Protein 9QEV (pdb70)

Organism: NCBI:txid857293

InterPro domains:
  IPR001451 Hexapeptide repeat [PF00132] (10-44)
  IPR001451 Hexapeptide repeat [PF00132] (89-122)
  IPR011004 Trimeric LpxA-like superfamily [SSF51161] (4-166)
  IPR047324 Gamma carbonic anhydrase-like [cd04645] (11-164)
  IPR050484 Transferase Hexapeptide/Carbonic Anhydrase [PTHR13061] (4-167)

Solvent-accessible surface area: 19482 Å² total; per-residue (Å²): 126,107,30,124,12,124,145,83,116,16,136,40,75,148,31,12,19,45,6,96,28,0,3,0,0,0,50,3,58,3,16,73,46,0,0,0,0,5,3,0,0,0,0,0,16,47,29,34,2,108,1,14,132,0,0,0,0,9,0,2,0,0,0,7,2,23,106,81,85,41,45,0,64,3,16,35,56,0,10,0,5,2,13,0,4,0,10,0,1,103,2,18,52,30,1,28,0,6,27,18,0,14,0,14,14,30,1,74,3,17,64,24,0,26,0,6,14,23,1,7,2,14,102,85,79,123,14,58,64,106,10,22,1,65,34,70,66,11,133,74,92,99,137,19,56,139,125,44,30,115,129,3,71,62,14,2,64,113,29,20,106,13,1,54,56,24,89,100,96,142,126,77,189,119,76,27,116,10,124,119,64,110,13,138,39,69,164,49,18,9,42,4,77,28,2,14,0,0,0,43,2,55,3,16,71,30,0,0,0,0,5,4,0,0,0,1,0,14,48,36,18,0,90,6,20,119,0,0,0,0,10,0,1,0,0,0,7,2,27,110,76,88,41,43,0,67,4,15,50,22,0,8,0,4,2,13,0,4,0,13,0,0,90,0,13,51,40,1,25,0,7,28,19,0,13,0,23,14,27,2,64,1,10,77,28,0,28,0,8,10,20,1,18,0,46,104,85,75,124,5,59,68,110,16,30,0,49,27,69,88,4,125,66,90,97,123,14,70,115,143,39,8,80,126,3,87,50,14,1,82,108,27,24,107,10,1,92,54,27,212,150,105,92,42,44,12,100,110,83,106,16,138,35,70,164,45,16,39,43,7,89,15,0,9,0,0,0,44,3,57,3,18,66,35,0,0,0,0,5,3,0,0,0,0,0,16,48,31,21,0,86,6,20,104,0,0,0,0,10,0,1,0,0,0,8,2,30,103,75,92,41,45,0,62,4,16,33,42,0,8,0,4,2,13,0,4,0,10,0,0,88,1,14,48,40,1,26,0,7,31,19,0,11,0,19,10,28,2,64,0,10,64,28,0,28,0,13,18,22,2,10,1,46,108,85,83,131,5,60,63,108,10,25,0,87,32,70,89,7,145,65,91,97,137,20,66,154,145,41,28,94,126,3,82,62,14,1,87,122,27,16,109,15,4,98,72,81

Foldseek 3Di:
DWEEADPFTEAEDPQEAEEPLEYAYGQEYAEHLEYEEHNEYEYQHLHHAYAYYLEYAYHLEYEEEHHPFAHHAHYYLEYEAHHEYGYQEAEEALEYEAACEYAYHLEYAEYQEYEHHNEYDDHNHYHYHQFYWYDYPIGTDGGHDPVSSVCSVPVSVVVSVVSVVVVCVVVDD/DWEEAVPFTEAEDPQEAEEPLEYAYGQEYAEHLEYEEHNEYAYQHQHHAYAYYLEYAYHLEYEEEHHPFAAHAHYYLEYEAHHEYHYQEAEEALEYEAACEYEYHLEYHEHQEYEHHNEYDDHNHYHYHQFYWYDDPIDTDGGHDVVSSVCSVCVSVVVSVVSCVVVD/DFEEADPFTEAEDPQEAEEPLEYAYGQEYEEHLEYEEHNEYEYQHLHHAYAYYLEYAYHLEYEEEHHPFAHHAEYYLEYHAHHEYHYQEYEEALEYEAACEYEYHLEYHEHQEYEHHNEYDDHNHYHYHQFYWYDHPIDTDGGHDPVSSVCSVCVSVVVSVVSVVD

Nearest PDB structures (foldseek):
  9gva-assembly1_BBB  TM=9.751E-01  e=1.313E-17  Porphyromonas gingivalis
  8e73-assembly1_G2  TM=9.836E-01  e=1.032E-16  Vigna radiata
  3tio-assembly1_B  TM=9.735E-01  e=1.681E-16  Escherichia coli K-12
  3tis-assembly1_C  TM=9.874E-01  e=4.712E-16  Escherichia coli K-12
  8b6f-assembly1_AG  TM=9.528E-01  e=1.265E-11  Tetrahymena thermophila SB210

Radius of gyration: 20.94 Å; Cα contacts (8 Å, |Δi|>4): 1739; chains: 3; bounding box: 54×47×50 Å

Sequence (507 aa):
MMEHKYKNHLPKIHETTFVAEGVHIIGDVEIGEDSNIWFNAVLRGDVNSIKIGRGTNIQDNATLHASTGQSPTIIGDYVTVGHNCIIHGCKIGDYSLIGMGSIILDNAEIGEYTIIGAGSLVTQNKKIPPRVLCMGSPAKVIRELTEEEIEYLKNSAKHYIELSKNYRHHHHHHMEHKYKNHLPKIHEETTFVAEGVHIIGDVEIGEDSNIWFNAVLRGDVVNSIKIGRGTNIQDNATLHASTGQSPTIIGDYVTVGHNCIIHGCKIGDYSLIGMGSIILDNAEIGEYTIIGAGSLVTQNKKIPPRVLCMGSPAKVIRELTEEEIEYLKNSAKHYIELSKNYRHMEHKYKNHLPKIHETTFVAEGVHIIGDVEIGEDSNIWFNAVLRGDVNSIKIGRGTNIQDNATLHASTGQSPTIIGDYVTVGHNCIIHGCKIGDYSLIGMGSIILDNAEIGEYTIIGAGSLVTQNKKKIPPRVLCMGSPAKVIRELTEEEIEYLKNSAKHHYIELSKNY

Structure (mmCIF, N/CA/C/O backbone):
data_9QEV
#
_entry.id   9QEV
#
_cell.length_a   57.024
_cell.length_b   82.847
_cell.length_c   98.508
_cell.angle_alpha   90.00
_cell.angle_beta   90.00
_cell.angle_gamma   90.00
#
_symmetry.space_group_name_H-M   'P 21 21 21'
#
loop_
_entity.id
_entity.type
_entity.pdbx_description
1 polymer 'Carbonic anhydrase, family 3'
2 non-polymer 'ZINC ION'
3 non-polymer 'SODIUM ION'
4 non-polymer 'FORMIC ACID'
5 water water
#
loop_
_atom_site.group_PDB
_atom_site.id
_atom_site.type_symbol
_atom_site.label_atom_id
_atom_site.label_alt_id
_atom_site.label_comp_id
_atom_site.label_asym_id
_atom_site.label_entity_id
_atom_site.label_seq_id
_atom_site.pdbx_PDB_ins_code
_atom_site.Cartn_x
_atom_site.Cartn_y
_atom_site.Cartn_z
_atom_site.occupancy
_atom_site.B_iso_or_equiv
_atom_site.auth_seq_id
_atom_site.auth_comp_id
_atom_site.auth_asym_id
_atom_site.auth_atom_id
_atom_site.pdbx_PDB_model_num
ATOM 1 N N . MET A 1 1 ? 33.565 10.974 -23.302 1.00 18.51 1 MET A N 1
ATOM 2 C CA A MET A 1 1 ? 34.852 11.418 -22.770 0.48 17.41 1 MET A CA 1
ATOM 3 C CA B MET A 1 1 ? 34.862 11.418 -22.796 0.52 17.83 1 MET A CA 1
ATOM 4 C C . MET A 1 1 ? 35.940 10.382 -23.093 1.00 17.43 1 MET A C 1
ATOM 5 O O . MET A 1 1 ? 35.705 9.176 -23.010 1.00 18.34 1 MET A O 1
ATOM 14 N N . GLU A 1 2 ? 37.125 10.863 -23.450 1.00 16.11 2 GLU A N 1
ATOM 15 C CA . GLU A 1 2 ? 38.312 10.044 -23.648 1.00 16.88 2 GLU A CA 1
ATOM 16 C C . GLU A 1 2 ? 39.312 10.427 -22.565 1.00 16.11 2 GLU A C 1
ATOM 17 O O . GLU A 1 2 ? 39.613 11.612 -22.388 1.00 19.22 2 GLU A O 1
ATOM 23 N N . HIS A 1 3 ? 39.831 9.440 -21.845 1.00 14.86 3 HIS A N 1
ATOM 24 C CA . HIS A 1 3 ? 40.750 9.682 -20.742 1.00 14.48 3 HIS A CA 1
ATOM 25 C C . HIS A 1 3 ? 42.078 8.984 -20.988 1.00 14.57 3 HIS A C 1
ATOM 26 O O . HIS A 1 3 ? 42.114 7.842 -21.455 1.00 15.95 3 HIS A O 1
ATOM 33 N N . LYS A 1 4 ? 43.165 9.671 -20.655 1.00 15.51 4 LYS A N 1
ATOM 34 C CA . LYS A 1 4 ? 44.489 9.082 -20.751 1.00 16.47 4 LYS A CA 1
ATOM 35 C C . LYS A 1 4 ? 44.744 8.172 -19.557 1.00 16.95 4 LYS A C 1
ATOM 36 O O . LYS A 1 4 ? 44.294 8.449 -18.442 1.00 19.52 4 LYS A O 1
ATOM 42 N N . TYR A 1 5 ? 45.462 7.077 -19.792 1.00 15.53 5 TYR A N 1
ATOM 43 C CA . TYR A 1 5 ? 45.970 6.248 -18.708 1.00 15.22 5 TYR A CA 1
ATOM 44 C C . TYR A 1 5 ? 47.435 5.984 -18.998 1.00 14.93 5 TYR A C 1
ATOM 45 O O . TYR A 1 5 ? 47.762 5.374 -20.023 1.00 14.95 5 TYR A O 1
ATOM 54 N N . LYS A 1 6 ? 48.309 6.445 -18.099 1.00 16.37 6 LYS A N 1
ATOM 55 C CA . LYS A 1 6 ? 49.749 6.387 -18.306 1.00 18.34 6 LYS A CA 1
ATOM 56 C C . LYS A 1 6 ? 50.078 6.934 -19.689 1.00 20.27 6 LYS A C 1
ATOM 57 O O . LYS A 1 6 ? 49.708 8.067 -19.998 1.00 20.90 6 LYS A O 1
ATOM 63 N N . ASN A 1 7 ? 50.731 6.145 -20.542 1.00 21.76 7 ASN A N 1
ATOM 64 C CA . ASN A 1 7 ? 51.104 6.618 -21.867 1.00 24.03 7 ASN A CA 1
ATOM 65 C C . ASN A 1 7 ? 50.087 6.255 -22.952 1.00 23.60 7 ASN A C 1
ATOM 66 O O . ASN A 1 7 ? 50.422 6.318 -24.141 1.00 26.19 7 ASN A O 1
ATOM 71 N N . HIS A 1 8 ? 48.853 5.909 -22.581 1.00 20.72 8 HIS A N 1
ATOM 72 C CA . HIS A 1 8 ? 47.865 5.413 -23.532 1.00 19.57 8 HIS A CA 1
ATOM 73 C C . HIS A 1 8 ? 46.713 6.400 -23.673 1.00 18.38 8 HIS A C 1
ATOM 74 O O . HIS A 1 8 ? 46.034 6.727 -22.690 1.00 18.54 8 HIS A O 1
ATOM 81 N N . LEU A 1 9 ? 46.474 6.845 -24.902 1.00 18.87 9 LEU A N 1
ATOM 82 C CA . LEU A 1 9 ? 45.258 7.543 -25.270 1.00 20.15 9 LEU A CA 1
ATOM 83 C C . LEU A 1 9 ? 44.417 6.656 -26.167 1.00 18.24 9 LEU A C 1
ATOM 84 O O . LEU A 1 9 ? 44.967 5.936 -27.009 1.00 18.78 9 LEU A O 1
ATOM 89 N N . PRO A 1 10 ? 43.093 6.698 -26.036 1.00 16.68 10 PRO A N 1
ATOM 90 C CA . PRO A 1 10 ? 42.251 5.880 -26.917 1.00 16.13 10 PRO A CA 1
ATOM 91 C C . PRO A 1 10 ? 42.476 6.215 -28.385 1.00 16.17 10 PRO A C 1
ATOM 92 O O . PRO A 1 10 ? 42.709 7.369 -28.761 1.00 16.99 10 PRO A O 1
ATOM 96 N N . LYS A 1 11 ? 42.402 5.178 -29.212 1.00 15.85 11 LYS A N 1
ATOM 97 C CA . LYS A 1 11 ? 42.519 5.284 -30.663 1.00 17.10 11 LYS A CA 1
ATOM 98 C C . LYS A 1 11 ? 41.125 5.020 -31.219 1.00 16.84 11 LYS A C 1
ATOM 99 O O . LYS A 1 11 ? 40.677 3.871 -31.290 1.00 17.95 11 LYS A O 1
ATOM 105 N N . ILE A 1 12 ? 40.434 6.091 -31.591 1.00 16.90 12 ILE A N 1
ATOM 106 C CA . ILE A 1 12 ? 39.030 6.048 -31.982 1.00 18.22 12 ILE A CA 1
ATOM 107 C C . ILE A 1 12 ? 38.937 6.534 -33.421 1.00 18.00 12 ILE A C 1
ATOM 108 O O . ILE A 1 12 ? 39.376 7.649 -33.730 1.00 19.27 12 ILE A O 1
ATOM 113 N N . HIS A 1 13 ? 38.364 5.714 -34.297 1.00 18.27 13 HIS A N 1
ATOM 114 C CA . HIS A 1 13 ? 38.245 6.100 -35.695 1.00 17.83 13 HIS A CA 1
ATOM 115 C C . HIS A 1 13 ? 37.364 7.339 -35.832 1.00 18.05 13 HIS A C 1
ATOM 116 O O . HIS A 1 13 ? 36.431 7.558 -35.055 1.00 17.93 13 HIS A O 1
ATOM 123 N N . GLU A 1 14 ? 37.664 8.158 -36.842 1.00 18.87 14 GLU A N 1
ATOM 124 C CA . GLU A 1 14 ? 36.901 9.386 -37.043 1.00 21.75 14 GLU A CA 1
ATOM 125 C C . GLU A 1 14 ? 35.423 9.110 -37.310 1.00 20.35 14 GLU A C 1
ATOM 126 O O . GLU A 1 14 ? 34.576 9.956 -37.011 1.00 21.55 14 GLU A O 1
ATOM 132 N N . THR A 1 15 ? 35.087 7.936 -37.843 1.00 19.33 15 THR A N 1
ATOM 133 C CA . THR A 1 15 ? 33.696 7.594 -38.126 1.00 19.20 15 THR A CA 1
ATOM 134 C C . THR A 1 15 ? 32.985 6.919 -36.955 1.00 19.25 15 THR A C 1
ATOM 135 O O . THR A 1 15 ? 31.816 6.541 -37.099 1.00 20.90 15 THR A O 1
ATOM 139 N N . THR A 1 16 ? 33.653 6.746 -35.815 1.00 18.42 16 THR A N 1
ATOM 140 C CA . THR A 1 16 ? 33.031 6.119 -34.654 1.00 18.44 16 THR A CA 1
ATOM 141 C C . THR A 1 16 ? 32.084 7.113 -33.985 1.00 17.79 16 THR A C 1
ATOM 142 O O . THR A 1 16 ? 32.449 8.271 -33.764 1.00 20.52 16 THR A O 1
ATOM 146 N N . PHE A 1 17 ? 30.878 6.661 -33.646 1.00 15.29 17 PHE A N 1
ATOM 147 C CA . PHE A 1 17 ? 29.940 7.461 -32.868 1.00 14.14 17 PHE A CA 1
ATOM 148 C C . PHE A 1 17 ? 30.139 7.172 -31.385 1.00 13.99 17 PHE A C 1
ATOM 149 O O . PHE A 1 17 ? 30.186 6.008 -30.976 1.00 13.88 17 PHE A O 1
ATOM 157 N N . VAL A 1 18 ? 30.262 8.225 -30.587 1.00 13.47 18 VAL A N 1
ATOM 158 C CA . VAL A 1 18 ? 30.372 8.103 -29.143 1.00 13.35 18 VAL A CA 1
ATOM 159 C C . VAL A 1 18 ? 29.300 8.983 -28.511 1.00 13.93 18 VAL A C 1
ATOM 160 O O . VAL A 1 18 ? 29.329 10.211 -28.661 1.00 14.62 18 VAL A O 1
ATOM 164 N N . ALA A 1 19 ? 28.361 8.355 -27.807 1.00 12.53 19 ALA A N 1
ATOM 165 C CA . ALA A 1 19 ? 27.243 9.045 -27.179 1.00 12.87 19 ALA A CA 1
ATOM 166 C C . ALA A 1 19 ? 27.700 9.785 -25.922 1.00 13.06 19 ALA A C 1
ATOM 167 O O . ALA A 1 19 ? 28.853 9.703 -25.494 1.00 15.37 19 ALA A O 1
ATOM 169 N N . GLU A 1 20 ? 26.765 10.484 -25.289 1.00 14.18 20 GLU A N 1
ATOM 170 C CA . GLU A 1 20 ? 27.075 11.244 -24.088 1.00 13.47 20 GLU A CA 1
ATOM 171 C C . GLU A 1 20 ? 27.204 10.315 -22.888 1.00 12.95 20 GLU A C 1
ATOM 172 O O . GLU A 1 20 ? 26.606 9.235 -22.841 1.00 13.63 20 GLU A O 1
ATOM 178 N N . GLY A 1 21 ? 27.977 10.754 -21.903 1.00 12.93 21 GLY A N 1
ATOM 179 C CA . GLY A 1 21 ? 28.152 10.001 -20.681 1.00 12.61 21 GLY A CA 1
ATOM 180 C C . GLY A 1 21 ? 29.111 8.834 -20.781 1.00 11.75 21 GLY A C 1
ATOM 181 O O . GLY A 1 21 ? 29.317 8.137 -19.778 1.00 13.41 21 GLY A O 1
ATOM 182 N N . VAL A 1 22 ? 29.724 8.629 -21.947 1.00 12.43 22 VAL A N 1
ATOM 183 C CA . VAL A 1 22 ? 30.639 7.520 -22.186 1.00 12.50 22 VAL A CA 1
ATOM 184 C C . VAL A 1 22 ? 32.008 7.867 -21.617 1.00 12.85 22 VAL A C 1
ATOM 185 O O . VAL A 1 22 ? 32.451 9.019 -21.692 1.00 14.99 22 VAL A O 1
ATOM 189 N N . HIS A 1 23 ? 32.704 6.872 -21.065 1.00 12.07 23 HIS A N 1
ATOM 190 C CA . HIS A 1 23 ? 34.097 7.031 -20.666 1.00 11.84 23 HIS A CA 1
ATOM 191 C C . HIS A 1 23 ? 34.927 5.965 -21.352 1.00 11.39 23 HIS A C 1
ATOM 192 O O . HIS A 1 23 ? 34.679 4.773 -21.157 1.00 12.93 23 HIS A O 1
ATOM 199 N N . ILE A 1 24 ? 35.882 6.396 -22.174 1.00 12.04 24 ILE A N 1
ATOM 200 C CA . ILE A 1 24 ? 36.815 5.508 -22.863 1.00 12.36 24 ILE A CA 1
ATOM 201 C C . ILE A 1 24 ? 38.200 5.843 -22.337 1.00 12.96 24 ILE A C 1
ATOM 202 O O . ILE A 1 24 ? 38.640 6.988 -22.465 1.00 13.32 24 ILE A O 1
ATOM 207 N N . ILE A 1 25 ? 38.866 4.868 -21.716 1.00 11.93 25 ILE A N 1
ATOM 208 C CA . ILE A 1 25 ? 40.079 5.114 -20.937 1.00 12.44 25 ILE A CA 1
ATOM 209 C C . ILE A 1 25 ? 41.243 4.300 -21.488 1.00 12.55 25 ILE A C 1
ATOM 210 O O . ILE A 1 25 ? 41.172 3.069 -21.543 1.00 12.96 25 ILE A O 1
ATOM 215 N N . GLY A 1 26 ? 42.337 4.980 -21.827 1.00 13.34 26 GLY A N 1
ATOM 216 C CA . GLY A 1 26 ? 43.617 4.297 -21.984 1.00 14.47 26 GLY A CA 1
ATOM 217 C C . GLY A 1 26 ? 43.721 3.504 -23.267 1.00 14.53 26 GLY A C 1
ATOM 218 O O . GLY A 1 26 ? 43.501 4.026 -24.365 1.00 14.92 26 GLY A O 1
ATOM 219 N N . ASP A 1 27 ? 44.101 2.233 -23.123 1.00 13.91 27 ASP A N 1
ATOM 220 C CA . ASP A 1 27 ? 44.494 1.380 -24.247 1.00 14.93 27 ASP A CA 1
ATOM 221 C C . ASP A 1 27 ? 43.242 0.735 -24.842 1.00 14.13 27 ASP A C 1
ATOM 222 O O . ASP A 1 27 ? 42.950 -0.453 -24.661 1.00 14.71 27 ASP A O 1
ATOM 227 N N . VAL A 1 28 ? 42.487 1.570 -25.555 1.00 14.07 28 VAL A N 1
ATOM 228 C CA . VAL A 1 28 ? 41.254 1.177 -26.225 1.00 14.04 28 VAL A CA 1
ATOM 229 C C . VAL A 1 28 ? 41.354 1.605 -27.677 1.00 14.28 28 VAL A C 1
ATOM 230 O O . VAL A 1 28 ? 41.651 2.769 -27.965 1.00 16.18 28 VAL A O 1
ATOM 234 N N . GLU A 1 29 ? 41.104 0.667 -28.587 1.00 13.93 29 GLU A N 1
ATOM 235 C CA . GLU A 1 29 ? 41.072 0.941 -30.017 1.00 14.93 29 GLU A CA 1
ATOM 236 C C . GLU A 1 29 ? 39.686 0.580 -30.530 1.00 14.86 29 GLU A C 1
ATOM 237 O O . GLU A 1 29 ? 39.177 -0.503 -30.231 1.00 16.04 29 GLU A O 1
ATOM 243 N N . ILE A 1 30 ? 39.076 1.483 -31.298 1.00 14.86 30 ILE A N 1
ATOM 244 C CA . ILE A 1 30 ? 37.715 1.306 -31.796 1.00 14.66 30 ILE A CA 1
ATOM 245 C C . ILE A 1 30 ? 37.709 1.632 -33.281 1.00 15.62 30 ILE A C 1
ATOM 246 O O . ILE A 1 30 ? 38.105 2.735 -33.678 1.00 16.60 30 ILE A O 1
ATOM 251 N N . GLY A 1 31 ? 37.222 0.690 -34.091 1.00 15.65 31 GLY A N 1
ATOM 252 C CA . GLY A 1 31 ? 37.295 0.802 -35.531 1.00 16.07 31 GLY A CA 1
ATOM 253 C C . GLY A 1 31 ? 36.150 1.575 -36.161 1.00 15.43 31 GLY A C 1
ATOM 254 O O . GLY A 1 31 ? 35.203 2.025 -35.513 1.00 15.85 31 GLY A O 1
ATOM 255 N N . GLU A 1 32 ? 36.256 1.706 -37.480 1.00 16.59 32 GLU A N 1
ATOM 256 C CA . GLU A 1 32 ? 35.340 2.527 -38.261 1.00 17.11 32 GLU A CA 1
ATOM 257 C C . GLU A 1 32 ? 33.895 2.078 -38.090 1.00 15.81 32 GLU A C 1
ATOM 258 O O . GLU A 1 32 ? 33.601 0.882 -37.998 1.00 15.67 32 GLU A O 1
ATOM 264 N N . ASP A 1 33 ? 32.985 3.056 -38.060 1.00 15.09 33 ASP A N 1
ATOM 265 C CA . ASP A 1 33 ? 31.538 2.855 -37.978 1.00 16.36 33 ASP A CA 1
ATOM 266 C C . ASP A 1 33 ? 31.067 2.236 -36.670 1.00 15.34 33 ASP A C 1
ATOM 267 O O . ASP A 1 33 ? 29.854 2.049 -36.493 1.00 16.08 33 ASP A O 1
ATOM 272 N N . SER A 1 34 ? 31.965 1.914 -35.746 1.00 14.55 34 SER A N 1
ATOM 273 C CA . SER A 1 34 ? 31.507 1.409 -34.464 1.00 13.78 34 SER A CA 1
ATOM 274 C C . SER A 1 34 ? 30.802 2.528 -33.708 1.00 13.65 34 SER A C 1
ATOM 275 O O . SER A 1 34 ? 30.938 3.714 -34.030 1.00 14.22 34 SER A O 1
ATOM 278 N N . ASN A 1 35 ? 29.988 2.138 -32.734 1.00 13.08 35 ASN A N 1
ATOM 279 C CA . ASN A 1 35 ? 29.111 3.113 -32.111 1.00 12.51 35 ASN A CA 1
ATOM 280 C C . ASN A 1 35 ? 28.914 2.731 -30.649 1.00 12.03 35 ASN A C 1
ATOM 281 O O . ASN A 1 35 ? 28.542 1.594 -30.336 1.00 12.73 35 ASN A O 1
ATOM 286 N N . ILE A 1 36 ? 29.200 3.684 -29.763 1.00 11.85 36 ILE A N 1
ATOM 287 C CA . ILE A 1 36 ? 29.264 3.474 -28.323 1.00 11.73 36 ILE A CA 1
ATOM 288 C C . ILE A 1 36 ? 28.182 4.328 -27.676 1.00 12.19 36 ILE A C 1
ATOM 289 O O . ILE A 1 36 ? 28.143 5.542 -27.895 1.00 12.44 36 ILE A O 1
ATOM 294 N N . TRP A 1 37 ? 27.322 3.705 -26.867 1.00 11.56 37 TRP A N 1
ATOM 295 C CA . TRP A 1 37 ? 26.060 4.301 -26.449 1.00 11.30 37 TRP A CA 1
ATOM 296 C C . TRP A 1 37 ? 26.122 4.830 -25.013 1.00 11.74 37 TRP A C 1
ATOM 297 O O . TRP A 1 37 ? 27.110 4.672 -24.295 1.00 12.86 37 TRP A O 1
ATOM 308 N N . PHE A 1 38 ? 25.031 5.477 -24.603 1.00 11.70 38 PHE A N 1
ATOM 309 C CA . PHE A 1 38 ? 25.030 6.367 -23.446 1.00 10.81 38 PHE A CA 1
ATOM 310 C C . PHE A 1 38 ? 25.502 5.670 -22.180 1.00 10.80 38 PHE A C 1
ATOM 311 O O . PHE A 1 38 ? 25.036 4.577 -21.843 1.00 11.46 38 PHE A O 1
ATOM 319 N N . ASN A 1 39 ? 26.434 6.312 -21.480 1.00 11.27 39 ASN A N 1
ATOM 320 C CA . ASN A 1 39 ? 26.907 5.887 -20.169 1.00 11.23 39 ASN A CA 1
ATOM 321 C C . ASN A 1 39 ? 27.719 4.593 -20.197 1.00 11.04 39 ASN A C 1
ATOM 322 O O . ASN A 1 39 ? 28.005 4.043 -19.127 1.00 12.34 39 ASN A O 1
ATOM 327 N N . ALA A 1 40 ? 28.120 4.110 -21.373 1.00 11.35 40 ALA A N 1
ATOM 328 C CA . ALA A 1 40 ? 29.023 2.966 -21.432 1.00 11.44 40 ALA A CA 1
ATOM 329 C C . ALA A 1 40 ? 30.415 3.352 -20.932 1.00 11.50 40 ALA A C 1
ATOM 330 O O . ALA A 1 40 ? 30.870 4.492 -21.100 1.00 11.97 40 ALA A O 1
ATOM 332 N N . VAL A 1 41 ? 31.103 2.383 -20.326 1.00 11.06 41 VAL A N 1
ATOM 333 C CA . VAL A 1 41 ? 32.465 2.558 -19.822 1.00 11.11 41 VAL A CA 1
ATOM 334 C C . VAL A 1 41 ? 33.362 1.512 -20.473 1.00 11.19 41 VAL A C 1
ATOM 335 O O . VAL A 1 41 ? 33.069 0.313 -20.405 1.00 11.33 41 VAL A O 1
ATOM 339 N N . LEU A 1 42 ? 34.434 1.964 -21.125 1.00 11.35 42 LEU A N 1
ATOM 340 C CA . LEU A 1 42 ? 35.397 1.094 -21.802 1.00 11.76 42 LEU A CA 1
ATOM 341 C C . LEU A 1 42 ? 36.744 1.413 -21.173 1.00 11.74 42 LEU A C 1
ATOM 342 O O . LEU A 1 42 ? 37.369 2.428 -21.501 1.00 12.52 42 LEU A O 1
ATOM 347 N N . ARG A 1 43 ? 37.184 0.578 -20.244 1.00 12.22 43 ARG A N 1
ATOM 348 C CA . ARG A 1 43 ? 38.329 0.902 -19.393 1.00 12.21 43 ARG A CA 1
ATOM 349 C C . ARG A 1 43 ? 39.517 0.011 -19.757 1.00 12.69 43 ARG A C 1
ATOM 350 O O . ARG A 1 43 ? 39.570 -1.168 -19.380 1.00 13.79 43 ARG A O 1
ATOM 358 N N . GLY A 1 44 ? 40.469 0.584 -20.491 1.00 13.03 44 GLY A N 1
ATOM 359 C CA . GLY A 1 44 ? 41.646 -0.141 -20.931 1.00 13.95 44 GLY A CA 1
ATOM 360 C C . GLY A 1 44 ? 42.891 0.235 -20.159 1.00 13.22 44 GLY A C 1
ATOM 361 O O . GLY A 1 44 ? 43.853 0.765 -20.721 1.00 15.55 44 GLY A O 1
ATOM 362 N N . ASP A 1 45 ? 42.893 -0.046 -18.860 1.00 13.92 45 ASP A N 1
ATOM 363 C CA . ASP A 1 45 ? 44.005 0.341 -18.004 1.00 14.40 45 ASP A CA 1
ATOM 364 C C . ASP A 1 45 ? 44.936 -0.828 -17.697 1.00 16.06 45 ASP A C 1
ATOM 365 O O . ASP A 1 45 ? 46.110 -0.797 -18.080 1.00 18.52 45 ASP A O 1
ATOM 370 N N . VAL A 1 46 ? 44.419 -1.886 -17.065 1.00 17.01 46 VAL A N 1
ATOM 371 C CA . VAL A 1 46 ? 45.235 -3.050 -16.730 1.00 18.33 46 VAL A CA 1
ATOM 372 C C . VAL A 1 46 ? 45.522 -3.930 -17.937 1.00 18.87 46 VAL A C 1
ATOM 373 O O . VAL A 1 46 ? 46.424 -4.769 -17.877 1.00 21.25 46 VAL A O 1
ATOM 377 N N . ASN A 1 47 ? 44.787 -3.754 -19.027 1.00 17.10 47 ASN A N 1
ATOM 378 C CA . ASN A 1 47 ? 44.884 -4.598 -20.206 1.00 16.93 47 ASN A CA 1
ATOM 379 C C . ASN A 1 47 ? 44.198 -3.835 -21.328 1.00 16.07 47 ASN A C 1
ATOM 380 O O . ASN A 1 47 ? 43.559 -2.809 -21.096 1.00 17.77 47 ASN A O 1
ATOM 385 N N . SER A 1 48 ? 44.345 -4.331 -22.545 1.00 16.25 48 SER A N 1
ATOM 386 C CA . SER A 1 48 ? 43.841 -3.609 -23.702 1.00 16.39 48 SER A CA 1
ATOM 387 C C . SER A 1 48 ? 42.421 -4.037 -24.076 1.00 14.44 48 SER A C 1
ATOM 388 O O . SER A 1 48 ? 41.969 -5.147 -23.774 1.00 15.19 48 SER A O 1
ATOM 391 N N . ILE A 1 49 ? 41.726 -3.120 -24.748 1.00 13.81 49 ILE A N 1
ATOM 392 C CA . ILE A 1 49 ? 40.426 -3.366 -25.365 1.00 13.75 49 ILE A CA 1
ATOM 393 C C . ILE A 1 49 ? 40.552 -3.026 -26.840 1.00 13.92 49 ILE A C 1
ATOM 394 O O . ILE A 1 49 ? 41.032 -1.940 -27.184 1.00 14.06 49 ILE A O 1
ATOM 399 N N . LYS A 1 50 ? 40.134 -3.945 -27.709 1.00 14.32 50 LYS A N 1
ATOM 400 C CA . LYS A 1 50 ? 40.096 -3.681 -29.138 1.00 15.18 50 LYS A CA 1
ATOM 401 C C . LYS A 1 50 ? 38.716 -4.030 -29.668 1.00 14.57 50 LYS A C 1
ATOM 402 O O . LYS A 1 50 ? 38.210 -5.127 -29.419 1.00 15.42 50 LYS A O 1
ATOM 408 N N . ILE A 1 51 ? 38.118 -3.102 -30.405 1.00 14.30 51 ILE A N 1
ATOM 409 C CA . ILE A 1 51 ? 36.806 -3.266 -31.016 1.00 14.14 51 ILE A CA 1
ATOM 410 C C . ILE A 1 51 ? 36.969 -3.014 -32.503 1.00 14.25 51 ILE A C 1
ATOM 411 O O . ILE A 1 51 ? 37.602 -2.027 -32.892 1.00 15.31 51 ILE A O 1
ATOM 416 N N . GLY A 1 52 ? 36.391 -3.891 -33.331 1.00 15.06 52 GLY A N 1
ATOM 417 C CA . GLY A 1 52 ? 36.533 -3.804 -34.772 1.00 15.47 52 GLY A CA 1
ATOM 418 C C . GLY A 1 52 ? 35.634 -2.772 -35.419 1.00 14.95 52 GLY A C 1
ATOM 419 O O . GLY A 1 52 ? 35.363 -1.698 -34.864 1.00 15.02 52 GLY A O 1
ATOM 420 N N . ARG A 1 53 ? 35.178 -3.093 -36.624 1.00 15.60 53 ARG A N 1
ATOM 421 C CA . ARG A 1 53 ? 34.416 -2.178 -37.456 1.00 16.80 53 ARG A CA 1
ATOM 422 C C . ARG A 1 53 ? 32.929 -2.469 -37.318 1.00 14.33 53 ARG A C 1
ATOM 423 O O . ARG A 1 53 ? 32.514 -3.632 -37.310 1.00 15.04 53 ARG A O 1
ATOM 431 N N . GLY A 1 54 ? 32.132 -1.405 -37.228 1.00 14.14 54 GLY A N 1
ATOM 432 C CA . GLY A 1 54 ? 30.690 -1.544 -37.257 1.00 14.38 54 GLY A CA 1
ATOM 433 C C . GLY A 1 54 ? 30.077 -2.219 -36.049 1.00 14.14 54 GLY A C 1
ATOM 434 O O . GLY A 1 54 ? 28.974 -2.756 -36.151 1.00 14.33 54 GLY A O 1
ATOM 435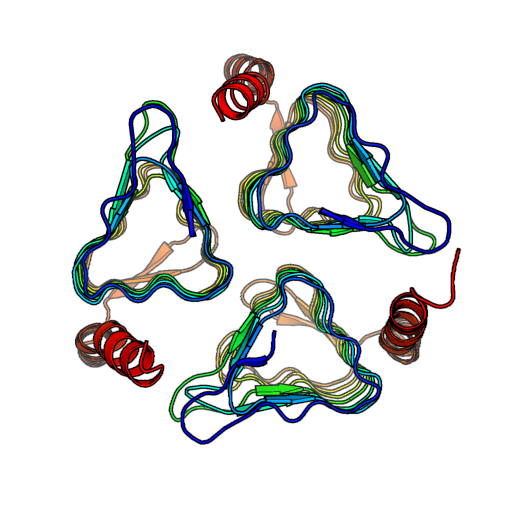 N N . THR A 1 55 ? 30.749 -2.199 -34.905 1.00 13.33 55 THR A N 1
ATOM 436 C CA . THR A 1 55 ? 30.277 -2.855 -33.692 1.00 12.70 55 THR A CA 1
ATOM 437 C C . THR A 1 55 ? 29.601 -1.843 -32.773 1.00 12.18 55 THR A C 1
ATOM 438 O O . THR A 1 55 ? 30.040 -0.689 -32.667 1.00 13.17 55 THR A O 1
ATOM 442 N N . ASN A 1 56 ? 28.516 -2.269 -32.130 1.00 12.48 56 ASN A N 1
ATOM 443 C CA . ASN A 1 56 ? 27.824 -1.431 -31.164 1.00 12.26 56 ASN A CA 1
ATOM 444 C C . ASN A 1 56 ? 28.073 -1.929 -29.751 1.00 12.18 56 ASN A C 1
ATOM 445 O O . ASN A 1 56 ? 28.024 -3.138 -29.484 1.00 12.72 56 ASN A O 1
ATOM 450 N N . ILE A 1 57 ? 28.369 -0.987 -28.857 1.00 11.60 57 ILE A N 1
ATOM 451 C CA . ILE A 1 57 ? 28.445 -1.234 -27.422 1.00 11.45 57 ILE A CA 1
ATOM 452 C C . ILE A 1 57 ? 27.329 -0.407 -26.802 1.00 11.05 57 ILE A C 1
ATOM 453 O O . ILE A 1 57 ? 27.393 0.831 -26.803 1.00 11.51 57 ILE A O 1
ATOM 458 N N . GLN A 1 58 ? 26.297 -1.076 -26.300 1.00 11.74 58 GLN A N 1
ATOM 459 C CA . GLN A 1 58 ? 25.077 -0.369 -25.941 1.00 11.41 58 GLN A CA 1
ATOM 460 C C . GLN A 1 58 ? 25.152 0.285 -24.560 1.00 10.95 58 GLN A C 1
ATOM 461 O O . GLN A 1 58 ? 26.165 0.227 -23.854 1.00 11.01 58 GLN A O 1
ATOM 467 N N . ASP A 1 59 ? 24.043 0.930 -24.187 1.00 10.91 59 ASP A N 1
ATOM 468 C CA . ASP A 1 59 ? 24.034 1.868 -23.064 1.00 10.89 59 ASP A CA 1
ATOM 469 C C . ASP A 1 59 ? 24.330 1.158 -21.754 1.00 10.87 59 ASP A C 1
ATOM 470 O O . ASP A 1 59 ? 23.888 0.029 -21.526 1.00 11.32 59 ASP A O 1
ATOM 475 N N . ASN A 1 60 ? 25.079 1.828 -20.886 1.00 10.99 60 ASN A N 1
ATOM 476 C CA . ASN A 1 60 ? 25.283 1.387 -19.511 1.00 10.73 60 ASN A CA 1
ATOM 477 C C . ASN A 1 60 ? 26.107 0.110 -19.418 1.00 11.13 60 ASN A C 1
ATOM 478 O O . ASN A 1 60 ? 26.156 -0.508 -18.354 1.00 12.65 60 ASN A O 1
ATOM 483 N N . ALA A 1 61 ? 26.757 -0.288 -20.506 1.00 11.10 61 ALA A N 1
ATOM 484 C CA . ALA A 1 61 ? 27.634 -1.450 -20.499 1.00 11.55 61 ALA A CA 1
ATOM 485 C C . ALA A 1 61 ? 29.004 -1.080 -19.936 1.00 10.99 61 ALA A C 1
ATOM 486 O O . ALA A 1 61 ? 29.389 0.092 -19.889 1.00 11.63 61 ALA A O 1
ATOM 488 N N . THR A 1 62 ? 29.747 -2.106 -19.526 1.00 10.61 62 THR A N 1
ATOM 489 C CA . THR A 1 62 ? 31.111 -1.956 -19.036 1.00 10.80 62 THR A CA 1
ATOM 490 C C . THR A 1 62 ? 32.003 -2.974 -19.720 1.00 10.61 62 THR A C 1
ATOM 491 O O . THR A 1 62 ? 31.703 -4.176 -19.704 1.00 11.63 62 THR A O 1
ATOM 495 N N . LEU A 1 63 ? 33.100 -2.491 -20.295 1.00 10.62 63 LEU A N 1
ATOM 496 C CA . LEU A 1 63 ? 34.157 -3.325 -20.845 1.00 11.17 63 LEU A CA 1
ATOM 497 C C . LEU A 1 63 ? 35.417 -3.110 -20.019 1.00 11.40 63 LEU A C 1
ATOM 498 O O . LEU A 1 63 ? 35.821 -1.965 -19.780 1.00 11.85 63 LEU A O 1
ATOM 503 N N . HIS A 1 64 ? 36.028 -4.206 -19.588 1.00 11.81 64 HIS A N 1
ATOM 504 C CA . HIS A 1 64 ? 37.256 -4.182 -18.813 1.00 11.78 64 HIS A CA 1
ATOM 505 C C . HIS A 1 64 ? 38.009 -5.480 -19.080 1.00 12.84 64 HIS A C 1
ATOM 506 O O . HIS A 1 64 ? 37.624 -6.270 -19.944 1.00 14.76 64 HIS A O 1
ATOM 513 N N . ALA A 1 65 ? 39.092 -5.699 -18.351 1.00 15.48 65 ALA A N 1
ATOM 514 C CA . ALA A 1 65 ? 39.904 -6.900 -18.493 1.00 15.30 65 ALA A CA 1
ATOM 515 C C . ALA A 1 65 ? 40.727 -7.031 -17.216 1.00 16.31 65 ALA A C 1
ATOM 516 O O . ALA A 1 65 ? 40.551 -6.259 -16.268 1.00 17.93 65 ALA A O 1
ATOM 518 N N . SER A 1 66 ? 41.631 -8.005 -17.184 1.00 15.92 66 SER A N 1
ATOM 519 C CA . SER A 1 66 ? 42.383 -8.317 -15.974 1.00 16.93 66 SER A CA 1
ATOM 520 C C . SER A 1 66 ? 43.879 -8.319 -16.269 1.00 16.91 66 SER A C 1
ATOM 521 O O . SER A 1 66 ? 44.317 -8.703 -17.361 1.00 17.30 66 SER A O 1
ATOM 524 N N . THR A 1 67 ? 44.665 -7.900 -15.278 1.00 18.69 67 THR A N 1
ATOM 525 C CA . THR A 1 67 ? 46.117 -7.982 -15.390 1.00 20.91 67 THR A CA 1
ATOM 526 C C . THR A 1 67 ? 46.540 -9.416 -15.690 1.00 22.46 67 THR A C 1
ATOM 527 O O . THR A 1 67 ? 46.135 -10.354 -14.995 1.00 22.64 67 THR A O 1
ATOM 531 N N . GLY A 1 68 ? 47.339 -9.584 -16.747 1.00 23.24 68 GLY A N 1
ATOM 532 C CA . GLY A 1 68 ? 47.956 -10.859 -17.054 1.00 24.09 68 GLY A CA 1
ATOM 533 C C . GLY A 1 68 ? 47.032 -11.908 -17.644 1.00 23.87 68 GLY A C 1
ATOM 534 O O . GLY A 1 68 ? 47.477 -13.028 -17.899 1.00 26.14 68 GLY A O 1
ATOM 535 N N . GLN A 1 69 ? 45.777 -11.594 -17.891 1.00 22.30 69 GLN A N 1
ATOM 536 C CA . GLN A 1 69 ? 44.836 -12.486 -18.551 1.00 21.96 69 GLN A CA 1
ATOM 537 C C . GLN A 1 69 ? 44.569 -11.985 -19.974 1.00 20.13 69 GLN A C 1
ATOM 538 O O . GLN A 1 69 ? 45.275 -11.108 -20.482 1.00 20.07 69 GLN A O 1
ATOM 544 N N . SER A 1 70 ? 43.562 -12.554 -20.631 1.00 18.56 70 SER A N 1
ATOM 545 C CA . SER A 1 70 ? 43.336 -12.237 -22.037 1.00 18.31 70 SER A CA 1
ATOM 546 C C . SER A 1 70 ? 42.868 -10.790 -22.189 1.00 17.09 70 SER A C 1
ATOM 547 O O . SER A 1 70 ? 42.102 -10.290 -21.361 1.00 17.30 70 SER A O 1
ATOM 550 N N . PRO A 1 71 ? 43.309 -10.092 -23.229 1.00 16.43 71 PRO A N 1
ATOM 551 C CA . PRO A 1 71 ? 42.738 -8.774 -23.527 1.00 15.92 71 PRO A CA 1
ATOM 552 C C . PRO A 1 71 ? 41.303 -8.932 -24.007 1.00 15.01 71 PRO A C 1
ATOM 553 O O . PRO A 1 71 ? 40.840 -10.022 -24.343 1.00 16.47 71 PRO A O 1
ATOM 557 N N . THR A 1 72 ? 40.580 -7.822 -24.019 1.00 14.12 72 THR A N 1
ATOM 558 C CA . THR A 1 72 ? 39.237 -7.809 -24.572 1.00 14.13 72 THR A CA 1
ATOM 559 C C . THR A 1 72 ? 39.347 -7.557 -26.069 1.00 13.92 72 THR A C 1
ATOM 560 O O . THR A 1 72 ? 39.897 -6.533 -26.496 1.00 15.19 72 THR A O 1
ATOM 564 N N . ILE A 1 73 ? 38.855 -8.505 -26.863 1.00 13.72 73 ILE A N 1
ATOM 565 C CA . ILE A 1 73 ? 38.964 -8.452 -28.315 1.00 14.28 73 ILE A CA 1
ATOM 566 C C . ILE A 1 73 ? 37.569 -8.675 -28.876 1.00 14.15 73 ILE A C 1
ATOM 567 O O . ILE A 1 73 ? 37.002 -9.759 -28.723 1.00 15.47 73 ILE A O 1
ATOM 572 N N . ILE A 1 74 ? 37.014 -7.659 -29.521 1.00 13.54 74 ILE A N 1
ATOM 573 C CA . ILE A 1 74 ? 35.677 -7.723 -30.092 1.00 13.58 74 ILE A CA 1
ATOM 574 C C . ILE A 1 74 ? 35.795 -7.484 -31.589 1.00 13.97 74 ILE A C 1
ATOM 575 O O . ILE A 1 74 ? 36.415 -6.506 -32.019 1.00 14.41 74 ILE A O 1
ATOM 580 N N . GLY A 1 75 ? 35.209 -8.375 -32.379 1.00 14.10 75 GLY A N 1
AT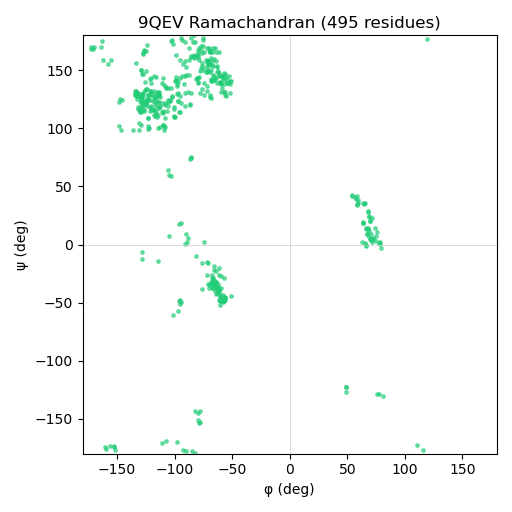OM 581 C CA . GLY A 1 75 ? 35.327 -8.315 -33.821 1.00 15.01 75 GLY A CA 1
ATOM 582 C C . GLY A 1 75 ? 34.448 -7.274 -34.477 1.00 14.11 75 GLY A C 1
ATOM 583 O O . GLY A 1 75 ? 34.094 -6.240 -33.890 1.00 14.87 75 GLY A O 1
ATOM 584 N N . ASP A 1 76 ? 34.104 -7.553 -35.730 1.00 14.19 76 ASP A N 1
ATOM 585 C CA . ASP A 1 76 ? 33.364 -6.648 -36.595 1.00 14.73 76 ASP A CA 1
ATOM 586 C C . ASP A 1 76 ? 31.876 -6.980 -36.549 1.00 14.03 76 ASP A C 1
ATOM 587 O O . ASP A 1 76 ? 31.491 -8.152 -36.480 1.00 14.49 76 ASP A O 1
ATOM 592 N N . TYR A 1 77 ? 31.043 -5.941 -36.609 1.00 14.29 77 TYR A N 1
ATOM 593 C CA . TYR A 1 77 ? 29.595 -6.113 -36.710 1.00 14.73 77 TYR A CA 1
ATOM 594 C C . TYR A 1 77 ? 29.029 -6.905 -35.532 1.00 13.44 77 TYR A C 1
ATOM 595 O O . TYR A 1 77 ? 28.059 -7.657 -35.669 1.00 14.12 77 TYR A O 1
ATOM 604 N N . VAL A 1 78 ? 29.618 -6.696 -34.357 1.00 13.65 78 VAL A N 1
ATOM 605 C CA . VAL A 1 78 ? 29.157 -7.309 -33.117 1.00 13.12 78 VAL A CA 1
ATOM 606 C C . VAL A 1 78 ? 28.149 -6.378 -32.458 1.00 13.32 78 VAL A C 1
ATOM 607 O O . VAL A 1 78 ? 28.272 -5.144 -32.523 1.00 13.33 78 VAL A O 1
ATOM 611 N N . THR A 1 79 ? 27.148 -6.971 -31.804 1.00 12.53 79 THR A N 1
ATOM 612 C CA . THR A 1 79 ? 26.162 -6.250 -31.007 1.00 13.32 79 THR A CA 1
ATOM 613 C C . THR A 1 79 ? 26.370 -6.626 -29.543 1.00 13.36 79 THR A C 1
ATOM 614 O O . THR A 1 79 ? 26.255 -7.802 -29.189 1.00 14.57 79 THR A O 1
ATOM 618 N N . VAL A 1 80 ? 26.686 -5.645 -28.700 1.00 12.83 80 VAL A N 1
ATOM 619 C CA . VAL A 1 80 ? 26.803 -5.853 -27.258 1.00 12.63 80 VAL A CA 1
ATOM 620 C C . VAL A 1 80 ? 25.644 -5.115 -26.605 1.00 12.03 80 VAL A C 1
ATOM 621 O O . VAL A 1 80 ? 25.566 -3.882 -26.671 1.00 12.03 80 VAL A O 1
ATOM 625 N N . GLY A 1 81 ? 24.739 -5.871 -25.990 1.00 12.82 81 GLY A N 1
ATOM 626 C CA . GLY A 1 81 ? 23.496 -5.325 -25.486 1.00 12.37 81 GLY A CA 1
ATOM 627 C C . GLY A 1 81 ? 23.661 -4.418 -24.280 1.00 11.38 81 GLY A C 1
ATOM 628 O O . GLY A 1 81 ? 24.698 -4.365 -23.618 1.00 12.05 81 GLY A O 1
ATOM 629 N N . HIS A 1 82 ? 22.564 -3.716 -23.977 1.00 11.66 82 HIS A N 1
ATOM 630 C CA . HIS A 1 82 ? 22.547 -2.777 -22.864 1.00 11.31 82 HIS A CA 1
ATOM 631 C C . HIS A 1 82 ? 23.002 -3.450 -21.582 1.00 10.65 82 HIS A C 1
ATOM 632 O O . HIS A 1 82 ? 22.627 -4.590 -21.292 1.00 11.21 82 HIS A O 1
ATOM 639 N N . ASN A 1 83 ? 23.801 -2.726 -20.801 1.00 10.63 83 ASN A N 1
ATOM 640 C CA . ASN A 1 83 ? 24.159 -3.124 -19.447 1.00 10.84 83 ASN A CA 1
ATOM 641 C C . ASN A 1 83 ? 24.958 -4.415 -19.395 1.00 10.79 83 ASN A C 1
ATOM 642 O O . ASN A 1 83 ? 25.041 -5.031 -18.337 1.00 13.75 83 ASN A O 1
ATOM 647 N N . CYS A 1 84 ? 25.560 -4.827 -20.504 1.00 10.87 84 CYS A N 1
ATOM 648 C CA . CYS A 1 84 ? 26.437 -5.988 -20.479 1.00 11.13 84 CYS A CA 1
ATOM 649 C C . CYS A 1 84 ? 27.733 -5.667 -19.738 1.00 10.57 84 CYS A C 1
ATOM 650 O O . CYS A 1 84 ? 28.167 -4.514 -19.649 1.00 12.33 84 CYS A O 1
ATOM 653 N N . ILE A 1 85 ? 28.362 -6.721 -19.220 1.00 10.48 85 ILE A N 1
ATOM 654 C CA . ILE A 1 85 ? 29.708 -6.670 -18.662 1.00 11.89 85 ILE A CA 1
ATOM 655 C C . ILE A 1 85 ? 30.571 -7.590 -19.506 1.00 12.02 85 ILE A C 1
ATOM 656 O O . ILE A 1 85 ? 30.343 -8.806 -19.535 1.00 12.65 85 ILE A O 1
ATOM 661 N N . ILE A 1 86 ? 31.548 -7.018 -20.194 1.00 12.04 86 ILE A N 1
ATOM 662 C CA . ILE A 1 86 ? 32.389 -7.727 -21.147 1.00 12.63 86 ILE A CA 1
ATOM 663 C C . ILE A 1 86 ? 33.797 -7.649 -20.592 1.00 12.31 86 ILE A C 1
ATOM 664 O O . ILE A 1 86 ? 34.385 -6.564 -20.543 1.00 13.32 86 ILE A O 1
ATOM 669 N N . HIS A 1 87 ? 34.335 -8.777 -20.145 1.00 12.60 87 HIS A N 1
ATOM 670 C CA . HIS A 1 87 ? 35.517 -8.769 -19.294 1.00 13.13 87 HIS A CA 1
ATOM 671 C C . HIS A 1 87 ? 36.591 -9.740 -19.778 1.00 14.52 87 HIS A C 1
ATOM 672 O O . HIS A 1 87 ? 36.538 -10.927 -19.460 1.00 16.62 87 HIS A O 1
ATOM 679 N N . GLY A 1 88 ? 37.586 -9.228 -20.493 1.00 14.25 88 GLY A N 1
ATOM 680 C CA . GLY A 1 88 ? 38.779 -10.005 -20.834 1.00 14.08 88 GLY A CA 1
ATOM 681 C C . GLY A 1 88 ? 38.521 -11.175 -21.758 1.00 13.73 88 GLY A C 1
ATOM 682 O O . GLY A 1 88 ? 39.181 -12.214 -21.652 1.00 14.70 88 GLY A O 1
ATOM 683 N N . CYS A 1 89 ? 37.603 -11.014 -22.689 1.00 14.61 89 CYS A N 1
ATOM 684 C CA . CYS A 1 89 ? 37.084 -12.081 -23.527 1.00 14.37 89 CYS A CA 1
ATOM 685 C C . CYS A 1 89 ? 37.226 -11.741 -25.001 1.00 14.05 89 CYS A C 1
ATOM 686 O O . CYS A 1 89 ? 37.508 -10.597 -25.368 1.00 14.85 89 CYS A O 1
ATOM 689 N N . LYS A 1 90 ? 37.049 -12.756 -25.851 1.00 13.87 90 LYS A N 1
ATOM 690 C CA . LYS A 1 90 ? 37.106 -12.590 -27.298 1.00 13.98 90 LYS A CA 1
ATOM 691 C C . LYS A 1 90 ? 35.726 -12.878 -27.873 1.00 13.22 90 LYS A C 1
ATOM 692 O O . LYS A 1 90 ? 35.120 -13.903 -27.551 1.00 15.08 90 LYS A O 1
ATOM 698 N N . ILE A 1 91 ? 35.232 -11.984 -28.725 1.00 12.80 91 ILE A N 1
ATOM 699 C CA . ILE A 1 91 ? 33.913 -12.116 -29.339 1.00 13.46 91 ILE A CA 1
ATOM 700 C C . ILE A 1 91 ? 34.080 -12.048 -30.851 1.00 12.99 91 ILE A C 1
ATOM 701 O O . ILE A 1 91 ? 34.575 -11.047 -31.387 1.00 13.45 91 ILE A O 1
ATOM 706 N N . GLY A 1 92 ? 33.641 -13.097 -31.540 1.00 13.51 92 GLY A N 1
ATOM 707 C CA . GLY A 1 92 ? 33.806 -13.164 -32.975 1.00 14.27 92 GLY A CA 1
ATOM 708 C C . GLY A 1 92 ? 32.815 -12.302 -33.742 1.00 13.54 92 GLY A C 1
ATOM 709 O O . GLY A 1 92 ? 31.802 -11.833 -33.220 1.00 14.57 92 GLY A O 1
ATOM 710 N N . ASP A 1 93 ? 33.110 -12.140 -35.032 1.00 14.10 93 ASP A N 1
ATOM 711 C CA . ASP A 1 93 ? 32.349 -11.249 -35.900 1.00 14.23 93 ASP A CA 1
ATOM 712 C C . ASP A 1 93 ? 30.879 -11.640 -35.938 1.00 13.90 93 ASP A C 1
ATOM 713 O O . ASP A 1 93 ? 30.533 -12.822 -35.874 1.00 14.36 93 ASP A O 1
ATOM 718 N N . TYR A 1 94 ? 30.010 -10.632 -36.031 1.00 13.34 94 TYR A N 1
ATOM 719 C CA . TYR A 1 94 ? 28.572 -10.774 -36.235 1.00 13.80 94 TYR A CA 1
ATOM 720 C C . TYR A 1 94 ? 27.834 -11.351 -35.036 1.00 15.14 94 TYR A C 1
ATOM 721 O O . TYR A 1 94 ? 26.625 -11.571 -35.121 1.00 18.80 94 TYR A O 1
ATOM 730 N N . SER A 1 95 ? 28.504 -11.582 -33.924 1.00 13.08 95 SER A N 1
ATOM 731 C CA . SER A 1 95 ? 27.819 -12.153 -32.783 1.00 13.33 95 SER A CA 1
ATOM 732 C C . SER A 1 95 ? 27.029 -11.090 -32.028 1.00 13.53 95 SER A C 1
ATOM 733 O O . SER A 1 95 ? 27.218 -9.878 -32.201 1.00 14.69 95 SER A O 1
ATOM 736 N N . LEU A 1 96 ? 26.110 -11.572 -31.199 1.00 13.41 96 LEU A N 1
ATOM 737 C CA . LEU A 1 96 ? 25.218 -10.727 -30.425 1.00 13.85 96 LEU A CA 1
ATOM 738 C C . LEU A 1 96 ? 25.279 -11.178 -28.972 1.00 12.90 96 LEU A C 1
ATOM 739 O O . LEU A 1 96 ? 25.017 -12.347 -28.663 1.00 13.51 96 LEU A O 1
ATOM 744 N N . ILE A 1 97 ? 25.626 -10.254 -28.087 1.00 12.83 97 ILE A N 1
ATOM 745 C CA . ILE A 1 97 ? 25.640 -10.504 -26.652 1.00 12.45 97 ILE A CA 1
ATOM 746 C C . ILE A 1 97 ? 24.361 -9.913 -26.079 1.00 12.25 97 ILE A C 1
ATOM 747 O O . ILE A 1 97 ? 24.198 -8.686 -26.025 1.00 12.59 97 ILE A O 1
ATOM 752 N N . GLY A 1 98 ? 23.448 -10.777 -25.655 1.00 12.50 98 GLY A N 1
ATOM 753 C CA . GLY A 1 98 ? 22.158 -10.308 -25.191 1.00 12.81 98 GLY A CA 1
ATOM 754 C C . GLY A 1 98 ? 22.284 -9.394 -23.990 1.00 11.88 98 GLY A C 1
ATOM 755 O O . GLY A 1 98 ? 23.175 -9.539 -23.153 1.00 12.19 98 GLY A O 1
ATOM 756 N N . MET A 1 99 ? 21.378 -8.420 -23.936 1.00 11.63 99 MET A N 1
ATOM 757 C CA . MET A 1 99 ? 21.415 -7.404 -22.896 1.00 11.44 99 MET A CA 1
ATOM 758 C C . MET A 1 99 ? 21.486 -8.013 -21.495 1.00 10.66 99 MET A C 1
ATOM 759 O O . MET A 1 99 ? 20.877 -9.055 -21.203 1.00 11.74 99 MET A O 1
ATOM 764 N N . GLY A 1 100 ? 22.276 -7.371 -20.634 1.00 11.28 100 GLY A N 1
ATOM 765 C CA . GLY A 1 100 ? 22.427 -7.821 -19.267 1.00 11.92 100 GLY A CA 1
ATOM 766 C C . GLY A 1 100 ? 23.302 -9.037 -19.079 1.00 12.62 100 GLY A C 1
ATOM 767 O O . GLY A 1 100 ? 23.318 -9.591 -17.977 1.00 17.60 100 GLY A O 1
ATOM 768 N N . SER A 1 101 ? 24.026 -9.472 -20.100 1.00 11.53 101 SER A N 1
ATOM 769 C CA . SER A 1 101 ? 24.895 -10.629 -19.975 1.00 11.61 101 SER A CA 1
ATOM 770 C C . SER A 1 101 ? 26.256 -10.236 -19.423 1.00 12.70 101 SER A C 1
ATOM 771 O O . SER A 1 101 ? 26.669 -9.076 -19.473 1.00 14.25 101 SER A O 1
ATOM 774 N N . ILE A 1 102 ? 26.959 -11.240 -18.917 1.00 11.12 102 ILE A N 1
ATOM 775 C CA . ILE A 1 102 ? 28.276 -11.106 -18.319 1.00 10.97 102 ILE A CA 1
ATOM 776 C C . ILE A 1 102 ? 29.161 -12.138 -18.992 1.00 12.05 102 ILE A C 1
ATOM 777 O O . ILE A 1 102 ? 28.823 -13.327 -19.001 1.00 12.60 102 ILE A O 1
ATOM 782 N N . ILE A 1 103 ? 30.273 -11.695 -19.576 1.00 11.88 103 ILE A N 1
ATOM 783 C CA . ILE A 1 103 ? 31.229 -12.584 -20.233 1.00 12.53 103 ILE A CA 1
ATOM 784 C C . ILE A 1 103 ? 32.567 -12.416 -19.531 1.00 12.97 103 ILE A C 1
ATOM 785 O O . ILE A 1 103 ? 33.131 -11.314 -19.519 1.00 13.26 103 ILE A O 1
ATOM 790 N N . LEU A 1 104 ? 33.076 -13.505 -18.948 1.00 12.76 104 LEU A N 1
ATOM 791 C CA . LEU A 1 104 ? 34.235 -13.444 -18.070 1.00 12.37 104 LEU A CA 1
ATOM 792 C C . LEU A 1 104 ? 35.553 -13.722 -18.799 1.00 12.25 104 LEU A C 1
ATOM 793 O O . LEU A 1 104 ? 35.602 -14.048 -19.992 1.00 13.55 104 LEU A O 1
ATOM 798 N N . ASP A 1 105 ? 36.642 -13.619 -18.037 1.00 13.00 105 ASP A N 1
ATOM 799 C CA . ASP A 1 105 ? 37.979 -13.597 -18.609 1.00 13.79 105 ASP A CA 1
ATOM 800 C C . ASP A 1 105 ? 38.325 -14.885 -19.328 1.00 13.60 105 ASP A C 1
ATOM 801 O O . ASP A 1 105 ? 38.036 -15.994 -18.858 1.00 13.65 105 ASP A O 1
ATOM 806 N N . ASN A 1 106 ? 38.986 -14.720 -20.474 1.00 13.22 106 ASN A N 1
ATOM 807 C CA . ASN A 1 106 ? 39.507 -15.802 -21.296 1.00 13.62 106 ASN A CA 1
ATOM 808 C C . ASN A 1 106 ? 38.411 -16.606 -21.983 1.00 13.33 106 ASN A C 1
ATOM 809 O O . ASN A 1 106 ? 38.714 -17.605 -22.638 1.00 15.40 106 ASN A O 1
ATOM 814 N N . ALA A 1 107 ? 37.150 -16.205 -21.865 1.00 13.37 107 ALA A N 1
ATOM 815 C CA . ALA A 1 107 ? 36.114 -16.842 -22.660 1.00 13.28 107 ALA A CA 1
ATOM 816 C C . ALA A 1 107 ? 36.263 -16.430 -24.121 1.00 13.51 107 ALA A C 1
ATOM 817 O O . ALA A 1 107 ? 36.817 -15.372 -24.438 1.00 14.24 107 ALA A O 1
ATOM 819 N N . GLU A 1 108 ? 35.781 -17.281 -25.018 1.00 13.37 108 GLU A N 1
ATOM 820 C CA . GLU A 1 108 ? 35.730 -16.963 -26.440 1.00 14.54 108 GLU A CA 1
ATOM 821 C C . GLU A 1 108 ? 34.359 -17.320 -26.988 1.00 14.56 108 GLU A C 1
ATOM 822 O O . GLU A 1 108 ? 33.861 -18.426 -26.756 1.00 15.60 108 GLU A O 1
ATOM 828 N N . ILE A 1 109 ? 33.758 -16.376 -27.703 1.00 14.84 109 ILE A N 1
ATOM 829 C CA . ILE A 1 109 ? 32.476 -16.555 -28.365 1.00 15.26 109 ILE A CA 1
ATOM 830 C C . ILE A 1 109 ? 32.774 -16.619 -29.854 1.00 13.99 109 ILE A C 1
ATOM 831 O O . ILE A 1 109 ? 33.330 -15.666 -30.415 1.00 14.30 109 ILE A O 1
ATOM 836 N N . GLY A 1 110 ? 32.392 -17.715 -30.503 1.00 14.63 110 GLY A N 1
ATOM 837 C CA . GLY A 1 110 ? 32.573 -17.833 -31.943 1.00 15.07 110 GLY A CA 1
ATOM 838 C C . GLY A 1 110 ? 31.742 -16.821 -32.718 1.00 14.71 110 GLY A C 1
ATOM 839 O O . GLY A 1 110 ? 30.856 -16.146 -32.190 1.00 15.13 110 GLY A O 1
ATOM 840 N N . GLU A 1 111 ? 32.043 -16.725 -34.015 1.00 15.04 111 GLU A N 1
ATOM 841 C CA . GLU A 1 111 ? 31.321 -15.799 -34.876 1.00 14.70 111 GLU A CA 1
ATOM 842 C C . GLU A 1 111 ? 29.883 -16.268 -35.103 1.00 14.25 111 GLU A C 1
ATOM 843 O O . GLU A 1 111 ? 29.560 -17.450 -34.979 1.00 14.54 111 GLU A O 1
ATOM 849 N N . TYR A 1 112 ? 29.013 -15.314 -35.437 1.00 13.51 112 TYR A N 1
ATOM 850 C CA . TYR A 1 112 ? 27.608 -15.602 -35.746 1.00 14.80 112 TYR A CA 1
ATOM 851 C C . TYR A 1 112 ? 26.914 -16.390 -34.632 1.00 13.98 112 TYR A C 1
ATOM 852 O O . TYR A 1 112 ? 26.146 -17.315 -34.891 1.00 15.07 112 TYR A O 1
ATOM 861 N N . THR A 1 113 ? 27.168 -16.019 -33.377 1.00 12.85 113 THR A N 1
ATOM 862 C CA . THR A 1 113 ? 26.530 -16.654 -32.231 1.00 12.82 113 THR A CA 1
ATOM 863 C C . THR A 1 113 ? 25.696 -15.648 -31.451 1.00 12.39 113 THR A C 1
ATOM 864 O O . THR A 1 113 ? 26.046 -14.462 -31.363 1.00 13.30 113 THR A O 1
ATOM 868 N N . ILE A 1 114 ? 24.576 -16.122 -30.908 1.00 12.72 114 ILE A N 1
ATOM 869 C CA . ILE A 1 114 ? 23.728 -15.353 -30.005 1.00 12.77 114 ILE A CA 1
ATOM 870 C C . ILE A 1 114 ? 23.949 -15.846 -28.583 1.00 12.40 114 ILE A C 1
ATOM 871 O O . ILE A 1 114 ? 23.778 -17.039 -28.300 1.00 12.70 114 ILE A O 1
ATOM 876 N N . ILE A 1 115 ? 24.323 -14.927 -27.697 1.00 12.72 115 ILE A N 1
ATOM 877 C CA . ILE A 1 115 ? 24.233 -15.136 -26.257 1.00 11.98 115 ILE A CA 1
ATOM 878 C C . ILE A 1 115 ? 22.902 -14.550 -25.797 1.00 12.11 115 ILE A C 1
ATOM 879 O O . ILE A 1 115 ? 22.624 -13.365 -26.025 1.00 12.45 115 ILE A O 1
ATOM 884 N N . GLY A 1 116 ? 22.064 -15.381 -25.177 1.00 12.41 116 GLY A N 1
ATOM 885 C CA . GLY A 1 116 ? 20.777 -14.903 -24.703 1.00 13.05 116 GLY A CA 1
ATOM 886 C C . GLY A 1 116 ? 20.916 -13.829 -23.641 1.00 11.72 116 GLY A C 1
ATOM 887 O O . GLY A 1 116 ? 21.891 -13.773 -22.894 1.00 12.70 116 GLY A O 1
ATOM 888 N N . ALA A 1 117 ? 19.906 -12.963 -23.567 1.00 12.24 117 ALA A N 1
ATOM 889 C CA . ALA A 1 117 ? 19.873 -11.943 -22.527 1.00 12.63 117 ALA A CA 1
ATOM 890 C C . ALA A 1 117 ? 20.056 -12.568 -21.146 1.00 12.35 117 ALA A C 1
ATOM 891 O O . ALA A 1 117 ? 19.600 -13.684 -20.876 1.00 12.50 117 ALA A O 1
ATOM 893 N N . GLY A 1 118 ? 20.733 -11.828 -20.268 1.00 12.36 118 GLY A N 1
ATOM 894 C CA . GLY A 1 118 ? 20.893 -12.231 -18.886 1.00 12.20 118 GLY A CA 1
ATOM 895 C C . GLY A 1 118 ? 21.783 -13.423 -18.656 1.00 12.53 118 GLY A C 1
ATOM 896 O O . GLY A 1 118 ? 21.702 -14.031 -17.591 1.00 14.84 118 GLY A O 1
ATOM 897 N N . SER A 1 119 ? 22.642 -13.758 -19.603 1.00 11.31 119 SER A N 1
ATOM 898 C CA . SER A 1 119 ? 23.483 -14.937 -19.463 1.00 11.73 119 SER A CA 1
ATOM 899 C C . SER A 1 119 ? 24.778 -14.624 -18.725 1.00 11.76 119 SER A C 1
ATOM 900 O O . SER A 1 119 ? 25.242 -13.488 -18.692 1.00 13.57 119 SER A O 1
ATOM 903 N N . LEU A 1 120 ? 25.384 -15.671 -18.165 1.00 11.77 120 LEU A N 1
ATOM 904 C CA . LEU A 1 120 ? 26.711 -15.608 -17.558 1.00 12.04 120 LEU A CA 1
ATOM 905 C C . LEU A 1 120 ? 27.597 -16.632 -18.257 1.00 11.98 120 LEU A C 1
ATOM 906 O O . LEU A 1 120 ? 27.403 -17.844 -18.100 1.00 12.43 120 LEU A O 1
ATOM 911 N N . VAL A 1 121 ? 28.537 -16.149 -19.058 1.00 11.67 121 VAL A N 1
ATOM 912 C CA . VAL A 1 121 ? 29.536 -16.994 -19.699 1.00 12.12 121 VAL A CA 1
ATOM 913 C C . VAL A 1 121 ? 30.777 -16.957 -18.820 1.00 11.74 121 VAL A C 1
ATOM 914 O O . VAL A 1 121 ? 31.407 -15.904 -18.656 1.00 12.89 121 VAL A O 1
ATOM 918 N N . THR A 1 122 ? 31.112 -18.096 -18.226 1.00 12.86 122 THR A N 1
ATOM 919 C CA . THR A 1 122 ? 32.108 -18.084 -17.169 1.00 13.71 122 THR A CA 1
ATOM 920 C C . THR A 1 122 ? 33.533 -18.144 -17.728 1.00 13.10 122 THR A C 1
ATOM 921 O O . THR A 1 122 ? 33.764 -18.291 -18.937 1.00 13.48 122 THR A O 1
ATOM 925 N N . GLN A 1 123 ? 34.505 -18.019 -16.821 1.00 13.36 123 GLN A N 1
ATOM 926 C CA . GLN A 1 123 ? 35.895 -17.851 -17.232 1.00 13.64 123 GLN A CA 1
ATOM 927 C C . GLN A 1 123 ? 36.379 -19.044 -18.052 1.00 13.66 123 GLN A C 1
ATOM 928 O O . GLN A 1 123 ? 36.055 -20.197 -17.760 1.00 13.83 123 GLN A O 1
ATOM 934 N N . ASN A 1 124 ? 37.139 -18.752 -19.107 1.00 13.95 124 ASN A N 1
ATOM 935 C CA . ASN A 1 124 ? 37.765 -19.751 -19.968 1.00 14.22 124 ASN A CA 1
ATOM 936 C C . ASN A 1 124 ? 36.777 -20.507 -20.851 1.00 13.92 124 ASN A C 1
ATOM 937 O O . ASN A 1 124 ? 37.206 -21.395 -21.599 1.00 15.22 124 ASN A O 1
ATOM 942 N N . LYS A 1 125 ? 35.482 -20.192 -20.805 1.00 13.57 125 LYS A N 1
ATOM 943 C CA . LYS A 1 125 ? 34.504 -20.960 -21.568 1.00 13.88 125 LYS A CA 1
ATOM 944 C C . LYS A 1 125 ? 34.627 -20.674 -23.056 1.00 14.08 125 LYS A C 1
ATOM 945 O O . LYS A 1 125 ? 34.758 -19.516 -23.472 1.00 14.34 125 LYS A O 1
ATOM 951 N N . LYS A 1 126 ? 34.560 -21.738 -23.859 1.00 14.04 126 LYS A N 1
ATOM 952 C CA . LYS A 1 126 ? 34.675 -21.644 -25.308 1.00 14.47 126 LYS A CA 1
ATOM 953 C C . LYS A 1 126 ? 33.318 -21.977 -25.918 1.00 15.13 126 LYS A C 1
ATOM 954 O O . LYS A 1 126 ? 32.779 -23.064 -25.688 1.00 16.72 126 LYS A O 1
ATOM 960 N N . ILE A 1 127 ? 32.770 -21.047 -26.693 1.00 14.03 127 ILE A N 1
ATOM 961 C CA . ILE A 1 127 ? 31.447 -21.174 -27.291 1.00 14.36 127 ILE A CA 1
ATOM 962 C C . ILE A 1 127 ? 31.615 -21.181 -28.804 1.00 14.51 127 ILE A C 1
ATOM 963 O O . ILE A 1 127 ? 32.296 -20.305 -29.342 1.00 14.32 127 ILE A O 1
ATOM 968 N N . PRO A 1 128 ? 31.059 -22.164 -29.514 1.00 14.09 128 PRO A N 1
ATOM 969 C CA . PRO A 1 128 ? 31.334 -22.306 -30.949 1.00 14.68 128 PRO A CA 1
ATOM 970 C C . PRO A 1 128 ? 30.582 -21.269 -31.764 1.00 14.61 128 PRO A C 1
ATOM 971 O O . PRO A 1 128 ? 29.713 -20.559 -31.233 1.00 14.21 128 PRO A O 1
ATOM 975 N N . PRO A 1 129 ? 30.888 -21.163 -33.060 1.00 15.36 129 PRO A N 1
ATOM 976 C CA . PRO A 1 129 ? 30.109 -20.288 -33.942 1.00 15.25 129 PRO A CA 1
ATOM 977 C C . PRO A 1 129 ? 28.716 -20.847 -34.201 1.00 14.93 129 PRO A C 1
ATOM 978 O O . PRO A 1 129 ? 28.450 -22.044 -34.068 1.00 15.24 129 PRO A O 1
ATOM 982 N N . ARG A 1 130 ? 27.816 -19.946 -34.602 1.00 13.81 130 ARG A N 1
ATOM 983 C CA . ARG A 1 130 ? 26.526 -20.309 -35.186 1.00 14.51 130 ARG A CA 1
ATOM 984 C C . ARG A 1 130 ? 25.607 -21.055 -34.225 1.00 13.93 130 ARG A C 1
ATOM 985 O O . ARG A 1 130 ? 24.795 -21.884 -34.650 1.00 14.57 130 ARG A O 1
ATOM 993 N N . VAL A 1 131 ? 25.662 -20.708 -32.936 1.00 12.91 131 VAL A N 1
ATOM 994 C CA . VAL A 1 131 ? 24.789 -21.303 -31.935 1.00 13.73 131 VAL A CA 1
ATOM 995 C C . VAL A 1 131 ? 24.067 -20.234 -31.122 1.00 12.54 131 VAL A C 1
ATOM 996 O O . VAL A 1 131 ? 24.433 -19.051 -31.109 1.00 13.31 131 VAL A O 1
ATOM 1000 N N . LEU A 1 132 ? 23.030 -20.689 -30.424 1.00 12.99 132 LEU A N 1
ATOM 1001 C CA . LEU A 1 132 ? 22.428 -19.980 -29.307 1.00 12.83 132 LEU A CA 1
ATOM 1002 C C . LEU A 1 132 ? 22.991 -20.558 -28.015 1.00 13.32 132 LEU A C 1
ATOM 1003 O O . LEU A 1 132 ? 22.987 -21.779 -27.827 1.00 14.41 132 LEU A O 1
ATOM 1008 N N . CYS A 1 133 ? 23.473 -19.681 -27.134 1.00 12.77 133 CYS A N 1
ATOM 1009 C CA . CYS A 1 133 ? 24.056 -20.059 -25.854 1.00 13.27 133 CYS A CA 1
ATOM 1010 C C . CYS A 1 133 ? 23.459 -19.139 -24.800 1.00 13.32 133 CYS A C 1
ATOM 1011 O O . CYS A 1 133 ? 23.421 -17.920 -25.005 1.00 14.47 133 CYS A O 1
ATOM 1014 N N . MET A 1 134 ? 22.966 -19.705 -23.695 1.00 13.16 134 MET A N 1
ATOM 1015 C CA . MET A 1 134 ? 22.198 -18.885 -22.766 1.00 13.36 134 MET A CA 1
ATOM 1016 C C . MET A 1 134 ? 22.114 -19.581 -21.412 1.00 13.10 134 MET A C 1
ATOM 1017 O O . MET A 1 134 ? 22.359 -20.790 -21.294 1.00 14.05 134 MET A O 1
ATOM 1022 N N . GLY A 1 135 ? 21.838 -18.787 -20.383 1.00 13.56 135 GLY A N 1
ATOM 1023 C CA . GLY A 1 135 ? 21.701 -19.278 -19.025 1.00 13.95 135 GLY A CA 1
ATOM 1024 C C . GLY A 1 135 ? 22.841 -18.815 -18.136 1.00 13.66 135 GLY A C 1
ATOM 1025 O O . GLY A 1 135 ? 23.690 -18.004 -18.520 1.00 13.63 135 GLY A O 1
ATOM 1026 N N . SER A 1 136 ? 22.851 -19.355 -16.917 1.00 14.95 136 SER A N 1
ATOM 1027 C CA . SER A 1 136 ? 23.821 -18.961 -15.896 1.00 15.42 136 SER A CA 1
ATOM 1028 C C . SER A 1 136 ? 24.121 -20.165 -15.014 1.00 16.90 136 SER A C 1
ATOM 1029 O O . SER A 1 136 ? 23.330 -20.497 -14.121 1.00 18.79 136 SER A O 1
ATOM 1032 N N . PRO A 1 137 ? 25.268 -20.839 -15.217 1.00 16.93 137 PRO A N 1
ATOM 1033 C CA . PRO A 1 137 ? 26.255 -20.616 -16.281 1.00 16.57 137 PRO A CA 1
ATOM 1034 C C . PRO A 1 137 ? 25.670 -20.984 -17.632 1.00 15.59 137 PRO A C 1
ATOM 1035 O O . PRO A 1 137 ? 24.930 -21.962 -17.781 1.00 17.58 137 PRO A O 1
ATOM 1039 N N . ALA A 1 138 ? 25.994 -20.188 -18.641 1.00 13.64 138 ALA A N 1
ATOM 1040 C CA . ALA A 1 138 ? 25.396 -20.355 -19.950 1.00 14.29 138 ALA A CA 1
ATOM 1041 C C . ALA A 1 138 ? 25.833 -21.666 -20.576 1.00 15.63 138 ALA A C 1
ATOM 1042 O O . ALA A 1 138 ? 26.976 -22.105 -20.426 1.00 17.74 138 ALA A O 1
ATOM 1044 N N . LYS A 1 139 ? 24.912 -22.259 -21.324 1.00 16.73 139 LYS A N 1
ATOM 1045 C CA . LYS A 1 139 ? 25.143 -23.503 -22.037 1.00 17.98 139 LYS A CA 1
ATOM 1046 C C . LYS A 1 139 ? 24.725 -23.326 -23.488 1.00 14.91 139 LYS A C 1
ATOM 1047 O O . LYS A 1 139 ? 23.809 -22.558 -23.797 1.00 14.29 139 LYS A O 1
ATOM 1053 N N . VAL A 1 140 ? 25.392 -24.062 -24.377 1.00 15.18 140 VAL A N 1
ATOM 1054 C CA . VAL A 1 140 ? 24.964 -24.094 -25.765 1.00 14.74 140 VAL A CA 1
ATOM 1055 C C . VAL A 1 140 ? 23.628 -24.818 -25.846 1.00 13.57 140 VAL A C 1
ATOM 1056 O O . VAL A 1 140 ? 23.490 -25.954 -25.371 1.00 14.89 140 VAL A O 1
ATOM 1060 N N . ILE A 1 141 ? 22.636 -24.162 -26.445 1.00 13.23 141 ILE A N 1
ATOM 1061 C CA . ILE A 1 141 ? 21.261 -24.667 -26.494 1.00 13.74 141 ILE A CA 1
ATOM 1062 C C . ILE A 1 141 ? 20.991 -25.424 -27.784 1.00 14.48 141 ILE A C 1
ATOM 1063 O O . ILE A 1 141 ? 20.395 -26.507 -27.769 1.00 15.41 141 ILE A O 1
ATOM 1068 N N . ARG A 1 142 ? 21.383 -24.836 -28.913 1.00 13.49 142 ARG A N 1
ATOM 1069 C CA . ARG A 1 142 ? 21.030 -25.332 -30.239 1.00 14.27 142 ARG A CA 1
ATOM 1070 C C . ARG A 1 142 ? 21.807 -24.515 -31.263 1.00 13.72 142 ARG A C 1
ATOM 1071 O O . ARG A 1 142 ? 22.390 -23.474 -30.947 1.00 14.35 142 ARG A O 1
ATOM 1079 N N . GLU A 1 143 ? 21.790 -24.993 -32.506 1.00 14.10 143 GLU A N 1
ATOM 1080 C CA . GLU A 1 143 ? 22.305 -24.212 -33.620 1.00 14.38 143 GLU A CA 1
ATOM 1081 C C . GLU A 1 143 ? 21.320 -23.108 -33.998 1.00 14.25 143 GLU A C 1
ATOM 1082 O O . GLU A 1 143 ? 20.104 -23.233 -33.815 1.00 15.42 143 GLU A O 1
ATOM 1088 N N . LEU A 1 144 ? 21.858 -22.009 -34.513 1.00 14.79 144 LEU A N 1
ATOM 1089 C CA . LEU A 1 144 ? 21.008 -20.943 -35.021 1.00 16.09 144 LEU A CA 1
ATOM 1090 C C . LEU A 1 144 ? 20.336 -21.374 -36.320 1.00 17.91 144 LEU A C 1
ATOM 1091 O O . LEU A 1 144 ? 20.877 -22.166 -37.094 1.00 18.12 144 LEU A O 1
ATOM 1096 N N . THR A 1 145 ? 19.146 -20.833 -36.559 1.00 19.50 145 THR A N 1
ATOM 1097 C CA . THR A 1 145 ? 18.471 -21.030 -37.830 1.00 22.74 145 THR A CA 1
ATOM 1098 C C . THR A 1 145 ? 19.048 -20.088 -38.882 1.00 24.76 145 THR A C 1
ATOM 1099 O O . THR A 1 145 ? 19.776 -19.138 -38.575 1.00 24.13 145 THR A O 1
ATOM 1103 N N . GLU A 1 146 ? 18.701 -20.360 -40.142 1.00 29.17 146 GLU A N 1
ATOM 1104 C CA . GLU A 1 146 ? 19.100 -19.471 -41.228 1.00 33.52 146 GLU A CA 1
ATOM 1105 C C . GLU A 1 146 ? 18.553 -18.065 -41.018 1.00 32.53 146 GLU A C 1
ATOM 1106 O O . GLU A 1 146 ? 19.232 -17.076 -41.316 1.00 33.11 146 GLU A O 1
ATOM 1112 N N . GLU A 1 147 ? 17.329 -17.957 -40.494 1.00 31.04 147 GLU A N 1
ATOM 1113 C CA . GLU A 1 147 ? 16.741 -16.648 -40.222 1.00 31.50 147 GLU A CA 1
ATOM 1114 C C . GLU A 1 147 ? 17.517 -15.892 -39.147 1.00 27.89 147 GLU A C 1
ATOM 1115 O O . GLU A 1 147 ? 17.710 -14.673 -39.253 1.00 27.79 147 GLU A O 1
ATOM 1121 N N . GLU A 1 148 ? 17.964 -16.594 -38.099 1.00 24.47 148 GLU A N 1
ATOM 1122 C CA . GLU A 1 148 ? 18.760 -15.957 -37.052 1.00 22.82 148 GLU A CA 1
ATOM 1123 C C . GLU A 1 148 ? 20.123 -15.530 -37.578 1.00 22.31 148 GLU A C 1
ATOM 1124 O O . GLU A 1 148 ? 20.628 -14.467 -37.205 1.00 21.33 148 GLU A O 1
ATOM 1130 N N . ILE A 1 149 ? 20.720 -16.336 -38.459 1.00 23.02 149 ILE A N 1
ATOM 1131 C CA . ILE A 1 149 ? 21.993 -15.968 -39.071 1.00 24.66 149 ILE A CA 1
ATOM 1132 C C . ILE A 1 149 ? 21.821 -14.721 -39.926 1.00 26.87 149 ILE A C 1
ATOM 1133 O O . ILE A 1 149 ? 22.651 -13.803 -39.892 1.00 26.81 149 ILE A O 1
ATOM 1138 N N . GLU A 1 150 ? 20.730 -14.666 -40.697 1.00 29.65 150 GLU A N 1
ATOM 1139 C CA . GLU A 1 150 ? 20.424 -13.472 -41.481 1.00 33.22 150 GLU A CA 1
ATOM 1140 C C . GLU A 1 150 ? 20.201 -12.264 -40.579 1.00 32.07 150 GLU A C 1
ATOM 1141 O O . GLU A 1 150 ? 20.629 -11.150 -40.904 1.00 32.62 150 GLU A O 1
ATOM 1147 N N . TYR A 1 151 ? 19.525 -12.462 -39.444 1.00 31.34 151 TYR A N 1
ATOM 1148 C CA . TYR A 1 151 ? 19.376 -11.376 -38.481 1.00 30.86 151 TYR A CA 1
ATOM 1149 C C . TYR A 1 151 ? 20.737 -10.857 -38.033 1.00 27.95 151 TYR A C 1
ATOM 1150 O O . TYR A 1 151 ? 20.946 -9.640 -37.949 1.00 29.02 151 TYR A O 1
ATOM 1159 N N . LEU A 1 152 ? 21.682 -11.763 -37.759 1.00 25.58 152 LEU A N 1
ATOM 1160 C CA . LEU A 1 152 ? 23.010 -11.338 -37.334 1.00 23.91 152 LEU A CA 1
ATOM 1161 C C . LEU A 1 152 ? 23.791 -10.716 -38.484 1.00 25.61 152 LEU A C 1
ATOM 1162 O O . LEU A 1 152 ? 24.685 -9.891 -38.251 1.00 25.23 152 LEU A O 1
ATOM 1167 N N . LYS A 1 153 ? 23.468 -11.092 -39.725 1.00 29.09 153 LYS A N 1
ATOM 1168 C CA . LYS A 1 153 ? 24.097 -10.453 -40.874 1.00 32.98 153 LYS A CA 1
ATOM 1169 C C . LYS A 1 153 ? 23.875 -8.947 -40.864 1.00 34.15 153 LYS A C 1
ATOM 1170 O O . LYS A 1 153 ? 24.726 -8.193 -41.353 1.00 34.03 153 LYS A O 1
ATOM 1176 N N . ASN A 1 154 ? 22.761 -8.483 -40.285 1.00 35.24 154 ASN A N 1
ATOM 1177 C CA . ASN A 1 154 ? 22.356 -7.091 -40.445 1.00 37.34 154 ASN A CA 1
ATOM 1178 C C . ASN A 1 154 ? 22.056 -6.330 -39.151 1.00 33.63 154 ASN A C 1
ATOM 1179 O O . ASN A 1 154 ? 21.834 -5.117 -39.226 1.00 33.48 154 ASN A O 1
ATOM 1184 N N . SER A 1 155 ? 22.040 -6.980 -37.979 1.00 29.93 155 SER A N 1
ATOM 1185 C CA . SER A 1 155 ? 21.668 -6.279 -36.744 1.00 27.81 155 SER A CA 1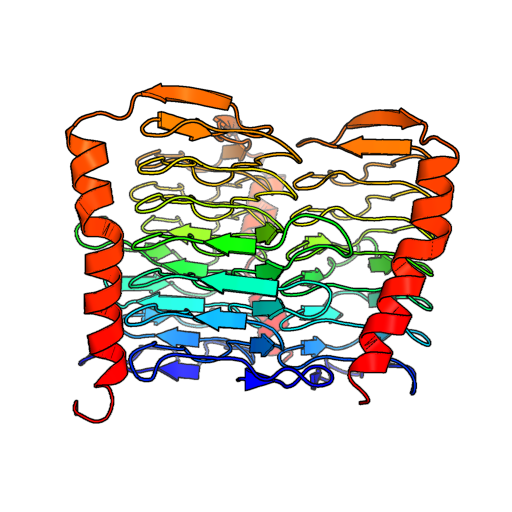
ATOM 1186 C C . SER A 1 155 ? 22.631 -5.133 -36.446 1.00 22.73 155 SER A C 1
ATOM 1187 O O . SER A 1 155 ? 22.211 -4.004 -36.168 1.00 22.20 155 SER A O 1
ATOM 1190 N N . ALA A 1 156 ? 23.932 -5.396 -36.528 1.00 19.39 156 ALA A N 1
ATOM 1191 C CA . ALA A 1 156 ? 24.900 -4.334 -36.286 1.00 17.84 156 ALA A CA 1
ATOM 1192 C C . ALA A 1 156 ? 24.817 -3.259 -37.360 1.00 18.44 156 ALA A C 1
ATOM 1193 O O . ALA A 1 156 ? 24.978 -2.068 -37.070 1.00 17.22 156 ALA A O 1
ATOM 1195 N N . LYS A 1 157 ? 24.555 -3.645 -38.607 1.00 21.10 157 LYS A N 1
ATOM 1196 C CA . LYS A 1 157 ? 24.460 -2.622 -39.643 1.00 23.90 157 LYS A CA 1
ATOM 1197 C C . LYS A 1 157 ? 23.288 -1.670 -39.415 1.00 23.55 157 LYS A C 1
ATOM 1198 O O . LYS A 1 157 ? 23.400 -0.476 -39.709 1.00 22.59 157 LYS A O 1
ATOM 1204 N N . HIS A 1 158 ? 22.186 -2.152 -38.835 1.00 23.61 158 HIS A N 1
ATOM 1205 C CA . HIS A 1 158 ? 21.103 -1.242 -38.475 1.00 24.83 158 HIS A CA 1
ATOM 1206 C C . HIS A 1 158 ? 21.508 -0.281 -37.361 1.00 20.70 158 HIS A C 1
ATOM 1207 O O . HIS A 1 158 ? 21.079 0.882 -37.361 1.00 20.46 158 HIS A O 1
ATOM 1214 N N . TYR A 1 159 ? 22.334 -0.738 -36.414 1.00 17.41 159 TYR A N 1
ATOM 1215 C CA . TYR A 1 159 ? 22.860 0.174 -35.403 1.00 15.99 159 TYR A CA 1
ATOM 1216 C C . TYR A 1 159 ? 23.811 1.198 -36.010 1.00 15.33 159 TYR A C 1
ATOM 1217 O O . TYR A 1 159 ? 23.857 2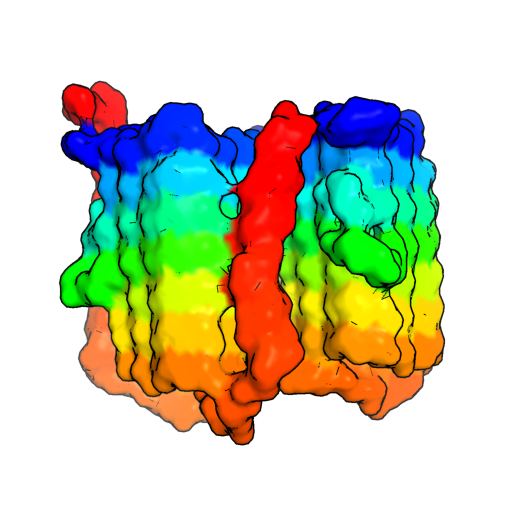.343 -35.546 1.00 15.98 159 TYR A O 1
ATOM 1226 N N . ILE A 1 160 ? 24.578 0.816 -37.035 1.00 15.12 160 ILE A N 1
ATOM 1227 C CA . ILE A 1 160 ? 25.413 1.799 -37.722 1.00 16.07 160 ILE A CA 1
ATOM 1228 C C . ILE A 1 160 ? 24.539 2.902 -38.300 1.00 15.94 160 ILE A C 1
ATOM 1229 O O . ILE A 1 160 ? 24.820 4.098 -38.134 1.00 17.83 160 ILE A O 1
ATOM 1234 N N . GLU A 1 161 ? 23.462 2.516 -39.000 1.00 16.55 161 GLU A N 1
ATOM 1235 C CA . GLU A 1 161 ? 22.570 3.515 -39.585 1.00 18.29 161 GLU A CA 1
ATOM 1236 C C . GLU A 1 161 ? 21.971 4.418 -38.515 1.00 17.16 161 GLU A C 1
ATOM 1237 O O . GLU A 1 161 ? 21.915 5.645 -38.682 1.00 17.46 161 GLU A O 1
ATOM 1243 N N . LEU A 1 162 ? 21.523 3.827 -37.407 1.00 16.54 162 LEU A N 1
ATOM 1244 C CA . LEU A 1 162 ? 20.998 4.611 -36.300 1.00 16.30 162 LEU A CA 1
ATOM 1245 C C . LEU A 1 162 ? 22.030 5.621 -35.819 1.00 16.27 162 LEU A C 1
ATOM 1246 O O . LEU A 1 162 ? 21.719 6.803 -35.629 1.00 18.13 162 LEU A O 1
ATOM 1251 N N . SER A 1 163 ? 23.279 5.179 -35.651 1.00 16.62 163 SER A N 1
ATOM 1252 C CA . SER A 1 163 ? 24.305 6.079 -35.135 1.00 18.03 163 SER A CA 1
ATOM 1253 C C . SER A 1 163 ? 24.607 7.220 -36.097 1.00 18.99 163 SER A C 1
ATOM 1254 O O . SER A 1 163 ? 24.976 8.311 -35.657 1.00 20.57 163 SER A O 1
ATOM 1257 N N . LYS A 1 164 ? 24.474 6.993 -37.406 1.00 19.42 164 LYS A N 1
ATOM 1258 C CA . LYS A 1 164 ? 24.690 8.081 -38.351 1.00 21.56 164 LYS A CA 1
ATOM 1259 C C . LYS A 1 164 ? 23.644 9.172 -38.174 1.00 22.35 164 LYS A C 1
ATOM 1260 O O . LYS A 1 164 ? 23.945 10.357 -38.357 1.00 22.45 164 LYS A O 1
ATOM 1266 N N . ASN A 1 165 ? 22.419 8.795 -37.797 1.00 23.44 165 ASN A N 1
ATOM 1267 C CA . ASN A 1 165 ? 21.392 9.797 -37.537 1.00 25.18 165 ASN A CA 1
ATOM 1268 C C . ASN A 1 165 ? 21.797 10.708 -36.383 1.00 25.45 165 ASN A C 1
ATOM 1269 O O . ASN A 1 165 ? 21.499 11.906 -36.399 1.00 29.03 165 ASN A O 1
ATOM 1274 N N . TYR A 1 166 ? 22.505 10.167 -35.393 1.00 23.86 166 TYR A N 1
ATOM 1275 C CA . TYR A 1 166 ? 23.009 10.990 -34.299 1.00 24.25 166 TYR A CA 1
ATOM 1276 C C . TYR A 1 166 ? 24.220 11.816 -34.715 1.00 27.66 166 TYR A C 1
ATOM 1277 O O . TYR A 1 166 ? 24.371 12.956 -34.268 1.00 28.07 166 TYR A O 1
ATOM 1286 N N . ARG A 1 167 ? 25.119 11.247 -35.529 1.00 29.94 167 ARG A N 1
ATOM 1287 C CA . ARG A 1 167 ? 26.303 11.990 -35.950 1.00 32.18 167 ARG A CA 1
ATOM 1288 C C . ARG A 1 167 ? 25.934 13.198 -36.797 1.00 32.79 167 ARG A C 1
ATOM 1289 O O . ARG A 1 167 ? 26.722 14.147 -36.881 1.00 33.04 167 ARG A O 1
ATOM 1297 N N . HIS A 1 168 ? 24.757 13.182 -37.421 1.00 31.99 168 HIS A N 1
ATOM 1298 C CA . HIS A 1 168 ? 24.263 14.295 -38.214 1.00 33.04 168 HIS A CA 1
ATOM 1299 C C . HIS A 1 168 ? 23.326 15.194 -37.410 1.00 31.03 168 HIS A C 1
ATOM 1300 O O . HIS A 1 168 ? 22.552 15.953 -38.004 1.00 29.49 168 HIS A O 1
ATOM 1307 N N . HIS A 1 169 ? 23.355 15.093 -36.075 1.00 29.35 169 HIS A N 1
ATOM 1308 C CA . HIS A 1 169 ? 22.461 15.880 -35.221 1.00 29.01 169 HIS A CA 1
ATOM 1309 C C . HIS A 1 169 ? 22.514 17.364 -35.573 1.00 27.82 169 HIS A C 1
ATOM 1310 O O . HIS A 1 169 ? 21.471 18.020 -35.689 1.00 27.51 169 HIS A O 1
ATOM 1317 N N . HIS A 1 170 ? 23.718 17.908 -35.783 1.00 26.10 170 HIS A N 1
ATOM 1318 C CA . HIS A 1 170 ? 23.870 19.325 -36.119 1.00 26.63 170 HIS A CA 1
ATOM 1319 C C . HIS A 1 170 ? 23.459 19.652 -37.555 1.00 25.88 170 HIS A C 1
ATOM 1320 O O . HIS A 1 170 ? 23.571 20.814 -37.969 1.00 23.28 170 HIS A O 1
ATOM 1327 N N . HIS A 1 171 ? 22.987 18.658 -38.312 1.00 27.14 171 HIS A N 1
ATOM 1328 C CA . HIS A 1 171 ? 22.439 18.851 -39.648 1.00 29.95 171 HIS A CA 1
ATOM 1329 C C . HIS A 1 171 ? 20.920 18.758 -39.655 1.00 29.93 171 HIS A C 1
ATOM 1330 O O . HIS A 1 171 ? 20.307 18.764 -40.725 1.00 29.34 171 HIS A O 1
ATOM 1337 N N . HIS A 1 172 ? 20.302 18.681 -38.481 1.00 30.01 172 HIS A N 1
ATOM 1338 C CA . HIS A 1 172 ? 18.861 18.559 -38.345 1.00 32.46 172 HIS A CA 1
ATOM 1339 C C . HIS A 1 172 ? 18.330 19.733 -37.534 1.00 35.98 172 HIS A C 1
ATOM 1340 O O . HIS A 1 172 ? 18.970 20.177 -36.575 1.00 34.34 172 HIS A O 1
ATOM 1347 N N . HIS A 1 173 ? 17.160 20.230 -37.922 1.00 40.07 173 HIS A N 1
ATOM 1348 C CA . HIS A 1 173 ? 16.522 21.336 -37.216 1.00 45.06 173 HIS A CA 1
ATOM 1349 C C . HIS A 1 173 ? 16.265 20.986 -35.750 1.00 46.09 173 HIS A C 1
ATOM 1350 O O . HIS A 1 173 ? 16.113 19.817 -35.393 1.00 46.05 173 HIS A O 1
ATOM 1358 N N . MET B 1 1 ? 31.163 13.393 -8.374 1.00 21.56 1 MET B N 1
ATOM 1359 C CA . MET B 1 1 ? 30.407 14.561 -7.939 1.00 21.70 1 MET B CA 1
ATOM 1360 C C . MET B 1 1 ? 29.722 14.190 -6.637 1.00 19.41 1 MET B C 1
ATOM 1361 O O . MET B 1 1 ? 29.213 13.073 -6.490 1.00 19.29 1 MET B O 1
ATOM 1366 N N . GLU B 1 2 ? 29.725 15.115 -5.684 1.00 19.54 2 GLU B N 1
ATOM 1367 C CA . GLU B 1 2 ? 29.068 14.941 -4.398 1.00 20.28 2 GLU B CA 1
ATOM 1368 C C . GLU B 1 2 ? 27.844 15.842 -4.324 1.00 20.15 2 GLU B C 1
ATOM 1369 O O . GLU B 1 2 ? 27.895 17.007 -4.724 1.00 22.23 2 GLU B O 1
ATOM 1375 N N . HIS B 1 3 ? 26.746 15.304 -3.804 1.00 18.50 3 HIS B N 1
ATOM 1376 C CA . HIS B 1 3 ? 25.489 16.025 -3.693 1.00 18.58 3 HIS B CA 1
ATOM 1377 C C . HIS B 1 3 ? 25.018 15.981 -2.253 1.00 19.71 3 HIS B C 1
ATOM 1378 O O . HIS B 1 3 ? 25.110 14.945 -1.591 1.00 19.62 3 HIS B O 1
ATOM 1385 N N . LYS B 1 4 ? 24.492 17.103 -1.782 1.00 21.81 4 LYS B N 1
ATOM 1386 C CA . LYS B 1 4 ? 23.872 17.158 -0.469 1.00 24.68 4 LYS B CA 1
ATOM 1387 C C . LYS B 1 4 ? 22.468 16.577 -0.560 1.00 25.15 4 LYS B C 1
ATOM 1388 O O . LYS B 1 4 ? 21.775 16.747 -1.568 1.00 27.15 4 LYS B O 1
ATOM 1394 N N . TYR B 1 5 ? 22.057 15.862 0.483 1.00 23.78 5 TYR B N 1
ATOM 1395 C CA . TYR B 1 5 ? 20.668 15.445 0.637 1.00 23.71 5 TYR B CA 1
ATOM 1396 C C . TYR B 1 5 ? 20.219 15.858 2.026 1.00 24.57 5 TYR B C 1
ATOM 1397 O O . TYR B 1 5 ? 20.773 15.381 3.022 1.00 24.12 5 TYR B O 1
ATOM 1406 N N . LYS B 1 6 ? 19.221 16.739 2.089 1.00 25.71 6 LYS B N 1
ATOM 1407 C CA . LYS B 1 6 ? 18.814 17.346 3.348 1.00 28.17 6 LYS B CA 1
ATOM 1408 C C . LYS B 1 6 ? 20.044 17.881 4.072 1.00 29.37 6 LYS B C 1
ATOM 1409 O O . LYS B 1 6 ? 20.802 18.671 3.502 1.00 28.73 6 LYS B O 1
ATOM 1415 N N . ASN B 1 7 ? 20.277 17.421 5.297 1.00 30.89 7 ASN B N 1
ATOM 1416 C CA . ASN B 1 7 ? 21.388 17.897 6.110 1.00 33.58 7 ASN B CA 1
ATOM 1417 C C . ASN B 1 7 ? 22.684 17.120 5.891 1.00 32.33 7 ASN B C 1
ATOM 1418 O O . ASN B 1 7 ? 23.666 17.385 6.593 1.00 33.04 7 ASN B O 1
ATOM 1423 N N . HIS B 1 8 ? 22.725 16.188 4.938 1.00 29.56 8 HIS B N 1
ATOM 1424 C CA . HIS B 1 8 ? 23.845 15.266 4.795 1.00 28.90 8 HIS B CA 1
ATOM 1425 C C . HIS B 1 8 ? 24.699 15.648 3.593 1.00 25.99 8 HIS B C 1
ATOM 1426 O O . HIS B 1 8 ? 24.202 15.698 2.463 1.00 24.56 8 HIS B O 1
ATOM 1433 N N . LEU B 1 9 ? 25.984 15.892 3.841 1.00 25.67 9 LEU B N 1
ATOM 1434 C CA . LEU B 1 9 ? 26.992 15.995 2.804 1.00 25.10 9 LEU B CA 1
ATOM 1435 C C . LEU B 1 9 ? 27.932 14.804 2.903 1.00 22.02 9 LEU B C 1
ATOM 1436 O O . LEU B 1 9 ? 28.278 14.384 4.011 1.00 22.82 9 LEU B O 1
ATOM 1441 N N . PRO B 1 10 ? 28.337 14.224 1.779 1.00 19.45 10 PRO B N 1
ATOM 1442 C CA . PRO B 1 10 ? 29.244 13.071 1.841 1.00 18.75 10 PRO B CA 1
ATOM 1443 C C . PRO B 1 10 ? 30.542 13.416 2.560 1.00 18.52 10 PRO B C 1
ATOM 1444 O O . PRO B 1 10 ? 31.046 14.539 2.473 1.00 20.16 10 PRO B O 1
ATOM 1448 N N . LYS B 1 11 ? 31.066 12.436 3.295 1.00 18.87 11 LYS B N 1
ATOM 1449 C CA . LYS B 1 11 ? 32.338 12.546 4.010 1.00 19.98 11 LYS B CA 1
ATOM 1450 C C . LYS B 1 11 ? 33.339 11.647 3.291 1.00 19.90 11 LYS B C 1
ATOM 1451 O O . LYS B 1 11 ? 33.353 10.429 3.490 1.00 20.09 11 LYS B O 1
ATOM 1457 N N . ILE B 1 12 ? 34.155 12.255 2.437 1.00 19.89 12 ILE B N 1
ATOM 1458 C CA . ILE B 1 12 ? 35.086 11.555 1.556 1.00 20.88 12 ILE B CA 1
ATOM 1459 C C . ILE B 1 12 ? 36.501 11.880 2.015 1.00 20.20 12 ILE B C 1
ATOM 1460 O O . ILE B 1 12 ? 36.865 13.057 2.132 1.00 21.63 12 ILE B O 1
ATOM 1465 N N . HIS B 1 13 ? 37.306 10.846 2.257 1.00 19.80 13 HIS B N 1
ATOM 1466 C CA . HIS B 1 13 ? 38.679 11.062 2.690 1.00 20.45 13 HIS B CA 1
ATOM 1467 C C . HIS B 1 13 ? 39.468 11.801 1.611 1.00 21.55 13 HIS B C 1
ATOM 1468 O O . HIS B 1 13 ? 39.191 11.680 0.411 1.00 22.14 13 HIS B O 1
ATOM 1475 N N A GLU B 1 14 ? 40.449 12.598 2.045 0.52 22.77 14 GLU B N 1
ATOM 1476 N N B GLU B 1 14 ? 40.478 12.553 2.062 0.48 22.86 14 GLU B N 1
ATOM 1477 C CA A GLU B 1 14 ? 41.248 13.349 1.082 0.52 24.01 14 GLU B CA 1
ATOM 1478 C CA B GLU B 1 14 ? 41.309 13.354 1.170 0.48 24.04 14 GLU B CA 1
ATOM 1479 C C A GLU B 1 14 ? 41.912 12.434 0.055 0.52 22.47 14 GLU B C 1
ATOM 1480 C C B GLU B 1 14 ? 42.102 12.504 0.179 0.48 23.09 14 GLU B C 1
ATOM 1481 O O A GLU B 1 14 ? 42.080 12.826 -1.105 0.52 22.70 14 GLU B O 1
ATOM 1482 O O B GLU B 1 14 ? 42.583 13.034 -0.829 0.48 23.53 14 GLU B O 1
ATOM 1493 N N . THR B 1 15 ? 42.260 11.208 0.445 1.00 21.58 15 THR B N 1
ATOM 1494 C CA . THR B 1 15 ? 42.968 10.293 -0.443 1.00 20.98 15 THR B CA 1
ATOM 1495 C C . THR B 1 15 ? 42.040 9.408 -1.268 1.00 19.82 15 THR B C 1
ATOM 1496 O O . THR B 1 15 ? 42.531 8.556 -2.015 1.00 22.53 15 THR B O 1
ATOM 1500 N N . THR B 1 16 ? 40.725 9.570 -1.149 1.00 18.22 16 THR B N 1
ATOM 1501 C CA . THR B 1 16 ? 39.801 8.750 -1.924 1.00 17.39 16 THR B CA 1
ATOM 1502 C C . THR B 1 16 ? 39.849 9.164 -3.392 1.00 17.38 16 THR B C 1
ATOM 1503 O O . THR B 1 16 ? 39.794 10.355 -3.714 1.00 20.11 16 THR B O 1
ATOM 1507 N N . PHE B 1 17 ? 39.961 8.183 -4.282 1.00 15.39 17 PHE B N 1
ATOM 1508 C CA . PHE B 1 17 ? 39.899 8.407 -5.721 1.00 14.46 17 PHE B CA 1
ATOM 1509 C C . PHE B 1 17 ? 38.444 8.323 -6.163 1.00 14.07 17 PHE B C 1
ATOM 1510 O O . PHE B 1 17 ? 37.738 7.369 -5.814 1.00 13.79 17 PHE B O 1
ATOM 1518 N N . VAL B 1 18 ? 37.996 9.306 -6.943 1.00 14.53 18 VAL B N 1
ATOM 1519 C CA . VAL B 1 18 ? 36.647 9.301 -7.499 1.00 13.72 18 VAL B CA 1
ATOM 1520 C C . VAL B 1 18 ? 36.748 9.611 -8.985 1.00 14.25 18 VAL B C 1
ATOM 1521 O O . VAL B 1 18 ? 37.202 10.699 -9.361 1.00 16.23 18 VAL B O 1
ATOM 1525 N N . ALA B 1 19 ? 36.350 8.653 -9.819 1.00 13.31 19 ALA B N 1
ATOM 1526 C CA . ALA B 1 19 ? 36.392 8.802 -11.264 1.00 13.67 19 ALA B CA 1
ATOM 1527 C C . ALA B 1 19 ? 35.258 9.702 -11.757 1.00 13.71 19 ALA B C 1
ATOM 1528 O O . ALA B 1 19 ? 34.370 10.117 -11.007 1.00 15.46 19 ALA B O 1
ATOM 1530 N N . GLU B 1 20 ? 35.259 9.961 -13.055 1.00 14.21 20 GLU B N 1
ATOM 1531 C CA . GLU B 1 20 ? 34.244 10.804 -13.656 1.00 14.55 20 GLU B CA 1
ATOM 1532 C C . GLU B 1 20 ? 32.918 10.047 -13.792 1.00 13.99 20 GLU B C 1
ATOM 1533 O O . GLU B 1 20 ? 32.869 8.806 -13.831 1.00 13.96 20 GLU B O 1
ATOM 1539 N N . GLY B 1 21 ? 31.830 10.818 -13.854 1.00 13.73 21 GLY B N 1
ATOM 1540 C CA . GLY B 1 21 ? 30.494 10.274 -13.968 1.00 14.04 21 GLY B CA 1
ATOM 1541 C C . GLY B 1 21 ? 29.914 9.727 -12.683 1.00 13.27 21 GLY B C 1
ATOM 1542 O O . GLY B 1 21 ? 28.781 9.224 -12.695 1.00 13.44 21 GLY B O 1
ATOM 1543 N N . VAL B 1 22 ? 30.644 9.807 -11.580 1.00 13.63 22 VAL B N 1
ATOM 1544 C CA . VAL B 1 22 ? 30.190 9.284 -10.300 1.00 13.41 22 VAL B CA 1
ATOM 1545 C C . VAL B 1 22 ? 29.250 10.282 -9.638 1.00 14.08 22 VAL B C 1
ATOM 1546 O O . VAL B 1 22 ? 29.463 11.500 -9.684 1.00 15.16 22 VAL B O 1
ATOM 1550 N N . HIS B 1 23 ? 28.220 9.767 -8.976 1.00 13.30 23 HIS B N 1
ATOM 1551 C CA . HIS B 1 23 ? 27.345 10.584 -8.150 1.00 13.47 23 HIS B CA 1
ATOM 1552 C C . HIS B 1 23 ? 27.259 9.971 -6.767 1.00 14.02 23 HIS B C 1
ATOM 1553 O O . HIS B 1 23 ? 26.842 8.816 -6.621 1.00 14.46 23 HIS B O 1
ATOM 1560 N N . ILE B 1 24 ? 27.692 10.736 -5.769 1.00 14.01 24 ILE B N 1
ATOM 1561 C CA . ILE B 1 24 ? 27.679 10.344 -4.367 1.00 13.37 24 ILE B CA 1
ATOM 1562 C C . ILE B 1 24 ? 26.752 11.319 -3.663 1.00 14.65 24 ILE B C 1
ATOM 1563 O O . ILE B 1 24 ? 26.993 12.530 -3.694 1.00 15.00 24 ILE B O 1
A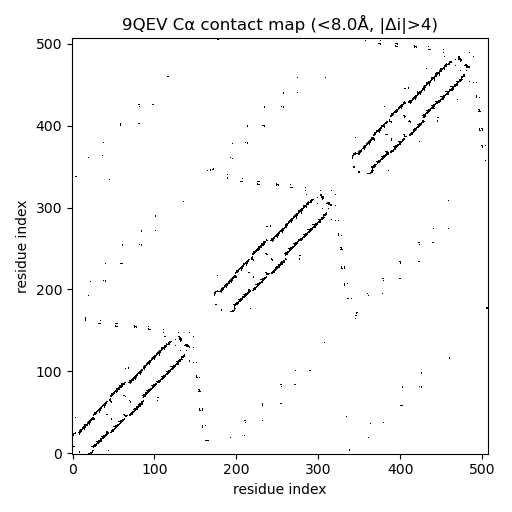TOM 1568 N N . ILE B 1 25 ? 25.698 10.803 -3.036 1.00 14.40 25 ILE B N 1
ATOM 1569 C CA . ILE B 1 25 ? 24.612 11.633 -2.524 1.00 15.07 25 ILE B CA 1
ATOM 1570 C C . ILE B 1 25 ? 24.424 11.400 -1.033 1.00 14.98 25 ILE B C 1
ATOM 1571 O O . ILE B 1 25 ? 24.188 10.26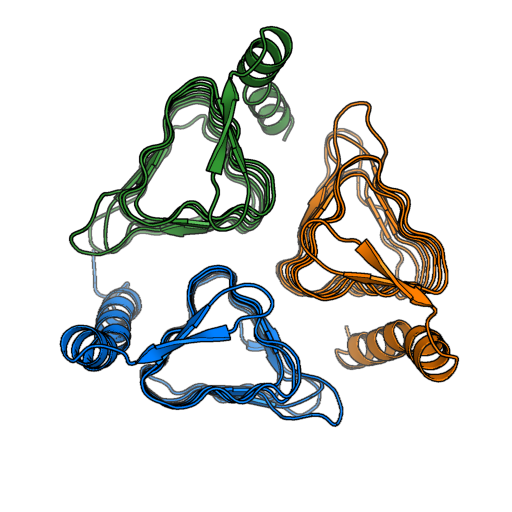6 -0.602 1.00 15.63 25 ILE B O 1
ATOM 1576 N N . GLY B 1 26 ? 24.476 12.475 -0.254 1.00 15.50 26 GLY B N 1
ATOM 1577 C CA . GLY B 1 26 ? 23.916 12.431 1.089 1.00 16.24 26 GLY B CA 1
ATOM 1578 C C . GLY B 1 26 ? 24.829 11.786 2.106 1.00 15.94 26 GLY B C 1
ATOM 1579 O O . GLY B 1 26 ? 26.011 12.131 2.216 1.00 16.82 26 GLY B O 1
ATOM 1580 N N . ASP B 1 27 ? 24.263 10.843 2.864 1.00 16.40 27 ASP B N 1
ATOM 1581 C CA . ASP B 1 27 ? 24.913 10.249 4.033 1.00 16.94 27 ASP B CA 1
ATOM 1582 C C . ASP B 1 27 ? 25.785 9.088 3.562 1.00 16.14 27 ASP B C 1
ATOM 1583 O O . ASP B 1 27 ? 25.456 7.908 3.723 1.00 16.92 27 ASP B O 1
ATOM 1588 N N . VAL B 1 28 ? 26.925 9.443 2.969 1.00 15.76 28 VAL B N 1
ATOM 1589 C CA . VAL B 1 28 ? 27.902 8.487 2.455 1.00 15.59 28 VAL B CA 1
ATOM 1590 C C . VAL B 1 28 ? 29.258 8.860 3.034 1.00 16.56 28 VAL B C 1
ATOM 1591 O O . VAL B 1 28 ? 29.687 10.013 2.921 1.00 17.89 28 VAL B O 1
ATOM 1595 N N . GLU B 1 29 ? 29.923 7.894 3.655 1.00 16.37 29 GLU B N 1
ATOM 1596 C CA . GLU B 1 29 ? 31.269 8.053 4.178 1.00 16.61 29 GLU B CA 1
ATOM 1597 C C . GLU B 1 29 ? 32.184 7.086 3.447 1.00 15.36 29 GLU B C 1
ATOM 1598 O O . GLU B 1 29 ? 31.849 5.905 3.313 1.00 15.63 29 GLU B O 1
ATOM 1604 N N . ILE B 1 30 ? 33.330 7.572 2.978 1.00 14.50 30 ILE B N 1
ATOM 1605 C CA . ILE B 1 30 ? 34.272 6.752 2.224 1.00 15.39 30 ILE B CA 1
ATOM 1606 C C . ILE B 1 30 ? 35.668 7.009 2.769 1.00 16.15 30 ILE B C 1
ATOM 1607 O O . ILE B 1 30 ? 36.085 8.164 2.883 1.00 17.15 30 ILE B O 1
ATOM 1612 N N . GLY B 1 31 ? 36.397 5.935 3.084 1.00 15.54 31 GLY B N 1
ATOM 1613 C CA . GLY B 1 31 ? 37.661 6.048 3.777 1.00 16.56 31 GLY B CA 1
ATOM 1614 C C . GLY B 1 31 ? 38.891 6.124 2.881 1.00 16.56 31 GLY B C 1
ATOM 1615 O O . GLY B 1 31 ? 38.824 6.127 1.648 1.00 16.48 31 GLY B O 1
ATOM 1616 N N . GLU B 1 32 ? 40.036 6.162 3.560 1.00 17.43 32 GLU B N 1
ATOM 1617 C CA . GLU B 1 32 ? 41.328 6.427 2.945 1.00 18.44 32 GLU B CA 1
ATOM 1618 C C . GLU B 1 32 ? 41.643 5.398 1.864 1.00 17.51 32 GLU B C 1
ATOM 1619 O O . GLU B 1 32 ? 41.431 4.192 2.046 1.00 17.02 32 GLU B O 1
ATOM 1625 N N . ASP B 1 33 ? 42.128 5.885 0.720 1.00 17.07 33 ASP B N 1
ATOM 1626 C CA . ASP B 1 33 ? 42.562 5.090 -0.428 1.00 16.93 33 ASP B CA 1
ATOM 1627 C C . ASP B 1 33 ? 41.450 4.306 -1.104 1.00 14.71 33 ASP B C 1
ATOM 1628 O O . ASP B 1 33 ? 41.734 3.571 -2.055 1.00 15.48 33 ASP B O 1
ATOM 1633 N N . SER B 1 34 ? 40.206 4.417 -0.651 1.00 13.95 34 SER B N 1
ATOM 1634 C CA . SER B 1 34 ? 39.133 3.803 -1.409 1.00 14.09 34 SER B CA 1
ATOM 1635 C C . SER B 1 34 ? 39.013 4.472 -2.778 1.00 13.80 34 SER B C 1
ATOM 1636 O O . SER B 1 34 ? 39.476 5.599 -2.996 1.00 14.43 34 SER B O 1
ATOM 1639 N N . ASN B 1 35 ? 38.422 3.747 -3.726 1.00 13.39 35 ASN B N 1
ATOM 1640 C CA . ASN B 1 35 ? 38.476 4.222 -5.101 1.00 12.89 35 ASN B CA 1
ATOM 1641 C C . ASN B 1 35 ? 37.171 3.848 -5.791 1.00 12.49 35 ASN B C 1
ATOM 1642 O O . ASN B 1 35 ? 36.775 2.677 -5.789 1.00 13.02 35 ASN B O 1
ATOM 1647 N N . ILE B 1 36 ? 36.505 4.857 -6.345 1.00 11.89 36 ILE B N 1
ATOM 1648 C CA . ILE B 1 36 ? 35.155 4.761 -6.885 1.00 12.42 36 ILE B CA 1
ATOM 1649 C C . ILE B 1 36 ? 35.241 5.028 -8.380 1.00 11.93 36 ILE B C 1
ATOM 1650 O O . ILE B 1 36 ? 35.782 6.060 -8.793 1.00 12.58 36 ILE B O 1
ATOM 1655 N N . TRP B 1 37 ? 34.715 4.109 -9.187 1.00 11.54 37 TRP B N 1
ATOM 1656 C CA . TRP B 1 37 ? 35.002 4.077 -10.614 1.00 11.63 37 TRP B CA 1
ATOM 1657 C C . TRP B 1 37 ? 33.853 4.645 -11.456 1.00 11.24 37 TRP B C 1
ATOM 1658 O O . TRP B 1 37 ? 32.790 5.025 -10.958 1.00 13.13 37 TRP B O 1
ATOM 1669 N N . PHE B 1 38 ? 34.099 4.715 -12.763 1.00 11.66 38 PHE B N 1
ATOM 1670 C CA . PHE B 1 38 ? 33.304 5.538 -13.674 1.00 11.44 38 PHE B CA 1
ATOM 1671 C C . PHE B 1 38 ? 31.824 5.191 -13.624 1.00 11.21 38 PHE B C 1
ATOM 1672 O O . PHE B 1 38 ? 31.440 4.018 -13.683 1.00 11.39 38 PHE B O 1
ATOM 1680 N N . ASN B 1 39 ? 30.988 6.218 -13.502 1.00 11.65 39 ASN B N 1
ATOM 1681 C CA . ASN B 1 39 ? 29.534 6.099 -13.578 1.00 11.72 39 ASN B CA 1
ATOM 1682 C C . ASN B 1 39 ? 28.907 5.333 -12.412 1.00 12.36 39 ASN B C 1
ATOM 1683 O O . ASN B 1 39 ? 27.721 4.976 -12.476 1.00 12.80 39 ASN B O 1
ATOM 1688 N N . ALA B 1 40 ? 29.647 5.106 -11.329 1.00 12.55 40 ALA B N 1
ATOM 1689 C CA . ALA B 1 40 ? 29.054 4.517 -10.134 1.00 12.21 40 ALA B CA 1
ATOM 1690 C C . ALA B 1 40 ? 28.150 5.529 -9.429 1.00 12.27 40 ALA B C 1
ATOM 1691 O O . ALA B 1 40 ? 28.399 6.739 -9.446 1.00 12.67 40 ALA B O 1
ATOM 1693 N N . VAL B 1 41 ? 27.108 5.015 -8.783 1.00 12.32 41 VAL B N 1
ATOM 1694 C CA . VAL B 1 41 ? 26.146 5.821 -8.035 1.00 11.83 41 VAL B CA 1
ATOM 1695 C C . VAL B 1 41 ? 26.098 5.293 -6.608 1.00 12.43 41 VAL B C 1
ATOM 1696 O O . VAL B 1 41 ? 25.850 4.097 -6.391 1.00 12.56 41 VAL B O 1
ATOM 1700 N N . LEU B 1 42 ? 26.336 6.179 -5.640 1.00 12.49 42 LEU B N 1
ATOM 1701 C CA . LEU B 1 42 ? 26.300 5.841 -4.214 1.00 12.91 42 LEU B CA 1
ATOM 1702 C C . LEU B 1 42 ? 25.278 6.779 -3.578 1.00 13.17 42 LEU B C 1
ATOM 1703 O O . LEU B 1 42 ? 25.570 7.956 -3.348 1.00 13.93 42 LEU B O 1
ATOM 1708 N N . ARG B 1 43 ? 24.078 6.275 -3.311 1.00 13.21 43 ARG B N 1
ATOM 1709 C CA . ARG B 1 43 ? 22.938 7.118 -2.957 1.00 14.07 43 ARG B CA 1
ATOM 1710 C C . ARG B 1 43 ? 22.569 6.852 -1.500 1.00 14.92 43 ARG B C 1
ATOM 1711 O O . ARG B 1 43 ? 21.917 5.853 -1.184 1.00 15.88 43 ARG B O 1
ATOM 1719 N N . GLY B 1 44 ? 22.992 7.755 -0.615 1.00 15.55 44 GLY B N 1
ATOM 1720 C CA . GLY B 1 44 ? 22.699 7.652 0.804 1.00 17.24 44 GLY B CA 1
ATOM 1721 C C . GLY B 1 44 ? 21.625 8.616 1.268 1.00 17.16 44 GLY B C 1
ATOM 1722 O O . GLY B 1 44 ? 21.853 9.454 2.147 1.00 18.24 44 GLY B O 1
ATOM 1723 N N . ASP B 1 45 ? 20.436 8.498 0.688 1.00 17.65 45 ASP B N 1
ATOM 1724 C CA . ASP B 1 45 ? 19.323 9.373 1.023 1.00 18.65 45 ASP B CA 1
ATOM 1725 C C . ASP B 1 45 ? 18.389 8.784 2.076 1.00 21.34 45 ASP B C 1
ATOM 1726 O O . ASP B 1 45 ? 18.142 9.413 3.111 1.00 24.83 45 ASP B O 1
ATOM 1731 N N . VAL B 1 46 ? 17.927 7.552 1.870 1.00 20.58 46 VAL B N 1
ATOM 1732 C CA A VAL B 1 46 ? 17.003 6.932 2.816 0.64 22.13 46 VAL B CA 1
ATOM 1733 C CA B VAL B 1 46 ? 17.005 6.910 2.795 0.36 21.99 46 VAL B CA 1
ATOM 1734 C C . VAL B 1 46 ? 17.716 6.316 4.009 1.00 22.15 46 VAL B C 1
ATOM 1735 O O . VAL B 1 46 ? 17.087 6.102 5.053 1.00 24.60 46 VAL B O 1
ATOM 1742 N N . ASN B 1 47 ? 19.006 6.036 3.894 1.00 20.83 47 ASN B N 1
ATOM 1743 C CA . ASN B 1 47 ? 19.796 5.433 4.957 1.00 21.46 47 ASN B CA 1
ATOM 1744 C C . ASN B 1 47 ? 21.256 5.680 4.600 1.00 20.24 47 ASN B C 1
ATOM 1745 O O . ASN B 1 47 ? 21.568 6.210 3.531 1.00 20.90 47 ASN B O 1
ATOM 1750 N N . SER B 1 48 ? 22.152 5.290 5.494 1.00 19.30 48 SER B N 1
ATOM 1751 C CA . SER B 1 48 ? 23.560 5.614 5.331 1.00 19.02 48 SER B CA 1
ATOM 1752 C C . SER B 1 48 ? 24.317 4.548 4.546 1.00 17.36 48 SER B C 1
ATOM 1753 O O . SER B 1 48 ? 23.954 3.368 4.531 1.00 17.68 48 SER B O 1
ATOM 1756 N N . ILE B 1 49 ? 25.384 4.997 3.894 1.00 16.57 49 ILE B N 1
ATOM 1757 C CA . ILE B 1 49 ? 26.372 4.141 3.259 1.00 15.56 49 ILE B CA 1
ATOM 1758 C C . ILE B 1 49 ? 27.714 4.459 3.900 1.00 15.84 49 ILE B C 1
ATOM 1759 O O . ILE B 1 49 ? 28.113 5.628 3.965 1.00 16.81 49 ILE B O 1
ATOM 1764 N N . LYS B 1 50 ? 28.413 3.429 4.359 1.00 15.89 50 LYS B N 1
ATOM 1765 C CA . LYS B 1 50 ? 29.748 3.593 4.909 1.00 17.25 50 LYS B CA 1
ATOM 1766 C C . LYS B 1 50 ? 30.679 2.616 4.214 1.00 15.88 50 LYS B C 1
ATOM 1767 O O . LYS B 1 50 ? 30.366 1.425 4.109 1.00 16.76 50 LYS B O 1
ATOM 1773 N N . ILE B 1 51 ? 31.802 3.130 3.722 1.00 15.38 51 ILE B N 1
ATOM 1774 C CA . ILE B 1 51 ? 32.832 2.349 3.053 1.00 14.38 51 ILE B CA 1
ATOM 1775 C C . ILE B 1 51 ? 34.143 2.620 3.777 1.00 14.10 51 ILE B C 1
ATOM 1776 O O . ILE B 1 51 ? 34.478 3.779 4.046 1.00 14.95 51 ILE B O 1
ATOM 1781 N N . GLY B 1 52 ? 34.894 1.562 4.070 1.00 15.42 52 GLY B N 1
ATOM 1782 C CA . GLY B 1 52 ? 36.126 1.710 4.821 1.00 15.27 52 GLY B CA 1
ATOM 1783 C C . GLY B 1 52 ? 37.322 2.127 3.984 1.00 15.31 52 GLY B C 1
ATOM 1784 O O . GLY B 1 52 ? 37.199 2.924 3.046 1.00 16.01 52 GLY B O 1
ATOM 1785 N N . ARG B 1 53 ? 38.482 1.582 4.323 1.00 16.46 53 ARG B N 1
ATOM 1786 C CA . ARG B 1 53 ? 39.754 1.973 3.738 1.00 17.13 53 ARG B CA 1
ATOM 1787 C C . ARG B 1 53 ? 40.141 0.994 2.636 1.00 15.58 53 ARG B C 1
ATOM 1788 O O . ARG B 1 53 ? 39.999 -0.222 2.796 1.00 16.01 53 ARG B O 1
ATOM 1796 N N . GLY B 1 54 ? 40.622 1.534 1.514 1.00 14.92 54 GLY B N 1
ATOM 1797 C CA . GLY B 1 54 ? 41.184 0.705 0.467 1.00 15.56 54 GLY B CA 1
ATOM 1798 C C . GLY B 1 54 ? 40.191 -0.125 -0.309 1.00 14.27 54 GLY B C 1
ATOM 1799 O O . GLY B 1 54 ? 40.577 -1.127 -0.914 1.00 14.88 54 GLY B O 1
ATOM 1800 N N . THR B 1 55 ? 38.923 0.265 -0.323 1.00 13.88 55 THR B N 1
ATOM 1801 C CA . THR B 1 55 ? 37.873 -0.482 -0.999 1.00 12.90 55 THR B CA 1
ATOM 1802 C C . THR B 1 55 ? 37.584 0.125 -2.365 1.00 13.09 55 THR B C 1
ATOM 1803 O O . THR B 1 55 ? 37.602 1.349 -2.530 1.00 13.70 55 THR B O 1
ATOM 1807 N N . ASN B 1 56 ? 37.330 -0.737 -3.346 1.00 12.55 56 ASN B N 1
ATOM 1808 C CA . ASN B 1 56 ? 36.962 -0.297 -4.678 1.00 12.37 56 ASN B CA 1
ATOM 1809 C C . ASN B 1 56 ? 35.489 -0.571 -4.941 1.00 11.96 56 ASN B C 1
ATOM 1810 O O . ASN B 1 56 ? 34.973 -1.644 -4.615 1.00 12.67 56 ASN B O 1
ATOM 1815 N N . ILE B 1 57 ? 34.827 0.418 -5.523 1.00 11.32 57 ILE B N 1
ATOM 1816 C CA . ILE B 1 57 ? 33.476 0.296 -6.044 1.00 11.64 57 ILE B CA 1
ATOM 1817 C C . ILE B 1 57 ? 33.596 0.522 -7.545 1.00 10.86 57 ILE B C 1
ATOM 1818 O O . ILE B 1 57 ? 33.906 1.638 -7.985 1.00 11.94 57 ILE B O 1
ATOM 1823 N N . GLN B 1 58 ? 33.358 -0.523 -8.334 1.00 11.63 58 GLN B N 1
ATOM 1824 C CA . GLN B 1 58 ? 33.718 -0.462 -9.742 1.00 11.52 58 GLN B CA 1
ATOM 1825 C C . GLN B 1 58 ? 32.633 0.199 -10.598 1.00 11.77 58 GLN B C 1
ATOM 1826 O O . GLN B 1 58 ? 31.597 0.667 -10.112 1.00 12.29 58 GLN B O 1
ATOM 1832 N N . ASP B 1 59 ? 32.906 0.238 -11.904 1.00 11.70 59 ASP B N 1
ATOM 1833 C CA . ASP B 1 59 ? 32.184 1.107 -12.832 1.00 11.00 59 ASP B CA 1
ATOM 1834 C C . ASP B 1 59 ? 30.731 0.684 -12.931 1.00 10.37 59 ASP B C 1
ATOM 1835 O O . ASP B 1 59 ? 30.416 -0.506 -12.931 1.00 11.36 59 ASP B O 1
ATOM 1840 N N . ASN B 1 60 ? 29.837 1.671 -13.028 1.00 11.09 60 ASN B N 1
ATOM 1841 C CA . ASN B 1 60 ? 28.431 1.431 -13.327 1.00 11.95 60 ASN B CA 1
ATOM 1842 C C . ASN B 1 60 ? 27.701 0.678 -12.219 1.00 12.04 60 ASN B C 1
ATOM 1843 O O . ASN B 1 60 ? 26.583 0.195 -12.441 1.00 12.70 60 ASN B O 1
ATOM 1848 N N . ALA B 1 61 ? 28.295 0.579 -11.037 1.00 12.07 61 ALA B N 1
ATOM 1849 C CA . ALA B 1 61 ? 27.667 -0.019 -9.872 1.00 12.05 61 ALA B CA 1
ATOM 1850 C C . ALA B 1 61 ? 26.684 0.957 -9.229 1.00 11.21 61 ALA B C 1
ATOM 1851 O O . ALA B 1 61 ? 26.765 2.176 -9.413 1.00 12.40 61 ALA B O 1
ATOM 1853 N N . THR B 1 62 ? 25.752 0.402 -8.451 1.00 11.46 62 THR B N 1
ATOM 1854 C CA . THR B 1 62 ? 24.806 1.195 -7.676 1.00 12.22 62 THR B CA 1
ATOM 1855 C C . THR B 1 62 ? 24.812 0.705 -6.241 1.00 12.01 62 THR B C 1
ATOM 1856 O O . THR B 1 62 ? 24.613 -0.488 -5.989 1.00 12.37 62 THR B O 1
ATOM 1860 N N . LEU B 1 63 ? 25.013 1.634 -5.308 1.00 12.09 63 LEU B N 1
ATOM 1861 C CA . LEU B 1 63 ? 24.873 1.384 -3.878 1.00 12.00 63 LEU B CA 1
ATOM 1862 C C . LEU B 1 63 ? 23.699 2.205 -3.359 1.00 12.35 63 LEU B C 1
ATOM 1863 O O . LEU B 1 63 ? 23.630 3.411 -3.604 1.00 13.62 63 LEU B O 1
ATOM 1868 N N . HIS B 1 64 ? 22.779 1.550 -2.657 1.00 13.38 64 HIS B N 1
ATOM 1869 C CA . HIS B 1 64 ? 21.600 2.184 -2.081 1.00 14.28 64 HIS B CA 1
ATOM 1870 C C . HIS B 1 64 ? 21.187 1.380 -0.847 1.00 18.20 64 HIS B C 1
ATOM 1871 O O . HIS B 1 64 ? 21.875 0.439 -0.440 1.00 21.73 64 HIS B O 1
ATOM 1878 N N . ALA B 1 65 ? 20.084 1.777 -0.216 1.00 22.90 65 ALA B N 1
ATOM 1879 C CA . ALA B 1 65 ? 19.598 1.133 1.008 1.00 25.95 65 ALA B CA 1
ATOM 1880 C C . ALA B 1 65 ? 18.094 1.391 1.126 1.00 26.56 65 ALA B C 1
ATOM 1881 O O . ALA B 1 65 ? 17.473 1.947 0.215 1.00 28.27 65 ALA B O 1
ATOM 1883 N N . SER B 1 66 ? 17.496 0.994 2.252 1.00 28.01 66 SER B N 1
ATOM 1884 C CA . SER B 1 66 ? 16.047 1.083 2.415 1.00 29.23 66 SER B CA 1
ATOM 1885 C C . SER B 1 66 ? 15.646 1.681 3.760 1.00 32.84 66 SER B C 1
ATOM 1886 O O . SER B 1 66 ? 16.383 1.616 4.751 1.00 31.67 66 SER B O 1
ATOM 1889 N N . THR B 1 67 ? 14.435 2.245 3.776 1.00 36.66 67 THR B N 1
ATOM 1890 C CA . THR B 1 67 ? 13.898 2.871 4.978 1.00 40.65 67 THR B CA 1
ATOM 1891 C C . THR B 1 67 ? 13.808 1.848 6.098 1.00 43.33 67 THR B C 1
ATOM 1892 O O . THR B 1 67 ? 13.288 0.744 5.905 1.00 44.24 67 THR B O 1
ATOM 1896 N N . GLY B 1 68 ? 14.321 2.215 7.271 1.00 44.71 68 GLY B N 1
ATOM 1897 C CA . GLY B 1 68 ? 14.205 1.384 8.450 1.00 45.21 68 GLY B CA 1
ATOM 1898 C C . GLY B 1 68 ? 14.873 0.030 8.371 1.00 44.59 68 GLY B C 1
ATOM 1899 O O . GLY B 1 68 ? 14.773 -0.744 9.331 1.00 45.31 68 GLY B O 1
ATOM 1900 N N . GLN B 1 69 ? 15.540 -0.290 7.270 1.00 42.33 69 GLN B N 1
ATOM 1901 C CA . GLN B 1 69 ? 16.267 -1.536 7.144 1.00 39.75 69 GLN B CA 1
ATOM 1902 C C . GLN B 1 69 ? 17.744 -1.278 7.435 1.00 34.69 69 GLN B C 1
ATOM 1903 O O . GLN B 1 69 ? 18.132 -0.201 7.893 1.00 33.26 69 GLN B O 1
ATOM 1909 N N . SER B 1 70 ? 18.580 -2.269 7.170 1.00 31.30 70 SER B N 1
ATOM 1910 C CA . SER B 1 70 ? 19.990 -2.135 7.488 1.00 28.81 70 SER B CA 1
ATOM 1911 C C . SER B 1 70 ? 20.645 -1.063 6.616 1.00 26.14 70 SER B C 1
ATOM 1912 O O . SER B 1 70 ? 20.326 -0.933 5.427 1.00 26.65 70 SER B O 1
ATOM 1915 N N . PRO B 1 71 ? 21.554 -0.278 7.177 1.00 23.03 71 PRO B N 1
ATOM 1916 C CA . PRO B 1 71 ? 22.395 0.591 6.351 1.00 20.67 71 PRO B CA 1
ATOM 1917 C C . PRO B 1 71 ? 23.313 -0.263 5.492 1.00 18.68 71 PRO B C 1
ATOM 1918 O O . PRO B 1 71 ? 23.429 -1.475 5.674 1.00 20.15 71 PRO B O 1
ATOM 1922 N N . THR B 1 72 ? 23.977 0.384 4.539 1.00 16.50 72 THR B N 1
ATOM 1923 C CA . THR B 1 72 ? 25.008 -0.278 3.747 1.00 15.38 72 THR B CA 1
ATOM 1924 C C . THR B 1 72 ? 26.343 -0.071 4.452 1.00 15.79 72 THR B C 1
ATOM 1925 O O . THR B 1 72 ? 26.768 1.069 4.665 1.00 16.41 72 THR B O 1
ATOM 1929 N N . ILE B 1 73 ? 26.986 -1.168 4.845 1.00 15.25 73 ILE B N 1
ATOM 1930 C CA . ILE B 1 73 ? 28.240 -1.135 5.599 1.00 15.46 73 ILE B CA 1
ATOM 1931 C C . ILE B 1 73 ? 29.238 -2.003 4.852 1.00 15.43 73 ILE B C 1
ATOM 1932 O O . ILE B 1 73 ? 29.055 -3.219 4.758 1.00 16.72 73 ILE B O 1
ATOM 1937 N N . ILE B 1 74 ? 30.299 -1.393 4.339 1.00 14.64 74 ILE B N 1
ATOM 1938 C CA . ILE B 1 74 ? 31.314 -2.095 3.568 1.00 14.21 74 ILE B CA 1
ATOM 1939 C C . ILE B 1 74 ? 32.653 -1.861 4.241 1.00 14.17 74 ILE B C 1
ATOM 1940 O O . ILE B 1 74 ? 33.016 -0.711 4.512 1.00 14.52 74 ILE B O 1
ATOM 1945 N N . GLY B 1 75 ? 33.384 -2.943 4.504 1.00 14.01 75 GLY B N 1
ATOM 1946 C CA . GLY B 1 75 ? 34.624 -2.871 5.253 1.00 14.97 75 GLY B CA 1
ATOM 1947 C C . GLY B 1 75 ? 35.820 -2.384 4.459 1.00 14.31 75 GLY B C 1
ATOM 1948 O O . GLY B 1 75 ? 35.698 -1.626 3.483 1.00 15.05 75 GLY B O 1
ATOM 1949 N N . ASP B 1 76 ? 37.000 -2.809 4.910 1.00 14.01 76 ASP B N 1
ATOM 1950 C CA . ASP B 1 76 ? 38.274 -2.406 4.339 1.00 14.82 76 ASP B CA 1
ATOM 1951 C C . ASP B 1 76 ? 38.718 -3.412 3.290 1.00 14.47 76 ASP B C 1
ATOM 1952 O O . ASP B 1 76 ? 38.498 -4.620 3.425 1.00 14.31 76 ASP B O 1
ATOM 1957 N N . TYR B 1 77 ? 39.375 -2.900 2.248 1.00 14.32 77 TYR B N 1
ATOM 1958 C CA . TYR B 1 77 ? 39.989 -3.742 1.222 1.00 14.59 77 TYR B CA 1
ATOM 1959 C C . TYR B 1 77 ? 38.974 -4.660 0.546 1.00 13.87 77 TYR B C 1
ATOM 1960 O O . TYR B 1 77 ? 39.289 -5.786 0.164 1.00 14.90 77 TYR B O 1
ATOM 1969 N N . VAL B 1 78 ? 37.760 -4.168 0.378 1.00 13.29 78 VAL B N 1
ATOM 1970 C CA . VAL B 1 78 ? 36.699 -4.880 -0.325 1.00 12.60 78 VAL B CA 1
ATOM 1971 C C . VAL B 1 78 ? 36.748 -4.525 -1.809 1.00 12.52 78 VAL B C 1
ATOM 1972 O O . VAL B 1 78 ? 37.056 -3.387 -2.183 1.00 13.20 78 VAL B O 1
ATOM 1976 N N . THR B 1 79 ? 36.414 -5.497 -2.664 1.00 12.82 79 THR B N 1
ATOM 1977 C CA . THR B 1 79 ? 36.288 -5.315 -4.106 1.00 12.92 79 THR B CA 1
ATOM 1978 C C . THR B 1 79 ? 34.822 -5.501 -4.479 1.00 13.22 79 THR B C 1
ATOM 1979 O O . THR B 1 79 ? 34.256 -6.573 -4.242 1.00 14.36 79 THR B O 1
ATOM 1983 N N . VAL B 1 80 ? 34.201 -4.455 -5.025 1.00 12.50 80 VAL B N 1
ATOM 1984 C CA . VAL B 1 80 ? 32.833 -4.518 -5.537 1.00 12.74 80 VAL B CA 1
ATOM 1985 C C . VAL B 1 80 ? 32.910 -4.408 -7.054 1.00 12.05 80 VAL B C 1
ATOM 1986 O O . VAL B 1 80 ? 33.303 -3.364 -7.587 1.00 12.16 80 VAL B O 1
ATOM 1990 N N . GLY B 1 81 ? 32.553 -5.490 -7.745 1.00 12.75 81 GLY B N 1
ATOM 1991 C CA . GLY B 1 81 ? 32.742 -5.565 -9.176 1.00 12.65 81 GLY B CA 1
ATOM 1992 C C . GLY B 1 81 ? 31.828 -4.666 -9.993 1.00 12.04 81 GLY B C 1
ATOM 1993 O O . GLY B 1 81 ? 30.839 -4.105 -9.518 1.00 12.22 81 GLY B O 1
ATOM 1994 N N . HIS B 1 82 ? 32.177 -4.572 -11.281 1.00 11.38 82 HIS B N 1
ATOM 1995 C CA . HIS B 1 82 ? 31.446 -3.729 -12.222 1.00 11.65 82 HIS B CA 1
ATOM 1996 C C . HIS B 1 82 ? 29.956 -4.031 -12.174 1.00 11.42 82 HIS B C 1
ATOM 1997 O O . HIS B 1 82 ? 29.545 -5.193 -12.150 1.00 11.54 82 HIS B O 1
ATOM 2004 N N . ASN B 1 83 ? 29.140 -2.975 -12.211 1.00 11.54 83 ASN B N 1
ATOM 2005 C CA . ASN B 1 83 ? 27.702 -3.094 -12.418 1.00 11.66 83 ASN B CA 1
ATOM 2006 C C . ASN B 1 83 ? 27.005 -3.856 -11.298 1.00 12.02 83 ASN B C 1
ATOM 2007 O O . ASN B 1 83 ? 25.882 -4.323 -11.479 1.00 13.68 83 ASN B O 1
ATOM 2012 N N . CYS B 1 84 ? 27.628 -3.986 -10.134 1.00 11.53 84 CYS B N 1
ATOM 2013 C CA . CYS B 1 84 ? 26.945 -4.614 -9.014 1.00 11.68 84 CYS B CA 1
ATOM 2014 C C . CYS B 1 84 ? 25.849 -3.703 -8.481 1.00 11.64 84 CYS B C 1
ATOM 2015 O O . CYS B 1 84 ? 25.887 -2.480 -8.640 1.00 13.30 84 CYS B O 1
ATOM 2018 N N . ILE B 1 85 ? 24.878 -4.319 -7.814 1.00 11.75 85 ILE B N 1
ATOM 2019 C CA . ILE B 1 85 ? 23.847 -3.608 -7.071 1.00 12.85 85 ILE B CA 1
ATOM 2020 C C . ILE B 1 85 ? 23.993 -4.021 -5.622 1.00 13.25 85 ILE B C 1
ATOM 2021 O O . ILE B 1 85 ? 23.797 -5.194 -5.286 1.00 14.30 85 ILE B O 1
ATOM 2026 N N . ILE B 1 86 ? 24.338 -3.064 -4.770 1.00 15.32 86 ILE B N 1
ATOM 2027 C CA . ILE B 1 86 ? 24.631 -3.300 -3.367 1.00 15.22 86 ILE B CA 1
ATOM 2028 C C . ILE B 1 86 ? 23.580 -2.552 -2.564 1.00 15.66 86 ILE B C 1
ATOM 2029 O O . ILE B 1 86 ? 23.514 -1.313 -2.612 1.00 17.11 86 ILE B O 1
ATOM 2034 N N . HIS B 1 87 ? 22.746 -3.298 -1.845 1.00 15.90 87 HIS B N 1
ATOM 2035 C CA . HIS B 1 87 ? 21.536 -2.764 -1.242 1.00 17.66 87 HIS B CA 1
ATOM 2036 C C . HIS B 1 87 ? 21.419 -3.114 0.230 1.00 21.27 87 HIS B C 1
ATOM 2037 O O . HIS B 1 87 ? 21.013 -4.228 0.560 1.00 24.37 87 HIS B O 1
ATOM 2044 N N . GLY B 1 88 ? 21.716 -2.149 1.090 1.00 20.86 88 GLY B N 1
ATOM 2045 C CA . GLY B 1 88 ? 21.406 -2.252 2.519 1.00 19.10 88 GLY B CA 1
ATOM 2046 C C . GLY B 1 88 ? 22.008 -3.450 3.214 1.00 17.34 88 GLY B C 1
ATOM 2047 O O . GLY B 1 88 ? 21.370 -4.045 4.096 1.00 18.48 88 GLY B O 1
ATOM 2048 N N . CYS B 1 89 ? 23.238 -3.804 2.864 1.00 17.26 89 CYS B N 1
ATOM 2049 C CA . CYS B 1 89 ? 23.869 -5.026 3.340 1.00 16.24 89 CYS B CA 1
ATOM 2050 C C . CYS B 1 89 ? 25.194 -4.703 4.019 1.00 16.84 89 CYS B C 1
ATOM 2051 O O . CYS B 1 89 ? 25.692 -3.577 3.959 1.00 17.97 89 CYS B O 1
ATOM 2054 N N . LYS B 1 90 ? 25.777 -5.721 4.650 1.00 15.08 90 LYS B N 1
ATOM 2055 C CA . LYS B 1 90 ? 27.072 -5.610 5.305 1.00 15.66 90 LYS B CA 1
ATOM 2056 C C . LYS B 1 90 ? 28.057 -6.523 4.595 1.00 14.69 90 LYS B C 1
ATOM 2057 O O . LYS B 1 90 ? 27.760 -7.704 4.369 1.00 15.78 90 LYS B O 1
ATOM 2063 N N . ILE B 1 91 ? 29.225 -5.984 4.254 1.00 14.70 91 ILE B N 1
ATOM 2064 C CA . ILE B 1 91 ? 30.258 -6.738 3.557 1.00 14.92 91 ILE B CA 1
ATOM 2065 C C . ILE B 1 91 ? 31.544 -6.647 4.364 1.00 14.55 91 ILE B C 1
ATOM 2066 O O . ILE B 1 91 ? 32.058 -5.546 4.608 1.00 15.00 91 ILE B O 1
ATOM 2071 N N . GLY B 1 92 ? 32.059 -7.801 4.781 1.00 15.56 92 GLY B N 1
ATOM 2072 C CA . GLY B 1 92 ? 33.243 -7.846 5.618 1.00 14.68 92 GLY B CA 1
ATOM 2073 C C . GLY B 1 92 ? 34.526 -7.547 4.863 1.00 14.05 92 GLY B C 1
ATOM 2074 O O . GLY B 1 92 ? 34.586 -7.563 3.629 1.00 14.00 92 GLY B O 1
ATOM 2075 N N . ASP B 1 93 ? 35.580 -7.289 5.649 1.00 14.27 93 ASP B N 1
ATOM 2076 C CA . ASP B 1 93 ? 36.872 -6.899 5.099 1.00 14.90 93 ASP B CA 1
ATOM 2077 C C . ASP B 1 93 ? 37.391 -7.947 4.124 1.00 14.41 93 ASP B C 1
ATOM 2078 O O . ASP B 1 93 ? 37.212 -9.152 4.322 1.00 15.05 93 ASP B O 1
ATOM 2083 N N . TYR B 1 94 ? 38.055 -7.475 3.070 1.00 14.50 94 TYR B N 1
ATOM 2084 C CA . TYR B 1 94 ? 38.819 -8.295 2.136 1.00 15.79 94 TYR B CA 1
ATOM 2085 C C . TYR B 1 94 ? 37.942 -9.137 1.220 1.00 16.73 94 TYR B C 1
ATOM 2086 O O . TYR B 1 94 ? 38.461 -9.943 0.440 1.00 19.89 94 TYR B O 1
ATOM 2095 N N . SER B 1 95 ? 36.628 -8.966 1.273 1.00 14.01 95 SER B N 1
ATOM 2096 C CA . SER B 1 95 ? 35.762 -9.766 0.430 1.00 14.26 95 SER B CA 1
ATOM 2097 C C . SER B 1 95 ? 35.654 -9.179 -0.972 1.00 13.28 95 SER B C 1
ATOM 2098 O O . SER B 1 95 ? 35.998 -8.023 -1.227 1.00 15.54 95 SER B O 1
ATOM 2101 N N . LEU B 1 96 ? 35.178 -10.012 -1.892 1.00 13.00 96 LEU B N 1
ATOM 2102 C CA . LEU B 1 96 ? 35.075 -9.658 -3.300 1.00 13.26 96 LEU B CA 1
ATOM 2103 C C . LEU B 1 96 ? 33.667 -9.987 -3.771 1.00 12.88 96 LEU B C 1
ATOM 2104 O O . LEU B 1 96 ? 33.218 -11.135 -3.658 1.00 13.99 96 LEU B O 1
ATOM 2109 N N . ILE B 1 97 ? 32.977 -8.985 -4.302 1.00 12.74 97 ILE B N 1
ATOM 2110 C CA . ILE B 1 97 ? 31.646 -9.158 -4.866 1.00 12.87 97 ILE B CA 1
ATOM 2111 C C . ILE B 1 97 ? 31.805 -9.228 -6.378 1.00 12.85 97 ILE B C 1
ATOM 2112 O O . ILE B 1 97 ? 32.124 -8.224 -7.033 1.00 13.72 97 ILE B O 1
ATOM 2117 N N . GLY B 1 98 ? 31.562 -10.408 -6.940 1.00 12.78 98 GLY B N 1
ATOM 2118 C CA . GLY B 1 98 ? 31.778 -10.594 -8.358 1.00 13.02 98 GLY B CA 1
ATOM 2119 C C . GLY B 1 98 ? 30.897 -9.688 -9.192 1.00 12.19 98 GLY B C 1
ATOM 2120 O O . GLY B 1 98 ? 29.756 -9.400 -8.846 1.00 12.05 98 GLY B O 1
ATOM 2121 N N . MET B 1 99 ? 31.453 -9.244 -10.307 1.00 11.86 99 MET B N 1
ATOM 2122 C CA . MET B 1 99 ? 30.763 -8.316 -11.191 1.00 11.64 99 MET B CA 1
ATOM 2123 C C . MET B 1 99 ? 29.358 -8.784 -11.549 1.00 11.43 99 MET B C 1
ATOM 2124 O O . MET B 1 99 ? 29.091 -9.976 -11.736 1.00 12.04 99 MET B O 1
ATOM 2129 N N . GLY B 1 100 ? 28.447 -7.816 -11.588 1.00 11.61 100 GLY B N 1
ATOM 2130 C CA . GLY B 1 100 ? 27.064 -8.052 -11.926 1.00 12.07 100 GLY B CA 1
ATOM 2131 C C . GLY B 1 100 ? 26.253 -8.734 -10.862 1.00 12.47 100 GLY B C 1
ATOM 2132 O O . GLY B 1 100 ? 25.153 -9.192 -11.158 1.00 17.54 100 GLY B O 1
ATOM 2133 N N . SER B 1 101 ? 26.748 -8.812 -9.636 1.00 11.94 101 SER B N 1
ATOM 2134 C CA . SER B 1 101 ? 25.984 -9.425 -8.563 1.00 11.76 101 SER B CA 1
ATOM 2135 C C . SER B 1 101 ? 25.039 -8.417 -7.923 1.00 12.20 101 SER B C 1
ATOM 2136 O O . SER B 1 101 ? 25.202 -7.197 -8.041 1.00 14.19 101 SER B O 1
ATOM 2139 N N . ILE B 1 102 ? 24.057 -8.960 -7.209 1.00 11.78 102 ILE B N 1
ATOM 2140 C CA . ILE B 1 102 ? 23.015 -8.211 -6.524 1.00 12.26 102 ILE B CA 1
ATOM 2141 C C . ILE B 1 102 ? 23.001 -8.694 -5.081 1.00 12.66 102 ILE B C 1
ATOM 2142 O O . ILE B 1 102 ? 22.845 -9.893 -4.836 1.00 13.44 102 ILE B O 1
ATOM 2147 N N . ILE B 1 103 ? 23.170 -7.776 -4.129 1.00 13.08 103 ILE B N 1
ATOM 2148 C CA . ILE B 1 103 ? 23.156 -8.101 -2.702 1.00 14.27 103 ILE B CA 1
ATOM 2149 C C . ILE B 1 103 ? 22.020 -7.320 -2.054 1.00 14.81 103 ILE B C 1
ATOM 2150 O O . ILE B 1 103 ? 22.041 -6.082 -2.046 1.00 15.56 103 ILE B O 1
ATOM 2155 N N . LEU B 1 104 ? 21.038 -8.035 -1.516 1.00 14.76 104 LEU B N 1
ATOM 2156 C CA . LEU B 1 104 ? 19.801 -7.417 -1.050 1.00 15.90 104 LEU B CA 1
ATOM 2157 C C . LEU B 1 104 ? 19.856 -7.007 0.427 1.00 15.84 104 LEU B C 1
ATOM 2158 O O . LEU B 1 104 ? 20.812 -7.289 1.156 1.00 16.64 104 LEU B O 1
ATOM 2163 N N . ASP B 1 105 ? 18.786 -6.336 0.861 1.00 17.49 105 ASP B N 1
ATOM 2164 C CA . ASP B 1 105 ? 18.758 -5.698 2.170 1.00 18.61 105 ASP B CA 1
ATOM 2165 C C . ASP B 1 105 ? 18.966 -6.730 3.273 1.00 18.02 105 ASP B C 1
ATOM 2166 O O . ASP B 1 105 ? 18.404 -7.831 3.232 1.00 18.49 105 ASP B O 1
ATOM 2171 N N . ASN B 1 106 ? 19.765 -6.357 4.275 1.00 17.19 106 ASN B N 1
ATOM 2172 C CA . ASN B 1 106 ? 19.996 -7.114 5.502 1.00 18.76 106 ASN B CA 1
ATOM 2173 C C . ASN B 1 106 ? 20.845 -8.356 5.282 1.00 18.41 106 ASN B C 1
ATOM 2174 O O . ASN B 1 106 ? 21.035 -9.140 6.224 1.00 20.12 106 ASN B O 1
ATOM 2179 N N . ALA B 1 107 ? 21.352 -8.572 4.074 1.00 17.42 107 ALA B N 1
ATOM 2180 C CA . ALA B 1 107 ? 22.315 -9.635 3.858 1.00 16.52 107 ALA B CA 1
ATOM 2181 C C . ALA B 1 107 ? 23.633 -9.275 4.524 1.00 15.76 107 ALA B C 1
ATOM 2182 O O . ALA B 1 107 ? 23.948 -8.101 4.743 1.00 15.64 107 ALA B O 1
ATOM 2184 N N . GLU B 1 108 ? 24.404 -10.298 4.866 1.00 16.35 108 GLU B N 1
ATOM 2185 C CA . GLU B 1 108 ? 25.744 -10.080 5.382 1.00 16.95 108 GLU B CA 1
ATOM 2186 C C . GLU B 1 108 ? 26.698 -11.041 4.698 1.00 16.21 108 GLU B C 1
ATOM 2187 O O . GLU B 1 108 ? 26.415 -12.240 4.605 1.00 18.40 108 GLU B O 1
ATOM 2193 N N . ILE B 1 109 ? 27.817 -10.508 4.216 1.00 15.28 109 ILE B N 1
ATOM 2194 C CA . ILE B 1 109 ? 28.892 -11.287 3.612 1.00 16.13 109 ILE B CA 1
ATOM 2195 C C . ILE B 1 109 ? 30.053 -11.268 4.595 1.00 15.05 109 ILE B C 1
ATOM 2196 O O . ILE B 1 109 ? 30.558 -10.192 4.941 1.00 15.37 109 ILE B O 1
ATOM 2201 N N . GLY B 1 110 ? 30.469 -12.443 5.062 1.00 14.16 110 GLY B N 1
ATOM 2202 C CA . GLY B 1 110 ? 31.624 -12.516 5.938 1.00 14.84 110 GLY B CA 1
ATOM 2203 C C . GLY B 1 110 ? 32.890 -12.016 5.265 1.00 15.23 110 GLY B C 1
ATOM 2204 O O . GLY B 1 110 ? 32.964 -11.864 4.044 1.00 15.59 110 GLY B O 1
ATOM 2205 N N . GLU B 1 111 ? 33.906 -11.769 6.093 1.00 15.09 111 GLU B N 1
ATOM 2206 C CA . GLU B 1 111 ? 35.206 -11.344 5.591 1.00 15.02 111 GLU B CA 1
ATOM 2207 C C . GLU B 1 111 ? 35.897 -12.458 4.808 1.00 14.47 111 GLU B C 1
ATOM 2208 O O . GLU B 1 111 ? 35.625 -13.646 4.995 1.00 14.30 111 GLU B O 1
ATOM 2214 N N . TYR B 1 112 ? 36.784 -12.057 3.901 1.00 14.71 112 TYR B N 1
ATOM 2215 C CA . TYR B 1 112 ? 37.595 -12.997 3.124 1.00 14.58 112 TYR B CA 1
ATOM 2216 C C . TYR B 1 112 ? 36.733 -13.990 2.342 1.00 14.30 112 TYR B C 1
ATOM 2217 O O . TYR B 1 112 ? 37.054 -15.179 2.253 1.00 15.51 112 TYR B O 1
ATOM 2226 N N . THR B 1 113 ? 35.637 -13.497 1.763 1.00 13.15 113 THR B N 1
ATOM 2227 C CA . THR B 1 113 ? 34.733 -14.323 0.976 1.00 13.31 113 THR B CA 1
ATOM 2228 C C . THR B 1 113 ? 34.629 -13.800 -0.452 1.00 13.16 113 THR B C 1
ATOM 2229 O O . THR B 1 113 ? 34.674 -12.582 -0.686 1.00 13.85 113 THR B O 1
ATOM 2233 N N . ILE B 1 114 ? 34.530 -14.735 -1.398 1.00 12.79 114 ILE B N 1
ATOM 2234 C CA . ILE B 1 114 ? 34.292 -14.433 -2.806 1.00 13.35 114 ILE B CA 1
ATOM 2235 C C . ILE B 1 114 ? 32.841 -14.740 -3.131 1.00 13.23 114 ILE B C 1
ATOM 2236 O O . ILE B 1 114 ? 32.368 -15.861 -2.907 1.00 13.50 114 ILE B O 1
ATOM 2241 N N . ILE B 1 115 ? 32.133 -13.745 -3.659 1.00 12.60 115 ILE B N 1
ATOM 2242 C CA . ILE B 1 115 ? 30.838 -13.939 -4.296 1.00 12.66 115 ILE B CA 1
ATOM 2243 C C . ILE B 1 115 ? 31.099 -14.030 -5.794 1.00 12.56 115 ILE B C 1
ATOM 2244 O O . ILE B 1 115 ? 31.722 -13.132 -6.374 1.00 12.95 115 ILE B O 1
ATOM 2249 N N . GLY B 1 116 ? 30.670 -15.126 -6.423 1.00 12.95 116 GLY B N 1
ATOM 2250 C CA . GLY B 1 116 ? 30.914 -15.283 -7.839 1.00 12.98 116 GLY B CA 1
ATOM 2251 C C . GLY B 1 116 ? 30.126 -14.281 -8.660 1.00 12.53 116 GLY B C 1
ATOM 2252 O O . GLY B 1 116 ? 29.113 -13.748 -8.219 1.00 12.97 116 GLY B O 1
ATOM 2253 N N . ALA B 1 117 ? 30.608 -14.028 -9.878 1.00 12.54 117 ALA B N 1
ATOM 2254 C CA . ALA B 1 117 ? 29.944 -13.078 -10.765 1.00 11.74 117 ALA B CA 1
ATOM 2255 C C . ALA B 1 117 ? 28.490 -13.466 -10.986 1.00 12.21 117 ALA B C 1
ATOM 2256 O O . ALA B 1 117 ? 28.136 -14.645 -11.008 1.00 13.08 117 ALA B O 1
ATOM 2258 N N . GLY B 1 118 ? 27.641 -12.452 -11.150 1.00 12.00 118 GLY B N 1
ATOM 2259 C CA . GLY B 1 118 ? 26.263 -12.689 -11.521 1.00 12.21 118 GLY B CA 1
ATOM 2260 C C . GLY B 1 118 ? 25.419 -13.343 -10.458 1.00 12.65 118 GLY B C 1
ATOM 2261 O O . GLY B 1 118 ? 24.407 -13.970 -10.783 1.00 15.20 118 GLY B O 1
ATOM 2262 N N . SER B 1 119 ? 25.793 -13.206 -9.193 1.00 11.92 119 SER B N 1
ATOM 2263 C CA . SER B 1 119 ? 25.085 -13.865 -8.108 1.00 12.05 119 SER B CA 1
ATOM 2264 C C . SER B 1 119 ? 23.980 -12.970 -7.556 1.00 12.39 119 SER B C 1
ATOM 2265 O O . SER B 1 119 ? 24.000 -11.746 -7.700 1.00 14.11 119 SER B O 1
ATOM 2268 N N . LEU B 1 120 ? 23.010 -13.600 -6.906 1.00 12.62 120 LEU B N 1
ATOM 2269 C CA . LEU B 1 120 ? 21.941 -12.913 -6.187 1.00 13.40 120 LEU B CA 1
ATOM 2270 C C . LEU B 1 120 ? 21.977 -13.401 -4.746 1.00 13.71 120 LEU B C 1
ATOM 2271 O O . LEU B 1 120 ? 21.659 -14.563 -4.469 1.00 13.77 120 LEU B O 1
ATOM 2276 N N . VAL B 1 121 ? 22.398 -12.533 -3.836 1.00 14.01 121 VAL B N 1
ATOM 2277 C CA . VAL B 1 121 ? 22.401 -12.823 -2.407 1.00 14.17 121 VAL B CA 1
ATOM 2278 C C . VAL B 1 121 ? 21.125 -12.225 -1.836 1.00 14.93 121 VAL B C 1
ATOM 2279 O O . VAL B 1 121 ? 20.928 -11.008 -1.854 1.00 15.71 121 VAL B O 1
ATOM 2283 N N . THR B 1 122 ? 20.238 -13.087 -1.372 1.00 16.93 122 THR B N 1
ATOM 2284 C CA . THR B 1 122 ? 18.874 -12.707 -1.062 1.00 18.80 122 THR B CA 1
ATOM 2285 C C . THR B 1 122 ? 18.784 -11.985 0.280 1.00 18.65 122 THR B C 1
ATOM 2286 O O . THR B 1 122 ? 19.733 -11.945 1.073 1.00 18.18 122 THR B O 1
ATOM 2290 N N . GLN B 1 123 ? 17.605 -11.414 0.529 1.00 21.01 123 GLN B N 1
ATOM 2291 C CA . GLN B 1 123 ? 17.398 -10.606 1.722 1.00 23.45 123 GLN B CA 1
ATOM 2292 C C . GLN B 1 123 ? 17.653 -11.443 2.968 1.00 22.43 123 GLN B C 1
ATOM 2293 O O . GLN B 1 123 ? 17.257 -12.609 3.041 1.00 22.40 123 GLN B O 1
ATOM 2299 N N . ASN B 1 124 ? 18.332 -10.844 3.947 1.00 22.54 124 ASN B N 1
ATOM 2300 C CA . ASN B 1 124 ? 18.624 -11.455 5.246 1.00 23.92 124 ASN B CA 1
ATOM 2301 C C . ASN B 1 124 ? 19.582 -12.638 5.171 1.00 22.93 124 ASN B C 1
ATOM 2302 O O . ASN B 1 124 ? 19.773 -13.323 6.178 1.00 24.13 124 ASN B O 1
ATOM 2307 N N . LYS B 1 125 ? 20.193 -12.900 4.018 1.00 21.31 125 LYS B N 1
ATOM 2308 C CA . LYS B 1 125 ? 21.074 -14.053 3.878 1.00 21.21 125 LYS B CA 1
ATOM 2309 C C . LYS B 1 125 ? 22.434 -13.760 4.500 1.00 20.14 125 LYS B C 1
ATOM 2310 O O . LYS B 1 125 ? 23.046 -12.725 4.214 1.00 19.41 125 LYS B O 1
ATOM 2316 N N . LYS B 1 126 ? 22.910 -14.679 5.344 1.00 20.30 126 LYS B N 1
ATOM 2317 C CA . LYS B 1 126 ? 24.219 -14.577 5.988 1.00 21.55 126 LYS B CA 1
ATOM 2318 C C . LYS B 1 126 ? 25.194 -15.567 5.356 1.00 19.22 126 LYS B C 1
ATOM 2319 O O . LYS B 1 126 ? 25.015 -16.784 5.472 1.00 21.43 126 LYS B O 1
ATOM 2325 N N . ILE B 1 127 ? 26.224 -15.044 4.709 1.00 16.87 127 ILE B N 1
ATOM 2326 C CA . ILE B 1 127 ? 27.251 -15.850 4.055 1.00 15.80 127 ILE B CA 1
ATOM 2327 C C . ILE B 1 127 ? 28.482 -15.872 4.954 1.00 15.62 127 ILE B C 1
ATOM 2328 O O . ILE B 1 127 ? 28.956 -14.798 5.354 1.00 15.84 127 ILE B O 1
ATOM 2333 N N . PRO B 1 128 ? 29.017 -17.040 5.297 1.00 16.96 128 PRO B N 1
ATOM 2334 C CA . PRO B 1 128 ? 30.137 -17.099 6.242 1.00 16.99 128 PRO B CA 1
ATOM 2335 C C . PRO B 1 128 ? 31.412 -16.528 5.648 1.00 16.04 128 PRO B C 1
ATOM 2336 O O . PRO B 1 128 ? 31.522 -16.334 4.425 1.00 15.22 128 PRO B O 1
ATOM 2340 N N . PRO B 1 129 ? 32.404 -16.259 6.491 1.00 16.05 129 PRO B N 1
ATOM 2341 C CA . PRO B 1 129 ? 33.715 -15.837 5.995 1.00 15.32 129 PRO B CA 1
ATOM 2342 C C . PRO B 1 129 ? 34.470 -16.992 5.350 1.00 14.95 129 PRO B C 1
ATOM 2343 O O . PRO B 1 129 ? 34.204 -18.170 5.600 1.00 15.98 129 PRO B O 1
ATOM 2347 N N . ARG B 1 130 ? 35.435 -16.633 4.501 1.00 14.18 130 ARG B N 1
ATOM 2348 C CA . ARG B 1 130 ? 36.446 -17.560 3.991 1.00 15.34 130 ARG B CA 1
ATOM 2349 C C . ARG B 1 130 ? 35.865 -18.617 3.054 1.00 14.56 130 ARG B C 1
ATOM 2350 O O . ARG B 1 130 ? 36.406 -19.719 2.939 1.00 15.43 130 ARG B O 1
ATOM 2358 N N . VAL B 1 131 ? 34.774 -18.290 2.357 1.00 13.45 131 VAL B N 1
ATOM 2359 C CA . VAL B 1 131 ? 34.139 -19.225 1.435 1.00 13.92 131 VAL B CA 1
ATOM 2360 C C . VAL B 1 131 ? 33.963 -18.601 0.055 1.00 13.94 131 VAL B C 1
ATOM 2361 O O . VAL B 1 131 ? 34.096 -17.390 -0.138 1.00 13.38 131 VAL B O 1
ATOM 2365 N N . LEU B 1 132 ? 33.655 -19.476 -0.900 1.00 13.91 132 LEU B N 1
ATOM 2366 C CA . LEU B 1 132 ? 33.162 -19.128 -2.222 1.00 14.39 132 LEU B CA 1
ATOM 2367 C C . LEU B 1 132 ? 31.659 -19.368 -2.219 1.00 13.87 132 LEU B C 1
ATOM 2368 O O . LEU B 1 132 ? 31.193 -20.443 -1.822 1.00 14.76 132 LEU B O 1
ATOM 2373 N N . CYS B 1 133 ? 30.907 -18.355 -2.630 1.00 13.13 133 CYS B N 1
ATOM 2374 C CA . CYS B 1 133 ? 29.454 -18.406 -2.687 1.00 13.00 133 CYS B CA 1
ATOM 2375 C C . CYS B 1 133 ? 29.030 -17.851 -4.041 1.00 13.80 133 CYS B C 1
ATOM 2376 O O . CYS B 1 133 ? 29.526 -16.801 -4.459 1.00 14.42 133 CYS B O 1
ATOM 2379 N N . MET B 1 134 ? 28.135 -18.558 -4.729 1.00 13.81 134 MET B N 1
ATOM 2380 C CA . MET B 1 134 ? 27.787 -18.152 -6.081 1.00 13.75 134 MET B CA 1
ATOM 2381 C C . MET B 1 134 ? 26.431 -18.699 -6.477 1.00 13.13 134 MET B C 1
ATOM 2382 O O . MET B 1 134 ? 25.965 -19.707 -5.934 1.00 14.92 134 MET B O 1
ATOM 2387 N N . GLY B 1 135 ? 25.802 -18.010 -7.422 1.00 13.19 135 GLY B N 1
ATOM 2388 C CA . GLY B 1 135 ? 24.566 -18.456 -8.031 1.00 14.31 135 GLY B CA 1
ATOM 2389 C C . GLY B 1 135 ? 23.425 -17.481 -7.817 1.00 14.37 135 GLY B C 1
ATOM 2390 O O . GLY B 1 135 ? 23.547 -16.461 -7.142 1.00 13.76 135 GLY B O 1
ATOM 2391 N N . SER B 1 136 ? 22.290 -17.824 -8.422 1.00 15.67 136 SER B N 1
ATOM 2392 C CA . SER B 1 136 ? 21.054 -17.062 -8.262 1.00 16.63 136 SER B CA 1
ATOM 2393 C C . SER B 1 136 ? 19.914 -18.052 -8.054 1.00 19.57 136 SER B C 1
ATOM 2394 O O . SER B 1 136 ? 19.395 -18.623 -9.027 1.00 21.30 136 SER B O 1
ATOM 2397 N N . PRO B 1 137 ? 19.499 -18.285 -6.800 1.00 21.20 137 PRO B N 1
ATOM 2398 C CA . PRO B 1 137 ? 20.022 -17.686 -5.558 1.00 20.49 137 PRO B CA 1
ATOM 2399 C C . PRO B 1 137 ? 21.415 -18.206 -5.204 1.00 18.30 137 PRO B C 1
ATOM 2400 O O . PRO B 1 137 ? 21.782 -19.340 -5.508 1.00 19.83 137 PRO B O 1
ATOM 2404 N N . ALA B 1 138 ? 22.216 -17.374 -4.550 1.00 17.15 138 ALA B N 1
ATOM 2405 C CA . ALA B 1 138 ? 23.595 -17.729 -4.264 1.00 17.09 138 ALA B CA 1
ATOM 2406 C C . ALA B 1 138 ? 23.656 -18.757 -3.145 1.00 17.89 138 ALA B C 1
ATOM 2407 O O . ALA B 1 138 ? 22.918 -18.664 -2.160 1.00 20.79 138 ALA B O 1
ATOM 2409 N N . LYS B 1 139 ? 24.547 -19.743 -3.310 1.00 16.61 139 LYS B N 1
ATOM 2410 C CA . LYS B 1 139 ? 24.764 -20.809 -2.338 1.00 18.40 139 LYS B CA 1
ATOM 2411 C C . LYS B 1 139 ? 26.252 -20.912 -2.034 1.00 16.23 139 LYS B C 1
ATOM 2412 O O . LYS B 1 139 ? 27.094 -20.635 -2.891 1.00 16.05 139 LYS B O 1
ATOM 2418 N N . VAL B 1 140 ? 26.578 -21.344 -0.815 1.00 15.71 140 VAL B N 1
ATOM 2419 C CA . VAL B 1 140 ? 27.971 -21.600 -0.482 1.00 15.36 140 VAL B CA 1
ATOM 2420 C C . VAL B 1 140 ? 28.439 -22.823 -1.255 1.00 16.45 140 VAL B C 1
ATOM 2421 O O . VAL B 1 140 ? 27.782 -23.874 -1.240 1.00 18.78 140 VAL B O 1
ATOM 2425 N N . ILE B 1 141 ? 29.562 -22.685 -1.951 1.00 15.27 141 ILE B N 1
ATOM 2426 C CA . ILE B 1 141 ? 30.104 -23.757 -2.785 1.00 15.87 141 ILE B CA 1
ATOM 2427 C C . ILE B 1 141 ? 31.138 -24.578 -2.030 1.00 16.39 141 ILE B C 1
ATOM 2428 O O . ILE B 1 141 ? 31.079 -25.809 -2.019 1.00 18.46 141 ILE B O 1
ATOM 2433 N N . ARG B 1 142 ? 32.101 -23.906 -1.403 1.00 16.13 142 ARG B N 1
ATOM 2434 C CA . ARG B 1 142 ? 33.241 -24.541 -0.753 1.00 16.23 142 ARG B CA 1
ATOM 2435 C C . ARG B 1 142 ? 33.998 -23.456 0.001 1.00 15.86 142 ARG B C 1
ATOM 2436 O O . ARG B 1 142 ? 33.727 -22.260 -0.154 1.00 15.91 142 ARG B O 1
ATOM 2444 N N . GLU B 1 143 ? 34.956 -23.879 0.818 1.00 15.06 143 GLU B N 1
ATOM 2445 C CA . GLU B 1 143 ? 35.855 -22.927 1.452 1.00 15.35 143 GLU B CA 1
ATOM 2446 C C . GLU B 1 143 ? 36.902 -22.455 0.449 1.00 15.47 143 GLU B C 1
ATOM 2447 O O . GLU B 1 143 ? 37.242 -23.160 -0.505 1.00 16.34 143 GLU B O 1
ATOM 2453 N N . LEU B 1 144 ? 37.398 -21.238 0.655 1.00 15.78 144 LEU B N 1
ATOM 2454 C CA . LEU B 1 144 ? 38.491 -20.738 -0.170 1.00 16.61 144 LEU B CA 1
ATOM 2455 C C . LEU B 1 144 ? 39.803 -21.431 0.188 1.00 17.55 144 LEU B C 1
ATOM 2456 O O . LEU B 1 144 ? 40.035 -21.821 1.335 1.00 18.30 144 LEU B O 1
ATOM 2461 N N . THR B 1 145 ? 40.669 -21.578 -0.814 1.00 19.15 145 THR B N 1
ATOM 2462 C CA . THR B 1 145 ? 42.038 -22.021 -0.593 1.00 20.80 145 THR B CA 1
ATOM 2463 C C . THR B 1 145 ? 42.891 -20.850 -0.114 1.00 20.44 145 THR B C 1
ATOM 2464 O O . THR B 1 145 ? 42.512 -19.685 -0.238 1.00 20.31 145 THR B O 1
ATOM 2468 N N . GLU B 1 146 ? 44.077 -21.165 0.420 1.00 22.34 146 GLU B N 1
ATOM 2469 C CA . GLU B 1 146 ? 44.966 -20.086 0.842 1.00 24.49 146 GLU B CA 1
ATOM 2470 C C . GLU B 1 146 ? 45.406 -19.233 -0.341 1.00 22.97 146 GLU B C 1
ATOM 2471 O O . GLU B 1 146 ? 45.606 -18.023 -0.191 1.00 24.10 146 GLU B O 1
ATOM 2477 N N . GLU B 1 147 ? 45.536 -19.834 -1.528 1.00 22.47 147 GLU B N 1
ATOM 2478 C CA . GLU B 1 147 ? 45.861 -19.049 -2.714 1.00 24.19 147 GLU B CA 1
ATOM 2479 C C . GLU B 1 147 ? 44.755 -18.045 -3.020 1.00 20.44 147 GLU B C 1
ATOM 2480 O O . GLU B 1 147 ? 45.030 -16.908 -3.417 1.00 20.77 147 GLU B O 1
ATOM 2486 N N . GLU B 1 148 ? 43.495 -18.446 -2.830 1.00 18.75 148 GLU B N 1
ATOM 2487 C CA . GLU B 1 148 ? 42.392 -17.509 -3.006 1.00 18.35 148 GLU B CA 1
ATOM 2488 C C . GLU B 1 148 ? 42.365 -16.464 -1.896 1.00 19.32 148 GLU B C 1
ATOM 2489 O O . GLU B 1 148 ? 42.055 -15.297 -2.151 1.00 18.84 148 GLU B O 1
ATOM 2495 N N . ILE B 1 149 ? 42.695 -16.861 -0.661 1.00 19.88 149 ILE B N 1
ATOM 2496 C CA . ILE B 1 149 ? 42.830 -15.894 0.427 1.00 22.09 149 ILE B CA 1
ATOM 2497 C C . ILE B 1 149 ? 43.924 -14.885 0.104 1.00 24.00 149 ILE B C 1
ATOM 2498 O O . ILE B 1 149 ? 43.751 -13.675 0.293 1.00 24.15 149 ILE B O 1
ATOM 2503 N N . GLU B 1 150 ? 45.070 -15.367 -0.388 1.00 26.76 150 GLU B N 1
ATOM 2504 C CA . GLU B 1 150 ? 46.156 -14.460 -0.742 1.00 29.37 150 GLU B CA 1
ATOM 2505 C C . GLU B 1 150 ? 45.738 -13.537 -1.880 1.00 27.51 150 GLU B C 1
ATOM 2506 O O . GLU B 1 150 ? 46.097 -12.352 -1.897 1.00 27.72 150 GLU B O 1
ATOM 2512 N N . TYR B 1 151 ? 44.961 -14.060 -2.832 1.00 26.59 151 TYR B N 1
ATOM 2513 C CA . TYR B 1 151 ? 44.376 -13.208 -3.859 1.00 27.35 151 TYR B CA 1
ATOM 2514 C C . TYR B 1 151 ? 43.560 -12.086 -3.228 1.00 25.12 151 TYR B C 1
ATOM 2515 O O . TYR B 1 151 ? 43.727 -10.911 -3.574 1.00 25.47 151 TYR B O 1
ATOM 2524 N N . LEU B 1 152 ? 42.698 -12.429 -2.267 1.00 23.47 152 LEU B N 1
ATOM 2525 C CA . LEU B 1 152 ? 41.895 -11.415 -1.587 1.00 21.89 152 LEU B CA 1
ATOM 2526 C C . LEU B 1 152 ? 42.753 -10.492 -0.724 1.00 22.94 152 LEU B C 1
ATOM 2527 O O . LEU B 1 152 ? 42.375 -9.336 -0.489 1.00 23.86 152 LEU B O 1
ATOM 2532 N N . LYS B 1 153 ? 43.883 -10.984 -0.209 1.00 24.64 153 LYS B N 1
ATOM 2533 C CA . LYS B 1 153 ? 44.766 -10.111 0.555 1.00 27.22 153 LYS B CA 1
ATOM 2534 C C . LYS B 1 153 ? 45.296 -8.963 -0.289 1.00 27.59 153 LYS B C 1
ATOM 2535 O O . LYS B 1 153 ? 45.697 -7.936 0.269 1.00 27.84 153 LYS B O 1
ATOM 2541 N N . ASN B 1 154 ? 45.262 -9.088 -1.623 1.00 28.05 154 ASN B N 1
ATOM 2542 C CA . ASN B 1 154 ? 45.908 -8.117 -2.496 1.00 29.17 154 ASN B CA 1
ATOM 2543 C C . ASN B 1 154 ? 45.030 -7.545 -3.605 1.00 26.75 154 ASN B C 1
ATOM 2544 O O . ASN B 1 154 ? 45.440 -6.557 -4.225 1.00 25.97 154 ASN B O 1
ATOM 2549 N N . SER B 1 155 ? 43.856 -8.126 -3.879 1.00 25.14 155 SER B N 1
ATOM 2550 C CA . SER B 1 155 ? 43.016 -7.651 -4.980 1.00 23.80 155 SER B CA 1
ATOM 2551 C C . SER B 1 155 ? 42.666 -6.177 -4.807 1.00 19.84 155 SER B C 1
ATOM 2552 O O . SER B 1 155 ? 42.816 -5.364 -5.731 1.00 20.72 155 SER B O 1
ATOM 2555 N N . ALA B 1 156 ? 42.190 -5.811 -3.623 1.00 17.28 156 ALA B N 1
ATOM 2556 C CA . ALA B 1 156 ? 41.874 -4.413 -3.382 1.00 17.02 156 ALA B CA 1
ATOM 2557 C C . ALA B 1 156 ? 43.129 -3.558 -3.393 1.00 16.27 156 ALA B C 1
ATOM 2558 O O . ALA B 1 156 ? 43.103 -2.432 -3.895 1.00 15.79 156 ALA B O 1
ATOM 2560 N N . LYS B 1 157 ? 44.243 -4.074 -2.868 1.00 17.05 157 LYS B N 1
ATOM 2561 C CA . LYS B 1 157 ? 45.453 -3.261 -2.840 1.00 17.97 157 LYS B CA 1
ATOM 2562 C C . LYS B 1 157 ? 45.969 -2.968 -4.243 1.00 16.96 157 LYS B C 1
ATOM 2563 O O . LYS B 1 157 ? 46.497 -1.878 -4.494 1.00 16.66 157 LYS B O 1
ATOM 2569 N N . HIS B 1 158 ? 45.800 -3.905 -5.176 1.00 16.57 158 HIS B N 1
ATOM 2570 C CA . HIS B 1 158 ? 46.174 -3.637 -6.559 1.00 16.96 158 HIS B CA 1
ATOM 2571 C C . HIS B 1 158 ? 45.256 -2.603 -7.191 1.00 15.51 158 HIS B C 1
ATOM 2572 O O . HIS B 1 158 ? 45.711 -1.798 -8.009 1.00 16.30 158 HIS B O 1
ATOM 2579 N N . TYR B 1 159 ? 43.973 -2.600 -6.813 1.00 14.75 159 TYR B N 1
ATOM 2580 C CA . TYR B 1 159 ? 43.076 -1.516 -7.218 1.00 14.29 159 TYR B CA 1
ATOM 2581 C C . TYR B 1 159 ? 43.512 -0.169 -6.672 1.00 14.04 159 TYR B C 1
ATOM 2582 O O . TYR B 1 159 ? 43.370 0.851 -7.356 1.00 15.02 159 TYR B O 1
ATOM 2591 N N . ILE B 1 160 ? 44.040 -0.131 -5.449 1.00 14.24 160 ILE B N 1
ATOM 2592 C CA . ILE B 1 160 ? 44.573 1.130 -4.949 1.00 14.70 160 ILE B CA 1
ATOM 2593 C C . ILE B 1 160 ? 45.704 1.614 -5.846 1.00 14.49 160 ILE B C 1
ATOM 2594 O O . ILE B 1 160 ? 45.747 2.783 -6.248 1.00 15.19 160 ILE B O 1
ATOM 2599 N N . GLU B 1 161 ? 46.648 0.722 -6.159 1.00 14.63 161 GLU B N 1
ATOM 2600 C CA . GLU B 1 161 ? 47.757 1.080 -7.040 1.00 15.06 161 GLU B CA 1
ATOM 2601 C C . GLU B 1 161 ? 47.233 1.592 -8.372 1.00 15.42 161 GLU B C 1
ATOM 2602 O O . GLU B 1 161 ? 47.724 2.594 -8.906 1.00 15.66 161 GLU B O 1
ATOM 2608 N N . LEU B 1 162 ? 46.245 0.891 -8.935 1.00 14.20 162 LEU B N 1
ATOM 2609 C CA . LEU B 1 162 ? 45.654 1.290 -10.206 1.00 13.80 162 LEU B CA 1
ATOM 2610 C C . LEU B 1 162 ? 45.110 2.708 -10.119 1.00 14.01 162 LEU B C 1
ATOM 2611 O O . LEU B 1 162 ? 45.387 3.553 -10.980 1.00 15.11 162 LEU B O 1
ATOM 2616 N N . SER B 1 163 ? 44.345 2.994 -9.062 1.00 14.08 163 SER B N 1
ATOM 2617 C CA . SER B 1 163 ? 43.752 4.320 -8.925 1.00 14.71 163 SER B CA 1
ATOM 2618 C C . SER B 1 163 ? 44.825 5.396 -8.828 1.00 14.76 163 SER B C 1
ATOM 2619 O O . SER B 1 163 ? 44.687 6.474 -9.419 1.00 16.15 163 SER B O 1
ATOM 2622 N N . LYS B 1 164 ? 45.919 5.111 -8.118 1.00 15.34 164 LYS B N 1
ATOM 2623 C CA . LYS B 1 164 ? 46.993 6.090 -8.001 1.00 16.70 164 LYS B CA 1
ATOM 2624 C C . LYS B 1 164 ? 47.679 6.336 -9.341 1.00 16.01 164 LYS B C 1
ATOM 2625 O O . LYS B 1 164 ? 48.192 7.437 -9.579 1.00 17.38 164 LYS B O 1
ATOM 2631 N N . ASN B 1 165 ? 47.693 5.336 -10.229 1.00 15.76 165 ASN B N 1
ATOM 2632 C CA . ASN B 1 165 ? 48.285 5.512 -11.552 1.00 16.13 165 ASN B CA 1
ATOM 2633 C C . ASN B 1 165 ? 47.524 6.517 -12.407 1.00 17.15 165 ASN B C 1
ATOM 2634 O O . ASN B 1 165 ? 48.081 7.009 -13.394 1.00 18.66 165 ASN B O 1
ATOM 2639 N N . TYR B 1 166 ? 46.267 6.822 -12.070 1.00 17.11 166 TYR B N 1
ATOM 2640 C CA . TYR B 1 166 ? 45.535 7.883 -12.753 1.00 18.40 166 TYR B CA 1
ATOM 2641 C C . TYR B 1 166 ? 46.047 9.265 -12.375 1.00 21.72 166 TYR B C 1
ATOM 2642 O O . TYR B 1 166 ? 45.729 10.237 -13.069 1.00 23.43 166 TYR B O 1
ATOM 2651 N N . ARG B 1 167 ? 46.828 9.367 -11.297 1.00 24.19 167 ARG B N 1
ATOM 2652 C CA . ARG B 1 167 ? 47.522 10.601 -10.926 1.00 29.42 167 ARG B CA 1
ATOM 2653 C C . ARG B 1 167 ? 46.552 11.761 -10.716 1.00 32.04 167 ARG B C 1
ATOM 2654 O O . ARG B 1 167 ? 46.801 12.891 -11.143 1.00 31.98 167 ARG B O 1
ATOM 2662 N N . HIS B 1 168 ? 45.430 11.478 -10.057 1.00 35.13 168 HIS B N 1
ATOM 2663 C CA . HIS B 1 168 ? 44.475 12.521 -9.698 1.00 38.74 168 HIS B CA 1
ATOM 2664 C C . HIS B 1 168 ? 45.073 13.430 -8.628 1.00 40.83 168 HIS B C 1
ATOM 2665 O O . HIS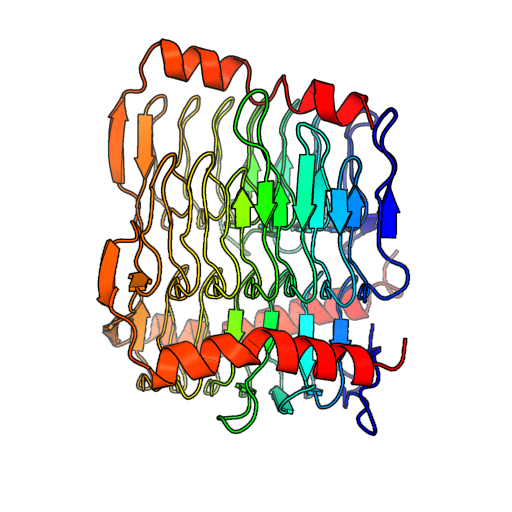 B 1 168 ? 45.096 14.653 -8.777 1.00 42.01 168 HIS B O 1
ATOM 2672 N N . MET C 1 1 ? 19.409 15.198 -18.746 1.00 21.48 1 MET C N 1
ATOM 2673 C CA . MET C 1 1 ? 19.418 15.784 -20.086 1.00 21.00 1 MET C CA 1
ATOM 2674 C C . MET C 1 1 ? 18.345 15.199 -20.981 1.00 17.84 1 MET C C 1
ATOM 2675 O O . MET C 1 1 ? 18.128 13.991 -20.992 1.00 18.35 1 MET C O 1
ATOM 2680 N N . GLU C 1 2 ? 17.709 16.079 -21.756 1.00 16.24 2 GLU C N 1
ATOM 2681 C CA . GLU C 1 2 ? 16.670 15.716 -22.714 1.00 16.68 2 GLU C CA 1
ATOM 2682 C C . GLU C 1 2 ? 17.190 16.012 -24.115 1.00 16.34 2 GLU C C 1
ATOM 2683 O O . GLU C 1 2 ? 17.183 17.159 -24.571 1.00 18.01 2 GLU C O 1
ATOM 2689 N N . HIS C 1 3 ? 17.649 14.972 -24.790 1.00 15.33 3 HIS C N 1
ATOM 2690 C CA . HIS C 1 3 ? 18.261 15.115 -26.097 1.00 15.23 3 HIS C CA 1
ATOM 2691 C C . HIS C 1 3 ? 17.207 14.951 -27.182 1.00 15.98 3 HIS C C 1
ATOM 2692 O O . HIS C 1 3 ? 16.343 14.071 -27.103 1.00 16.21 3 HIS C O 1
ATOM 2699 N N . LYS C 1 4 ? 17.285 15.806 -28.199 1.00 16.02 4 LYS C N 1
ATOM 2700 C CA . LYS C 1 4 ? 16.440 15.682 -29.375 1.00 17.20 4 LYS C CA 1
ATOM 2701 C C . LYS C 1 4 ? 17.007 14.609 -30.295 1.00 16.94 4 LYS C C 1
ATOM 2702 O O . LYS C 1 4 ? 18.225 14.503 -30.464 1.00 19.23 4 LYS C O 1
ATOM 2708 N N . TYR C 1 5 ? 16.115 13.807 -30.883 1.00 16.13 5 TYR C N 1
ATOM 2709 C CA . TYR C 1 5 ? 16.471 12.824 -31.902 1.00 16.73 5 TYR C CA 1
ATOM 2710 C C . TYR C 1 5 ? 15.543 13.039 -33.086 1.00 16.52 5 TYR C C 1
ATOM 2711 O O . TYR C 1 5 ? 14.320 12.928 -32.941 1.00 16.67 5 TYR C O 1
ATOM 2720 N N . LYS C 1 6 ? 16.116 13.345 -34.247 1.00 18.19 6 LYS C N 1
ATOM 2721 C CA . LYS C 1 6 ? 15.332 13.755 -35.420 1.00 20.77 6 LYS C CA 1
ATOM 2722 C C . LYS C 1 6 ? 14.344 14.839 -34.986 1.00 20.30 6 LYS C C 1
ATOM 2723 O O . LYS C 1 6 ? 14.768 15.836 -34.386 1.00 21.15 6 LYS C O 1
ATOM 2729 N N . ASN C 1 7 ? 13.048 14.691 -35.254 1.00 20.74 7 ASN C N 1
ATOM 2730 C CA . ASN C 1 7 ? 12.065 15.690 -34.850 1.00 22.53 7 ASN C CA 1
ATOM 2731 C C . ASN C 1 7 ? 11.471 15.450 -33.469 1.00 21.92 7 ASN C C 1
ATOM 2732 O O . ASN C 1 7 ? 10.536 16.158 -33.089 1.00 24.01 7 ASN C O 1
ATOM 2737 N N . HIS C 1 8 ? 11.997 14.502 -32.699 1.00 19.87 8 HIS C N 1
ATOM 2738 C CA . HIS C 1 8 ? 11.416 14.134 -31.413 1.00 19.66 8 HIS C CA 1
ATOM 2739 C C . HIS C 1 8 ? 12.185 14.774 -30.263 1.00 18.03 8 HIS C C 1
ATOM 2740 O O . HIS C 1 8 ? 13.369 14.480 -30.061 1.00 17.39 8 HIS C O 1
ATOM 2747 N N . LEU C 1 9 ? 11.493 15.620 -29.488 1.00 19.93 9 LEU C N 1
ATOM 2748 C CA . LEU C 1 9 ? 11.927 16.176 -28.214 1.00 21.10 9 LEU C CA 1
ATOM 2749 C C . LEU C 1 9 ? 11.214 15.428 -27.110 1.00 19.12 9 LEU C C 1
ATOM 2750 O O . LEU C 1 9 ? 9.992 15.234 -27.205 1.00 19.17 9 LEU C O 1
ATOM 2755 N N . PRO C 1 10 ? 11.902 15.020 -26.048 1.00 16.12 10 PRO C N 1
ATOM 2756 C CA . PRO C 1 10 ? 11.188 14.427 -24.913 1.00 16.41 10 PRO C CA 1
ATOM 2757 C C . PRO C 1 10 ? 10.135 15.373 -24.366 1.00 16.93 10 PRO C C 1
ATOM 2758 O O . PRO C 1 10 ? 10.337 16.588 -24.304 1.00 17.51 10 PRO C O 1
ATOM 2762 N N . LYS C 1 11 ? 9.002 14.796 -23.980 1.00 16.46 11 LYS C N 1
ATOM 2763 C CA . LYS C 1 11 ? 7.882 15.519 -23.383 1.00 17.80 11 LYS C CA 1
ATOM 2764 C C . LYS C 1 11 ? 7.857 15.125 -21.910 1.00 17.53 11 LYS C C 1
ATOM 2765 O O . LYS C 1 11 ? 7.374 14.049 -21.552 1.00 18.96 11 LYS C O 1
ATOM 2771 N N . ILE C 1 12 ? 8.377 16.006 -21.064 1.00 17.63 12 ILE C N 1
ATOM 2772 C CA . ILE C 1 12 ? 8.598 15.738 -19.650 1.00 18.38 12 ILE C CA 1
ATOM 2773 C C . ILE C 1 12 ? 7.744 16.710 -18.852 1.00 18.83 12 ILE C C 1
ATOM 2774 O O . ILE C 1 12 ? 7.814 17.926 -19.067 1.00 19.67 12 ILE C O 1
ATOM 2779 N N . HIS C 1 13 ? 6.933 16.184 -17.940 1.00 18.62 13 HIS C N 1
ATOM 2780 C CA . HIS C 1 13 ? 6.083 17.048 -17.133 1.00 19.49 13 HIS C CA 1
ATOM 2781 C C . HIS C 1 13 ? 6.928 17.995 -16.286 1.00 20.33 13 HIS C C 1
ATOM 2782 O O . HIS C 1 13 ? 8.037 17.666 -15.863 1.00 20.35 13 HIS C O 1
ATOM 2789 N N . GLU C 1 14 ? 6.385 19.185 -16.025 1.00 22.14 14 GLU C N 1
ATOM 2790 C CA . GLU C 1 14 ? 7.125 20.164 -15.234 1.00 24.74 14 GLU C CA 1
ATOM 2791 C C . GLU C 1 14 ? 7.462 19.637 -13.842 1.00 23.36 14 GLU C C 1
ATOM 2792 O O . GLU C 1 14 ? 8.467 20.048 -13.250 1.00 24.52 14 GLU C O 1
ATOM 2798 N N . THR C 1 15 ? 6.659 18.715 -13.314 1.00 20.72 15 THR C N 1
ATOM 2799 C CA . THR C 1 15 ? 6.894 18.138 -11.994 1.00 21.53 15 THR C CA 1
ATOM 2800 C C . THR C 1 15 ? 7.754 16.878 -12.012 1.00 20.40 15 THR C C 1
ATOM 2801 O O . THR C 1 15 ? 8.009 16.312 -10.943 1.00 22.29 15 THR C O 1
ATOM 2805 N N . THR C 1 16 ? 8.209 16.429 -13.178 1.00 18.81 16 THR C N 1
ATOM 2806 C CA . THR C 1 16 ? 9.026 15.222 -13.232 1.00 17.72 16 THR C CA 1
ATOM 2807 C C . THR C 1 16 ? 10.422 15.533 -12.710 1.00 17.49 16 THR C C 1
ATOM 2808 O O . THR C 1 16 ? 11.047 16.504 -13.146 1.00 19.82 16 THR C O 1
ATOM 2812 N N . PHE C 1 17 ? 10.907 14.726 -11.766 1.00 16.60 17 PHE C N 1
ATOM 2813 C CA . PHE C 1 17 ? 12.267 14.849 -11.260 1.00 16.28 17 PHE C CA 1
ATOM 2814 C C . PHE C 1 17 ? 13.197 14.057 -12.169 1.00 15.96 17 PHE C C 1
ATOM 2815 O O . PHE C 1 17 ? 12.919 12.897 -12.480 1.00 15.68 17 PHE C O 1
ATOM 2823 N N . VAL C 1 18 ? 14.288 14.688 -12.602 1.00 15.06 18 VAL C N 1
ATOM 2824 C CA . VAL C 1 18 ? 15.308 14.037 -13.415 1.00 14.87 18 VAL C CA 1
ATOM 2825 C C . VAL C 1 18 ? 16.663 14.324 -12.787 1.00 15.16 18 VAL C C 1
ATOM 2826 O O . VAL C 1 18 ? 17.087 15.482 -12.716 1.00 17.22 18 VAL C O 1
ATOM 2830 N N . ALA C 1 19 ? 17.337 13.275 -12.338 1.00 14.94 19 ALA C N 1
ATOM 2831 C CA . ALA C 1 19 ? 18.614 13.394 -11.661 1.00 15.09 19 ALA C CA 1
ATOM 2832 C C . ALA C 1 19 ? 19.746 13.656 -12.654 1.00 15.05 19 ALA C C 1
ATOM 2833 O O . ALA C 1 19 ? 19.592 13.571 -13.878 1.00 15.55 19 ALA C O 1
ATOM 2835 N N . GLU C 1 20 ? 20.909 13.974 -12.104 1.00 15.35 20 GLU C N 1
ATOM 2836 C CA . GLU C 1 20 ? 22.098 14.148 -12.920 1.00 15.28 20 GLU C CA 1
ATOM 2837 C C . GLU C 1 20 ? 22.533 12.824 -13.553 1.00 14.21 20 GLU C C 1
ATOM 2838 O O . GLU C 1 20 ? 22.257 11.728 -13.045 1.00 14.15 20 GLU C O 1
ATOM 2844 N N . GLY C 1 21 ? 23.216 12.938 -14.690 1.00 14.28 21 GLY C N 1
ATOM 2845 C CA . GLY C 1 21 ? 23.717 11.788 -15.410 1.00 14.21 21 GLY C CA 1
ATOM 2846 C C . GLY C 1 21 ? 22.688 11.061 -16.239 1.00 14.25 21 GLY C C 1
ATOM 2847 O O . GLY C 1 21 ? 23.044 10.109 -16.947 1.00 14.93 21 GLY C O 1
ATOM 2848 N N . VAL C 1 22 ? 21.433 11.490 -16.189 1.00 13.90 22 VAL C N 1
ATOM 2849 C CA . VAL C 1 22 ? 20.349 10.867 -16.942 1.00 13.40 22 VAL C CA 1
ATOM 2850 C C . VAL C 1 22 ? 20.380 11.346 -18.386 1.00 13.65 22 VAL C C 1
ATOM 2851 O O . VAL C 1 22 ? 20.575 12.539 -18.659 1.00 15.40 22 VAL C O 1
ATOM 2855 N N . HIS C 1 23 ? 20.154 10.421 -19.318 1.00 12.44 23 HIS C N 1
ATOM 2856 C CA . HIS C 1 23 ? 19.994 10.748 -20.731 1.00 13.17 23 HIS C CA 1
ATOM 2857 C C . HIS C 1 23 ? 18.634 10.262 -21.196 1.00 12.56 23 HIS C C 1
ATOM 2858 O O . HIS C 1 23 ? 18.370 9.061 -21.195 1.00 13.37 23 HIS C O 1
ATOM 2865 N N . ILE C 1 24 ? 17.769 11.200 -21.569 1.00 12.42 24 ILE C N 1
ATOM 2866 C CA . ILE C 1 24 ? 16.456 10.909 -22.127 1.00 13.47 24 ILE C CA 1
ATOM 2867 C C . ILE C 1 24 ? 16.496 11.402 -23.560 1.00 13.84 24 ILE C C 1
ATOM 2868 O O . ILE C 1 24 ? 16.767 12.585 -23.794 1.00 14.19 24 ILE C O 1
ATOM 2873 N N . ILE C 1 25 ? 16.241 10.510 -24.516 1.00 13.30 25 ILE C N 1
ATOM 2874 C CA . ILE C 1 25 ? 16.477 10.794 -25.930 1.00 12.76 25 ILE C CA 1
ATOM 2875 C C . ILE C 1 25 ? 15.202 10.582 -26.729 1.00 13.18 25 ILE C C 1
ATOM 2876 O O . ILE C 1 25 ? 14.636 9.486 -26.729 1.00 13.21 25 ILE C O 1
ATOM 2881 N N . GLY C 1 26 ? 14.799 11.605 -27.468 1.00 13.33 26 GLY C N 1
ATOM 2882 C CA . GLY C 1 26 ? 13.824 11.415 -28.532 1.00 13.60 26 GLY C CA 1
ATOM 2883 C C . GLY C 1 26 ? 12.396 11.279 -28.056 1.00 13.70 26 GLY C C 1
ATOM 2884 O O . GLY C 1 26 ? 11.876 12.129 -27.321 1.00 14.75 26 GLY C O 1
ATOM 2885 N N . ASP C 1 27 ? 11.749 10.211 -28.523 1.00 14.81 27 ASP C N 1
ATOM 2886 C CA . ASP C 1 27 ? 10.307 10.019 -28.381 1.00 15.39 27 ASP C CA 1
ATOM 2887 C C . ASP C 1 27 ? 10.029 9.372 -27.025 1.00 14.85 27 ASP C C 1
ATOM 2888 O O . ASP C 1 27 ? 9.724 8.183 -26.913 1.00 14.76 27 ASP C O 1
ATOM 2893 N N . VAL C 1 28 ? 10.158 10.195 -25.985 1.00 13.70 28 VAL C N 1
ATOM 2894 C CA . VAL C 1 28 ? 9.946 9.781 -24.601 1.00 13.76 28 VAL C CA 1
ATOM 2895 C C . VAL C 1 28 ? 8.974 10.760 -23.966 1.00 15.02 28 VAL C C 1
ATOM 2896 O O . VAL C 1 28 ? 9.174 11.974 -24.049 1.00 16.33 28 VAL C O 1
ATOM 2900 N N . GLU C 1 29 ? 7.929 10.236 -23.335 1.00 15.30 29 GLU C N 1
ATOM 2901 C CA . GLU C 1 29 ? 6.957 11.034 -22.605 1.00 15.79 29 GLU C CA 1
ATOM 2902 C C . GLU C 1 29 ? 6.951 10.546 -21.164 1.00 14.85 29 GLU C C 1
ATOM 2903 O O . GLU C 1 29 ? 6.899 9.335 -20.922 1.00 15.84 29 GLU C O 1
ATOM 2909 N N . ILE C 1 30 ? 7.021 11.480 -20.213 1.00 14.89 30 ILE C N 1
ATOM 2910 C CA . ILE C 1 30 ? 7.061 11.141 -18.792 1.00 15.65 30 ILE C CA 1
ATOM 2911 C C . ILE C 1 30 ? 6.095 12.039 -18.037 1.00 15.54 30 ILE C C 1
ATOM 2912 O O . ILE C 1 30 ? 6.164 13.268 -18.152 1.00 16.00 30 ILE C O 1
ATOM 2917 N N . GLY C 1 31 ? 5.227 11.432 -17.232 1.00 16.00 31 GLY C N 1
ATOM 2918 C CA . GLY C 1 31 ? 4.129 12.146 -16.619 1.00 16.37 31 GLY C CA 1
ATOM 2919 C C . GLY C 1 31 ? 4.450 12.753 -15.260 1.00 15.67 31 GLY C C 1
ATOM 2920 O O . GLY C 1 31 ? 5.562 12.672 -14.737 1.00 17.00 31 GLY C O 1
ATOM 2921 N N . GLU C 1 32 ? 3.412 13.365 -14.689 1.00 16.48 32 GLU C N 1
ATOM 2922 C CA . GLU C 1 32 ? 3.516 14.136 -13.461 1.00 18.32 32 GLU C CA 1
ATOM 2923 C C . GLU C 1 32 ? 4.072 13.299 -12.318 1.00 16.79 32 GLU C C 1
ATOM 2924 O O . GLU C 1 32 ? 3.685 12.145 -12.127 1.00 17.23 32 GLU C O 1
ATOM 2930 N N . ASP C 1 33 ? 4.973 13.900 -11.541 1.00 16.98 33 ASP C N 1
ATOM 2931 C CA . ASP C 1 33 ? 5.554 13.340 -10.323 1.00 18.56 33 ASP C CA 1
ATOM 2932 C C . ASP C 1 33 ? 6.437 12.125 -10.563 1.00 16.79 33 ASP C C 1
ATOM 2933 O O . ASP C 1 33 ? 6.972 11.572 -9.598 1.00 17.69 33 ASP C O 1
ATOM 2938 N N . SER C 1 34 ? 6.603 11.683 -11.803 1.00 15.61 34 SER C N 1
ATOM 2939 C CA . SER C 1 34 ? 7.559 10.624 -12.046 1.00 15.33 34 SER C CA 1
ATOM 2940 C C . SER C 1 34 ? 8.972 11.126 -11.747 1.00 14.35 34 SER C C 1
ATOM 2941 O O . SER C 1 34 ? 9.241 12.335 -11.659 1.00 15.55 34 SER C O 1
ATOM 2944 N N . ASN C 1 35 ? 9.875 10.179 -11.526 1.00 14.16 35 ASN C N 1
ATOM 2945 C CA . ASN C 1 35 ? 11.182 10.517 -10.990 1.00 14.34 35 ASN C CA 1
ATOM 2946 C C . ASN C 1 35 ? 12.221 9.549 -11.536 1.00 13.29 35 ASN C C 1
ATOM 2947 O O . ASN C 1 35 ? 12.081 8.329 -11.398 1.00 13.75 35 ASN C O 1
ATOM 2952 N N . ILE C 1 36 ? 13.234 10.106 -12.198 1.00 13.36 36 ILE C N 1
ATOM 2953 C CA . ILE C 1 36 ? 14.216 9.365 -12.979 1.00 12.92 36 ILE C CA 1
ATOM 2954 C C . ILE C 1 36 ? 15.568 9.584 -12.322 1.00 12.99 36 ILE C C 1
ATOM 2955 O O . ILE C 1 36 ? 16.015 10.728 -12.187 1.00 13.38 36 ILE C O 1
ATOM 2960 N N . TRP C 1 37 ? 16.231 8.495 -11.944 1.00 12.53 37 TRP C N 1
ATOM 2961 C CA . TRP C 1 37 ? 17.370 8.560 -11.043 1.00 12.70 37 TRP C CA 1
ATOM 2962 C C . TRP C 1 37 ? 18.713 8.460 -11.770 1.00 12.74 37 TRP C C 1
ATOM 2963 O O . TRP C 1 37 ? 18.796 8.193 -12.966 1.00 13.70 37 TRP C O 1
ATOM 2974 N N . PHE C 1 38 ? 19.778 8.680 -10.998 1.00 12.31 38 PHE C N 1
ATOM 2975 C CA . PHE C 1 38 ? 21.114 8.957 -11.528 1.00 12.46 38 PHE C CA 1
ATOM 2976 C C . PHE C 1 38 ? 21.567 7.927 -12.556 1.00 12.11 38 PHE C C 1
ATOM 2977 O O . PHE C 1 38 ? 21.494 6.716 -12.327 1.00 12.37 38 PHE C O 1
ATOM 2985 N N . ASN C 1 39 ? 22.043 8.422 -13.696 1.00 12.00 39 ASN C N 1
ATOM 2986 C CA . ASN C 1 39 ? 22.686 7.633 -14.744 1.00 12.30 39 ASN C CA 1
ATOM 2987 C C . ASN C 1 39 ? 21.724 6.719 -15.501 1.00 12.88 39 ASN C C 1
ATOM 2988 O O . ASN C 1 39 ? 22.171 5.892 -16.305 1.00 14.18 39 ASN C O 1
ATOM 2993 N N . ALA C 1 40 ? 20.417 6.846 -15.291 1.00 12.35 40 ALA C N 1
ATOM 2994 C CA . ALA C 1 40 ? 19.475 6.092 -16.110 1.00 12.41 40 ALA C CA 1
ATOM 2995 C C . ALA C 1 40 ? 19.487 6.610 -17.548 1.00 12.15 40 ALA C C 1
ATOM 2996 O O . ALA C 1 40 ? 19.727 7.794 -17.809 1.00 13.31 40 ALA C O 1
ATOM 2998 N N . VAL C 1 41 ? 19.206 5.712 -18.488 1.00 11.63 41 VAL C N 1
ATOM 2999 C CA . VAL C 1 41 ? 19.158 6.025 -19.908 1.00 11.53 41 VAL C CA 1
ATOM 3000 C C . VAL C 1 41 ? 17.797 5.600 -20.432 1.00 11.30 41 VAL C C 1
ATOM 3001 O O . VAL C 1 41 ? 17.390 4.444 -20.253 1.00 12.35 41 VAL C O 1
ATOM 3005 N N . LEU C 1 42 ? 17.072 6.543 -21.034 1.00 12.00 42 LEU C N 1
ATOM 3006 C CA . LEU C 1 42 ? 15.747 6.298 -21.600 1.00 12.27 42 LEU C CA 1
ATOM 3007 C C . LEU C 1 42 ? 15.843 6.699 -23.067 1.00 12.11 42 LEU C C 1
ATOM 3008 O O . LEU C 1 42 ? 15.772 7.888 -23.395 1.00 12.97 42 LEU C O 1
ATOM 3013 N N . ARG C 1 43 ? 16.009 5.715 -23.956 1.00 12.84 43 ARG C N 1
ATOM 3014 C CA . ARG C 1 43 ? 16.369 5.990 -25.347 1.00 12.80 43 ARG C CA 1
ATOM 3015 C C . ARG C 1 43 ? 15.179 5.676 -26.252 1.00 13.26 43 ARG C C 1
ATOM 3016 O O . ARG C 1 43 ? 14.892 4.513 -26.537 1.00 14.37 43 ARG C O 1
ATOM 3024 N N . GLY C 1 44 ? 14.485 6.726 -26.691 1.00 13.52 44 GLY C N 1
ATOM 3025 C CA . GLY C 1 44 ? 13.335 6.607 -27.570 1.00 14.67 44 GLY C CA 1
ATOM 3026 C C . GLY C 1 44 ? 13.644 6.970 -29.005 1.00 14.56 44 GLY C C 1
ATOM 3027 O O . GLY C 1 44 ? 13.035 7.895 -29.559 1.00 15.92 44 GLY C O 1
ATOM 3028 N N . ASP C 1 45 ? 14.592 6.262 -29.624 1.00 15.61 45 ASP C N 1
ATOM 3029 C CA . ASP C 1 45 ? 15.002 6.577 -30.990 1.00 17.02 45 ASP C CA 1
ATOM 3030 C C . ASP C 1 45 ? 14.305 5.685 -32.022 1.00 19.22 45 ASP C C 1
ATOM 3031 O O . ASP C 1 45 ? 13.612 6.193 -32.909 1.00 22.73 45 ASP C O 1
ATOM 3036 N N . VAL C 1 46 ? 14.448 4.359 -31.908 1.00 18.94 46 VAL C N 1
ATOM 3037 C CA . VAL C 1 46 ? 13.843 3.437 -32.873 1.00 20.38 46 VAL C CA 1
ATOM 3038 C C . VAL C 1 46 ? 12.370 3.175 -32.601 1.00 19.68 46 VAL C C 1
ATOM 3039 O O . VAL C 1 46 ? 11.692 2.565 -33.437 1.00 21.38 46 VAL C O 1
ATOM 3043 N N . ASN C 1 47 ? 11.859 3.621 -31.460 1.00 17.82 47 ASN C N 1
ATOM 3044 C CA . ASN C 1 47 ? 10.502 3.336 -31.006 1.00 18.15 47 ASN C CA 1
ATOM 3045 C C . ASN C 1 47 ? 10.266 4.245 -29.806 1.00 17.46 47 ASN C C 1
ATOM 3046 O O . ASN C 1 47 ? 11.195 4.880 -29.302 1.00 19.32 47 ASN C O 1
ATOM 3051 N N . SER C 1 48 ? 9.025 4.308 -29.346 1.00 17.48 48 SER C N 1
ATOM 3052 C CA . SER C 1 48 ? 8.689 5.262 -28.295 1.00 17.85 48 SER C CA 1
ATOM 3053 C C . SER C 1 48 ? 8.743 4.645 -26.902 1.00 16.67 48 SER C C 1
ATOM 3054 O O . SER C 1 48 ? 8.631 3.427 -26.712 1.00 16.94 48 SER C O 1
ATOM 3057 N N . ILE C 1 49 ? 8.887 5.534 -25.921 1.00 15.49 49 ILE C N 1
ATOM 3058 C CA . ILE C 1 49 ? 8.797 5.216 -24.503 1.00 14.81 49 ILE C CA 1
ATOM 3059 C C . ILE C 1 49 ? 7.768 6.155 -23.895 1.00 14.75 49 ILE C C 1
ATOM 3060 O O . ILE C 1 49 ? 7.838 7.372 -24.105 1.00 14.56 49 ILE C O 1
ATOM 3065 N N . LYS C 1 50 ? 6.835 5.602 -23.125 1.00 15.08 50 LYS C N 1
ATOM 3066 C CA . LYS C 1 50 ? 5.853 6.403 -22.410 1.00 15.38 50 LYS C CA 1
ATOM 3067 C C . LYS C 1 50 ? 5.803 5.917 -20.971 1.00 15.59 50 LYS C C 1
ATOM 3068 O O . LYS C 1 50 ? 5.716 4.709 -20.725 1.00 16.69 50 LYS C O 1
ATOM 3074 N N . ILE C 1 51 ? 5.886 6.860 -20.034 1.00 14.71 51 ILE C N 1
ATOM 3075 C CA . ILE C 1 51 ? 5.837 6.601 -18.602 1.00 14.61 51 ILE C CA 1
ATOM 3076 C C . ILE C 1 51 ? 4.730 7.473 -18.038 1.00 14.57 51 ILE C C 1
ATOM 3077 O O . ILE C 1 51 ? 4.656 8.666 -18.358 1.00 15.24 51 ILE C O 1
ATOM 3082 N N . GLY C 1 52 ? 3.867 6.882 -17.217 1.00 15.15 52 GLY C N 1
ATOM 3083 C CA . GLY C 1 52 ? 2.777 7.624 -16.620 1.00 15.93 52 GLY C CA 1
ATOM 3084 C C . GLY C 1 52 ? 3.159 8.508 -15.451 1.00 15.55 52 GLY C C 1
ATOM 3085 O O . GLY C 1 52 ? 4.225 9.137 -15.446 1.00 16.37 52 GLY C O 1
ATOM 3086 N N . ARG C 1 53 ? 2.268 8.586 -14.467 1.00 15.57 53 ARG C N 1
ATOM 3087 C CA . ARG C 1 53 ? 2.407 9.491 -13.335 1.00 17.35 53 ARG C CA 1
ATOM 3088 C C . ARG C 1 53 ? 2.945 8.762 -12.106 1.00 15.58 53 ARG C C 1
ATOM 3089 O O . ARG C 1 53 ? 2.568 7.618 -11.829 1.00 16.01 53 ARG C O 1
ATOM 3097 N N . GLY C 1 54 ? 3.825 9.438 -11.366 1.00 15.21 54 GLY C N 1
ATOM 3098 C CA . GLY C 1 54 ? 4.291 8.917 -10.098 1.00 15.58 54 GLY C CA 1
ATOM 3099 C C . GLY C 1 54 ? 5.182 7.699 -10.180 1.00 15.11 54 GLY C C 1
ATOM 3100 O O . GLY C 1 54 ? 5.328 6.991 -9.183 1.00 15.35 54 GLY C O 1
ATOM 3101 N N . THR C 1 55 ? 5.801 7.448 -11.328 1.00 14.51 55 THR C N 1
ATOM 3102 C CA . THR C 1 55 ? 6.625 6.265 -11.544 1.00 13.77 55 THR C CA 1
ATOM 3103 C C . THR C 1 55 ? 8.096 6.591 -11.340 1.00 13.74 55 THR C C 1
ATOM 3104 O O . THR C 1 55 ? 8.560 7.665 -11.728 1.00 14.58 55 THR C O 1
ATOM 3108 N N . ASN C 1 56 ? 8.824 5.676 -10.709 1.00 13.18 56 ASN C N 1
ATOM 3109 C CA . ASN C 1 56 ? 10.261 5.831 -10.544 1.00 13.33 56 ASN C CA 1
ATOM 3110 C C . ASN C 1 56 ? 11.017 4.891 -11.477 1.00 12.59 56 ASN C C 1
ATOM 3111 O O . ASN C 1 56 ? 10.680 3.705 -11.595 1.00 13.27 56 ASN C O 1
ATOM 3116 N N . ILE C 1 57 ? 12.037 5.431 -12.136 1.00 12.51 57 ILE C N 1
ATOM 3117 C CA . ILE C 1 57 ? 13.021 4.661 -12.883 1.00 12.26 57 ILE C CA 1
ATOM 3118 C C . ILE C 1 57 ? 14.340 4.862 -12.149 1.00 12.27 57 ILE C C 1
ATOM 3119 O O . ILE C 1 57 ? 14.897 5.968 -12.147 1.00 12.66 57 ILE C O 1
ATOM 3124 N N . GLN C 1 58 ? 14.852 3.805 -11.526 1.00 11.89 58 GLN C N 1
ATOM 3125 C CA . GLN C 1 58 ? 15.965 3.963 -10.602 1.00 11.68 58 GLN C CA 1
ATOM 3126 C C . GLN C 1 58 ? 17.322 4.001 -11.312 1.00 11.43 58 GLN C C 1
ATOM 3127 O O . GLN C 1 58 ? 17.428 3.939 -12.541 1.00 12.21 58 GLN C O 1
ATOM 3133 N N . ASP C 1 59 ? 18.367 4.145 -10.500 1.00 11.46 59 ASP C N 1
ATOM 3134 C CA . ASP C 1 59 ? 19.683 4.541 -10.988 1.00 12.10 59 ASP C CA 1
ATOM 3135 C C . ASP C 1 59 ? 20.240 3.481 -11.928 1.00 11.76 59 ASP C C 1
ATOM 3136 O O . ASP C 1 59 ? 20.078 2.278 -11.697 1.00 11.96 59 ASP C O 1
ATOM 3141 N N . ASN C 1 60 ? 20.939 3.922 -12.973 1.00 11.44 60 ASN C N 1
ATOM 3142 C CA . ASN C 1 60 ? 21.704 3.041 -13.850 1.00 12.34 60 ASN C CA 1
ATOM 3143 C C . ASN C 1 60 ? 20.826 2.090 -14.661 1.00 11.74 60 ASN C C 1
ATOM 3144 O O . ASN C 1 60 ? 21.343 1.139 -15.267 1.00 12.66 60 ASN C O 1
ATOM 3149 N N . ALA C 1 61 ? 19.515 2.324 -14.701 1.00 11.66 61 ALA C N 1
ATOM 3150 C CA . ALA C 1 61 ? 18.628 1.515 -15.519 1.00 11.99 61 ALA C CA 1
ATOM 3151 C C . ALA C 1 61 ? 18.695 1.968 -16.972 1.00 11.29 61 ALA C C 1
ATOM 3152 O O . ALA C 1 61 ? 19.135 3.082 -17.280 1.00 12.51 61 ALA C O 1
ATOM 3154 N N . THR C 1 62 ? 18.241 1.092 -17.868 1.00 11.59 62 THR C N 1
ATOM 3155 C CA . THR C 1 62 ? 18.139 1.403 -19.288 1.00 11.29 62 THR C CA 1
ATOM 3156 C C . THR C 1 62 ? 16.755 1.028 -19.783 1.00 11.37 62 THR C C 1
ATOM 3157 O O . THR C 1 62 ? 16.306 -0.106 -19.569 1.00 12.58 62 THR C O 1
ATOM 3161 N N . LEU C 1 63 ? 16.084 1.977 -20.438 1.00 11.69 63 LEU C N 1
ATOM 3162 C CA . LEU C 1 63 ? 14.829 1.745 -21.136 1.00 11.83 63 LEU C CA 1
ATOM 3163 C C . LEU C 1 63 ? 15.083 1.935 -22.625 1.00 12.38 63 LEU C C 1
ATOM 3164 O O . LEU C 1 63 ? 15.663 2.946 -23.030 1.00 13.04 63 LEU C O 1
ATOM 3169 N N . HIS C 1 64 ? 14.659 0.970 -23.430 1.00 12.21 64 HIS C N 1
ATOM 3170 C CA . HIS C 1 64 ? 14.804 1.040 -24.873 1.00 12.62 64 HIS C CA 1
ATOM 3171 C C . HIS C 1 64 ? 13.682 0.207 -25.489 1.00 14.10 64 HIS C C 1
ATOM 3172 O O . HIS C 1 64 ? 12.793 -0.287 -24.788 1.00 16.35 64 HIS C O 1
ATOM 3179 N N . ALA C 1 65 ? 13.711 0.054 -26.805 1.00 17.70 65 ALA C N 1
ATOM 3180 C CA . ALA C 1 65 ? 12.703 -0.703 -27.532 1.00 17.39 65 ALA C CA 1
ATOM 3181 C C . ALA C 1 65 ? 13.320 -1.087 -28.871 1.00 18.58 65 ALA C C 1
ATOM 3182 O O . ALA C 1 65 ? 14.500 -0.821 -29.126 1.00 20.90 65 ALA C O 1
ATOM 3184 N N . SER C 1 66 ? 12.534 -1.717 -29.732 1.00 18.64 66 SER C N 1
ATOM 3185 C CA . SER C 1 66 ? 13.057 -2.237 -30.985 1.00 20.20 66 SER C CA 1
ATOM 3186 C C . SER C 1 66 ? 12.217 -1.747 -32.153 1.00 19.82 66 SER C C 1
ATOM 3187 O O . SER C 1 66 ? 10.999 -1.581 -32.042 1.00 18.97 66 SER C O 1
ATOM 3190 N N . THR C 1 67 ? 12.885 -1.542 -33.284 1.00 19.93 67 THR C N 1
ATOM 3191 C CA . THR C 1 67 ? 12.189 -1.223 -34.521 1.00 22.88 67 THR C CA 1
ATOM 3192 C C . THR C 1 67 ? 11.167 -2.315 -34.822 1.00 24.58 67 THR C C 1
ATOM 3193 O O . THR C 1 67 ? 11.489 -3.506 -34.799 1.00 25.86 67 THR C O 1
ATOM 3197 N N . GLY C 1 68 ? 9.926 -1.911 -35.083 1.00 25.03 68 GLY C N 1
ATOM 3198 C CA . GLY C 1 68 ? 8.900 -2.838 -35.515 1.00 26.51 68 GLY C CA 1
ATOM 3199 C C . GLY C 1 68 ? 8.279 -3.689 -34.429 1.00 26.71 68 GLY C C 1
ATOM 3200 O O . GLY C 1 68 ? 7.399 -4.503 -34.734 1.00 29.52 68 GLY C O 1
ATOM 3201 N N . GLN C 1 69 ? 8.695 -3.536 -33.180 1.00 24.15 69 GLN C N 1
ATOM 3202 C CA . GLN C 1 69 ? 8.132 -4.295 -32.077 1.00 23.34 69 GLN C CA 1
ATOM 3203 C C . GLN C 1 69 ? 7.320 -3.359 -31.178 1.00 21.03 69 GLN C C 1
ATOM 3204 O O . GLN C 1 69 ? 7.068 -2.197 -31.521 1.00 21.08 69 GLN C O 1
ATOM 3210 N N . SER C 1 70 ? 6.905 -3.864 -30.019 1.00 19.65 70 SER C N 1
ATOM 3211 C CA . SER C 1 70 ? 6.070 -3.064 -29.131 1.00 18.37 70 SER C CA 1
ATOM 3212 C C . SER C 1 70 ? 6.851 -1.877 -28.570 1.00 17.54 70 SER C C 1
ATOM 3213 O O . SER C 1 70 ? 8.039 -2.004 -28.245 1.00 17.84 70 SER C O 1
ATOM 3216 N N . PRO C 1 71 ? 6.209 -0.719 -28.434 1.00 17.59 71 PRO C N 1
ATOM 3217 C CA . PRO C 1 71 ? 6.818 0.388 -27.692 1.00 15.95 71 PRO C CA 1
ATOM 3218 C C . PRO C 1 71 ? 6.912 0.037 -26.215 1.00 15.47 71 PRO C C 1
ATOM 3219 O O . PRO C 1 71 ? 6.298 -0.914 -25.729 1.00 16.41 71 PRO C O 1
ATOM 3223 N N . THR C 1 72 ? 7.703 0.816 -25.493 1.00 14.91 72 THR C N 1
ATOM 3224 C CA . THR C 1 72 ? 7.777 0.688 -24.047 1.00 14.81 72 THR C CA 1
ATOM 3225 C C . THR C 1 72 ? 6.681 1.546 -23.434 1.00 14.02 72 THR C C 1
ATOM 3226 O O . THR C 1 72 ? 6.653 2.761 -23.649 1.00 14.98 72 THR C O 1
ATOM 3230 N N . ILE C 1 73 ? 5.790 0.921 -22.666 1.00 14.45 73 ILE C N 1
ATOM 3231 C CA . ILE C 1 73 ? 4.642 1.594 -22.065 1.00 15.01 73 ILE C CA 1
ATOM 3232 C C . ILE C 1 73 ? 4.633 1.237 -20.587 1.00 15.22 73 ILE C C 1
ATOM 3233 O O . ILE C 1 73 ? 4.410 0.075 -20.228 1.00 16.69 73 ILE C O 1
ATOM 3238 N N . ILE C 1 74 ? 4.843 2.227 -19.732 1.00 14.12 74 ILE C N 1
ATOM 3239 C CA . ILE C 1 74 ? 4.904 2.026 -18.294 1.00 13.46 74 ILE C CA 1
ATOM 3240 C C . ILE C 1 74 ? 3.813 2.875 -17.667 1.00 13.94 74 ILE C C 1
ATOM 3241 O O . ILE C 1 74 ? 3.697 4.068 -17.977 1.00 14.85 74 ILE C O 1
ATOM 3246 N N . GLY C 1 75 ? 3.024 2.268 -16.791 1.00 14.67 75 GLY C N 1
ATOM 3247 C CA . GLY C 1 75 ? 1.886 2.933 -16.190 1.00 15.18 75 GLY C CA 1
ATOM 3248 C C . GLY C 1 75 ? 2.238 3.854 -15.044 1.00 14.65 75 GLY C C 1
ATOM 3249 O O . GLY C 1 75 ? 3.335 4.431 -14.972 1.00 15.61 75 GLY C O 1
ATOM 3250 N N . ASP C 1 76 ? 1.278 3.987 -14.132 1.00 14.76 76 ASP C N 1
ATOM 3251 C CA . ASP C 1 76 ? 1.333 4.935 -13.033 1.00 14.75 76 ASP C CA 1
ATOM 3252 C C . ASP C 1 76 ? 1.799 4.222 -11.768 1.00 14.76 76 ASP C C 1
ATOM 3253 O O . ASP C 1 76 ? 1.436 3.063 -11.518 1.00 15.73 76 ASP C O 1
ATOM 3258 N N . TYR C 1 77 ? 2.585 4.932 -10.958 1.00 15.54 77 TYR C N 1
ATOM 3259 C CA . TYR C 1 77 ? 3.015 4.450 -9.648 1.00 15.40 77 TYR C CA 1
ATOM 3260 C C . TYR C 1 77 ? 3.779 3.131 -9.748 1.00 14.45 77 TYR C C 1
ATOM 3261 O O . TYR C 1 77 ? 3.693 2.278 -8.859 1.00 15.40 77 TYR C O 1
ATOM 3270 N N . VAL C 1 78 ? 4.527 2.971 -10.839 1.00 13.87 78 VAL C N 1
ATOM 3271 C CA . VAL C 1 78 ? 5.395 1.818 -11.059 1.00 13.90 78 VAL C CA 1
ATOM 3272 C C . VAL C 1 78 ? 6.758 2.093 -10.437 1.00 13.68 78 VAL C C 1
ATOM 3273 O O . VAL C 1 78 ? 7.242 3.230 -10.429 1.00 13.30 78 VAL C O 1
ATOM 3277 N N . THR C 1 79 ? 7.385 1.042 -9.910 1.00 13.59 79 THR C N 1
ATOM 3278 C CA . THR C 1 79 ? 8.743 1.087 -9.384 1.00 13.62 79 THR C CA 1
ATOM 3279 C C . THR C 1 79 ? 9.628 0.228 -10.281 1.00 13.88 79 THR C C 1
ATOM 3280 O O . THR C 1 79 ? 9.398 -0.979 -10.400 1.00 15.10 79 THR C O 1
ATOM 3284 N N . VAL C 1 80 ? 10.617 0.845 -10.926 1.00 13.58 80 VAL C N 1
ATOM 3285 C CA . VAL C 1 80 ? 11.619 0.125 -11.712 1.00 12.75 80 VAL C CA 1
ATOM 3286 C C . VAL C 1 80 ? 12.949 0.214 -10.975 1.00 12.43 80 VAL C C 1
ATOM 3287 O O . VAL C 1 80 ? 13.523 1.302 -10.844 1.00 12.93 80 VAL C O 1
ATOM 3291 N N . GLY C 1 81 ? 13.443 -0.929 -10.519 1.00 12.97 81 GLY C N 1
ATOM 3292 C CA . GLY C 1 81 ? 14.612 -0.958 -9.663 1.00 12.80 81 GLY C CA 1
ATOM 3293 C C . GLY C 1 81 ? 15.925 -0.627 -10.354 1.00 12.25 81 GLY C C 1
ATOM 3294 O O . GLY C 1 81 ? 16.034 -0.536 -11.578 1.00 13.02 81 GLY C O 1
ATOM 3295 N N . HIS C 1 82 ? 16.949 -0.427 -9.521 1.00 12.47 82 HIS C N 1
ATOM 3296 C CA . HIS C 1 82 ? 18.261 -0.025 -10.007 1.00 12.77 82 HIS C CA 1
ATOM 3297 C C . HIS C 1 82 ? 18.758 -1.006 -11.059 1.00 12.16 82 HIS C C 1
ATOM 3298 O O . HIS C 1 82 ? 18.602 -2.221 -10.918 1.00 12.23 82 HIS C O 1
ATOM 3305 N N . ASN C 1 83 ? 19.372 -0.470 -12.109 1.00 11.93 83 ASN C N 1
ATOM 3306 C CA . ASN C 1 83 ? 20.109 -1.262 -13.088 1.00 12.79 83 ASN C CA 1
ATOM 3307 C C . ASN C 1 83 ? 19.211 -2.227 -13.852 1.00 12.23 83 ASN C C 1
ATOM 3308 O O . ASN C 1 83 ? 19.700 -3.191 -14.447 1.00 14.65 83 ASN C O 1
ATOM 3313 N N . CYS C 1 84 ? 17.902 -1.988 -13.862 1.00 11.81 84 CYS C N 1
ATOM 3314 C CA . CYS C 1 84 ? 17.011 -2.801 -14.672 1.00 11.75 84 CYS C CA 1
ATOM 3315 C C . CYS C 1 84 ? 17.198 -2.476 -16.146 1.00 11.93 84 CYS C C 1
ATOM 3316 O O . CYS C 1 84 ? 17.652 -1.388 -16.518 1.00 12.81 84 CYS C O 1
ATOM 3319 N N . ILE C 1 85 ? 16.829 -3.439 -16.985 1.00 11.62 85 ILE C N 1
ATOM 3320 C CA . ILE C 1 85 ? 16.757 -3.263 -18.428 1.00 12.51 85 ILE C CA 1
ATOM 3321 C C . ILE C 1 85 ? 15.318 -3.524 -18.835 1.00 12.49 85 ILE C C 1
ATOM 3322 O O . ILE C 1 85 ? 14.818 -4.649 -18.691 1.00 13.03 85 ILE C O 1
ATOM 3327 N N . ILE C 1 86 ? 14.664 -2.490 -19.350 1.00 12.25 86 ILE C N 1
ATOM 3328 C CA . ILE C 1 86 ? 13.247 -2.500 -19.680 1.00 12.80 86 ILE C CA 1
ATOM 3329 C C . ILE C 1 86 ? 13.158 -2.270 -21.184 1.00 13.11 86 ILE C C 1
ATOM 3330 O O . ILE C 1 86 ? 13.476 -1.177 -21.671 1.00 13.77 86 ILE C O 1
ATOM 3335 N N . HIS C 1 87 ? 12.738 -3.290 -21.927 1.00 13.74 87 HIS C N 1
ATOM 3336 C CA . HIS C 1 87 ? 12.913 -3.301 -23.375 1.00 14.53 87 HIS C CA 1
ATOM 3337 C C . HIS C 1 87 ? 11.623 -3.659 -24.103 1.00 17.15 87 HIS C C 1
ATOM 3338 O O . HIS C 1 87 ? 11.253 -4.834 -24.162 1.00 18.70 87 HIS C O 1
ATOM 3345 N N . GLY C 1 88 ? 10.971 -2.659 -24.686 1.00 16.48 88 GLY C N 1
ATOM 3346 C CA . GLY C 1 88 ? 9.832 -2.845 -25.578 1.00 16.14 88 GLY C CA 1
ATOM 3347 C C . GLY C 1 88 ? 8.656 -3.567 -24.960 1.00 16.25 88 GLY C C 1
ATOM 3348 O O . GLY C 1 88 ? 7.988 -4.357 -25.641 1.00 16.34 88 GLY C O 1
ATOM 3349 N N . CYS C 1 89 ? 8.365 -3.287 -23.695 1.00 15.95 89 CYS C N 1
ATOM 3350 C CA . CYS C 1 89 ? 7.389 -4.022 -22.908 1.00 15.34 89 CYS C CA 1
ATOM 3351 C C . CYS C 1 89 ? 6.370 -3.074 -22.293 1.00 15.39 89 CYS C C 1
ATOM 3352 O O . CYS C 1 89 ? 6.540 -1.851 -22.300 1.00 16.60 89 CYS C O 1
ATOM 3355 N N . LYS C 1 90 ? 5.295 -3.660 -21.770 1.00 15.68 90 LYS C N 1
ATOM 3356 C CA . LYS C 1 90 ? 4.229 -2.932 -21.100 1.00 15.72 90 LYS C CA 1
ATOM 3357 C C . LYS C 1 90 ? 4.225 -3.316 -19.627 1.00 15.45 90 LYS C C 1
ATOM 3358 O O . LYS C 1 90 ? 4.252 -4.505 -19.297 1.00 16.64 90 LYS C O 1
ATOM 3364 N N . ILE C 1 91 ? 4.185 -2.320 -18.747 1.00 14.34 91 ILE C N 1
ATOM 3365 C CA . ILE C 1 91 ? 4.160 -2.548 -17.305 1.00 13.72 91 ILE C CA 1
ATOM 3366 C C . ILE C 1 91 ? 2.946 -1.841 -16.715 1.00 13.89 91 ILE C C 1
ATOM 3367 O O . ILE C 1 91 ? 2.805 -0.619 -16.851 1.00 14.60 91 ILE C O 1
ATOM 3372 N N . GLY C 1 92 ? 2.086 -2.607 -16.037 1.00 14.60 92 GLY C N 1
ATOM 3373 C CA . GLY C 1 92 ? 0.868 -2.069 -15.476 1.00 14.25 92 GLY C CA 1
ATOM 3374 C C . GLY C 1 92 ? 1.093 -1.265 -14.211 1.00 13.70 92 GLY C C 1
ATOM 3375 O O . GLY C 1 92 ? 2.144 -1.337 -13.570 1.00 14.76 92 GLY C O 1
ATOM 3376 N N . ASP C 1 93 ? 0.060 -0.500 -13.849 1.00 14.90 93 ASP C N 1
ATOM 3377 C CA . ASP C 1 93 ? 0.140 0.395 -12.702 1.00 15.00 93 ASP C CA 1
ATOM 3378 C C . ASP C 1 93 ? 0.507 -0.368 -11.431 1.00 14.64 93 ASP C C 1
ATOM 3379 O O . ASP C 1 93 ? 0.115 -1.525 -11.224 1.00 14.38 93 ASP C O 1
ATOM 3384 N N . TYR C 1 94 ? 1.240 0.312 -10.554 1.00 14.69 94 TYR C N 1
ATOM 3385 C CA . TYR C 1 94 ? 1.576 -0.157 -9.212 1.00 15.74 94 TYR C CA 1
ATOM 3386 C C . TYR C 1 94 ? 2.497 -1.370 -9.191 1.00 16.74 94 TYR C C 1
ATOM 3387 O O . TYR C 1 94 ? 2.722 -1.941 -8.118 1.00 20.69 94 TYR C O 1
ATOM 3396 N N . SER C 1 95 ? 3.048 -1.777 -10.329 1.00 14.36 95 SER C N 1
ATOM 3397 C CA . SER C 1 95 ? 3.916 -2.939 -10.332 1.00 14.52 95 SER C CA 1
ATOM 3398 C C . SER C 1 95 ? 5.329 -2.550 -9.925 1.00 14.46 95 SER C C 1
ATOM 3399 O O . SER C 1 95 ? 5.714 -1.377 -9.947 1.00 16.08 95 SER C O 1
ATOM 3402 N N . LEU C 1 96 ? 6.093 -3.551 -9.504 1.00 13.59 96 LEU C N 1
ATOM 3403 C CA . LEU C 1 96 ? 7.452 -3.361 -9.029 1.00 14.36 96 LEU C CA 1
ATOM 3404 C C . LEU C 1 96 ? 8.358 -4.313 -9.792 1.00 13.90 96 LEU C C 1
ATOM 3405 O O . LEU C 1 96 ? 8.159 -5.532 -9.752 1.00 14.32 96 LEU C O 1
ATOM 3410 N N . ILE C 1 97 ? 9.342 -3.758 -10.492 1.00 13.80 97 ILE C N 1
ATOM 3411 C CA . ILE C 1 97 ? 10.354 -4.534 -11.192 1.00 12.95 97 ILE C CA 1
ATOM 3412 C C . ILE C 1 97 ? 11.590 -4.556 -10.308 1.00 12.82 97 ILE C C 1
ATOM 3413 O O . ILE C 1 97 ? 12.263 -3.530 -10.148 1.00 13.51 97 ILE C O 1
ATOM 3418 N N . GLY C 1 98 ? 11.889 -5.727 -9.741 1.00 12.91 98 GLY C N 1
ATOM 3419 C CA . GLY C 1 98 ? 13.010 -5.833 -8.830 1.00 14.04 98 GLY C CA 1
ATOM 3420 C C . GLY C 1 98 ? 14.327 -5.487 -9.498 1.00 12.38 98 GLY C C 1
ATOM 3421 O O . GLY C 1 98 ? 14.541 -5.733 -10.688 1.00 12.80 98 GLY C O 1
ATOM 3422 N N . MET C 1 99 ? 15.225 -4.917 -8.697 1.00 13.13 99 MET C N 1
ATOM 3423 C CA . MET C 1 99 ? 16.484 -4.407 -9.208 1.00 13.03 99 MET C CA 1
ATOM 3424 C C . MET C 1 99 ? 17.248 -5.477 -9.986 1.00 12.42 99 MET C C 1
ATOM 3425 O O . MET C 1 99 ? 17.234 -6.670 -9.649 1.00 12.92 99 MET C O 1
ATOM 3430 N N . GLY C 1 100 ? 17.886 -5.036 -11.066 1.00 12.21 100 GLY C N 1
ATOM 3431 C CA . GLY C 1 100 ? 18.681 -5.892 -11.915 1.00 13.01 100 GLY C CA 1
ATOM 3432 C C . GLY C 1 100 ? 17.892 -6.807 -12.816 1.00 13.89 100 GLY C C 1
ATOM 3433 O O . GLY C 1 100 ? 18.491 -7.662 -13.474 1.00 18.32 100 GLY C O 1
ATOM 3434 N N . SER C 1 101 ? 16.574 -6.663 -12.877 1.00 12.80 101 SER C N 1
ATOM 3435 C CA . SER C 1 101 ? 15.783 -7.511 -13.751 1.00 12.87 101 SER C CA 1
ATOM 3436 C C . SER C 1 101 ? 15.784 -6.995 -15.189 1.00 12.72 101 SER C C 1
ATOM 3437 O O . SER C 1 101 ? 16.073 -5.827 -15.468 1.00 14.84 101 SER C O 1
ATOM 3440 N N . ILE C 1 102 ? 15.406 -7.896 -16.097 1.00 11.77 102 ILE C N 1
ATOM 3441 C CA . ILE C 1 102 ? 15.397 -7.662 -17.533 1.00 12.32 102 ILE C CA 1
ATOM 3442 C C . ILE C 1 102 ? 14.027 -8.072 -18.047 1.00 13.30 102 ILE C C 1
ATOM 3443 O O . ILE C 1 102 ? 13.582 -9.198 -17.799 1.00 13.60 102 ILE C O 1
ATOM 3448 N N . ILE C 1 103 ? 13.356 -7.164 -18.753 1.00 12.83 103 ILE C N 1
ATOM 3449 C CA . ILE C 1 103 ? 12.052 -7.425 -19.353 1.00 12.84 103 ILE C CA 1
ATOM 3450 C C . ILE C 1 103 ? 12.183 -7.203 -20.853 1.00 13.38 103 ILE C C 1
ATOM 3451 O O . ILE C 1 103 ? 12.495 -6.089 -21.290 1.00 14.42 103 ILE C O 1
ATOM 3456 N N . LEU C 1 104 ? 11.949 -8.258 -21.639 1.00 13.52 104 LEU C N 1
ATOM 3457 C CA . LEU C 1 104 ? 12.212 -8.218 -23.070 1.00 14.26 104 LEU C CA 1
ATOM 3458 C C . LEU C 1 104 ? 10.989 -7.818 -23.890 1.00 14.41 104 LEU C C 1
ATOM 3459 O O . LEU C 1 104 ? 9.880 -7.629 -23.384 1.00 14.76 104 LEU C O 1
ATOM 3464 N N . ASP C 1 105 ? 11.215 -7.696 -25.194 1.00 15.01 105 ASP C N 1
ATOM 3465 C CA . ASP C 1 105 ? 10.238 -7.094 -26.087 1.00 15.34 105 ASP C CA 1
ATOM 3466 C C . ASP C 1 105 ? 8.920 -7.846 -26.116 1.00 15.36 105 ASP C C 1
ATOM 3467 O O . ASP C 1 105 ? 8.872 -9.081 -26.120 1.00 16.00 105 ASP C O 1
ATOM 3472 N N . ASN C 1 106 ? 7.841 -7.074 -26.146 1.00 15.32 106 ASN C N 1
ATOM 3473 C CA . ASN C 1 106 ? 6.466 -7.539 -26.269 1.00 15.88 106 ASN C CA 1
ATOM 3474 C C . ASN C 1 106 ? 5.968 -8.249 -25.022 1.00 15.46 106 ASN C C 1
ATOM 3475 O O . ASN C 1 106 ? 4.830 -8.740 -25.013 1.00 16.75 106 ASN C O 1
ATOM 3480 N N . ALA C 1 107 ? 6.765 -8.304 -23.965 1.00 14.94 107 ALA C N 1
ATOM 3481 C CA . ALA C 1 107 ? 6.253 -8.811 -22.709 1.00 14.97 107 ALA C CA 1
ATOM 3482 C C . ALA C 1 107 ? 5.277 -7.810 -22.110 1.00 14.58 107 ALA C C 1
ATOM 3483 O O . ALA C 1 107 ? 5.296 -6.614 -22.425 1.00 15.41 107 ALA C O 1
ATOM 3485 N N . GLU C 1 108 ? 4.400 -8.314 -21.251 1.00 14.68 108 GLU C N 1
ATOM 3486 C CA . GLU C 1 108 ? 3.487 -7.477 -20.491 1.00 16.56 108 GLU C CA 1
ATOM 3487 C C . GLU C 1 108 ? 3.495 -7.926 -19.042 1.00 16.09 108 GLU C C 1
ATOM 3488 O O . GLU C 1 108 ? 3.377 -9.124 -18.758 1.00 16.77 108 GLU C O 1
ATOM 3494 N N . ILE C 1 109 ? 3.646 -6.965 -18.134 1.00 15.28 109 ILE C N 1
ATOM 3495 C CA . ILE C 1 109 ? 3.539 -7.193 -16.697 1.00 14.91 109 ILE C CA 1
ATOM 3496 C C . ILE C 1 109 ? 2.203 -6.608 -16.254 1.00 14.72 109 ILE C C 1
ATOM 3497 O O . ILE C 1 109 ? 1.964 -5.402 -16.414 1.00 14.88 109 ILE C O 1
ATOM 3502 N N . GLY C 1 110 ? 1.330 -7.449 -15.708 1.00 15.10 110 GLY C N 1
ATOM 3503 C CA . GLY C 1 110 ? 0.060 -6.960 -15.208 1.00 15.36 110 GLY C CA 1
ATOM 3504 C C . GLY C 1 110 ? 0.246 -5.999 -14.046 1.00 15.20 110 GLY C C 1
ATOM 3505 O O . GLY C 1 110 ? 1.310 -5.906 -13.436 1.00 15.59 110 GLY C O 1
ATOM 3506 N N . GLU C 1 111 ? -0.830 -5.275 -13.732 1.00 15.03 111 GLU C N 1
ATOM 3507 C CA . GLU C 1 111 ? -0.776 -4.312 -12.639 1.00 15.69 111 GLU C CA 1
ATOM 3508 C C . GLU C 1 111 ? -0.669 -5.018 -11.284 1.00 15.07 111 GLU C C 1
ATOM 3509 O O . GLU C 1 111 ? -1.062 -6.177 -11.115 1.00 15.66 111 GLU C O 1
ATOM 3515 N N . TYR C 1 112 ? -0.115 -4.298 -10.311 1.00 14.54 112 TYR C N 1
ATOM 3516 C CA . TYR C 1 112 ? 0.05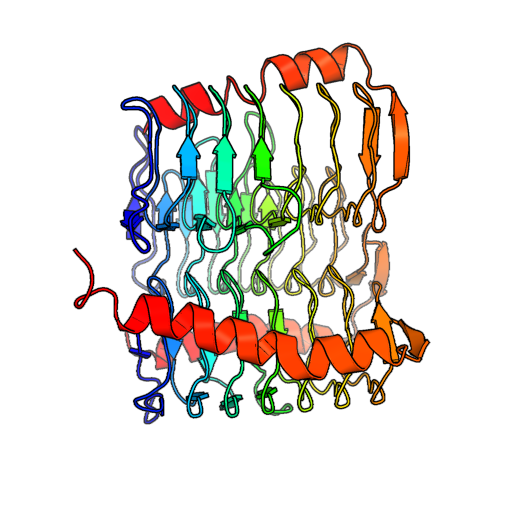7 -4.799 -8.945 1.00 14.91 112 TYR C CA 1
ATOM 3517 C C . TYR C 1 112 ? 0.805 -6.132 -8.910 1.00 14.02 112 TYR C C 1
ATOM 3518 O O . TYR C 1 112 ? 0.450 -7.038 -8.157 1.00 15.28 112 TYR C O 1
ATOM 3527 N N . THR C 1 113 ? 1.849 -6.253 -9.722 1.00 14.33 113 THR C N 1
ATOM 3528 C CA . THR C 1 113 ? 2.704 -7.436 -9.758 1.00 13.76 113 THR C CA 1
ATOM 3529 C C . THR C 1 113 ? 4.126 -7.118 -9.324 1.00 13.81 113 THR C C 1
ATOM 3530 O O . THR C 1 113 ? 4.632 -6.028 -9.589 1.00 13.87 113 THR C O 1
ATOM 3534 N N . ILE C 1 114 ? 4.748 -8.065 -8.623 1.00 13.38 114 ILE C N 1
ATOM 3535 C CA . ILE C 1 114 ? 6.145 -7.969 -8.218 1.00 13.15 114 ILE C CA 1
ATOM 3536 C C . ILE C 1 114 ? 6.960 -8.907 -9.088 1.00 12.61 114 ILE C C 1
ATOM 3537 O O . ILE C 1 114 ? 6.681 -10.112 -9.139 1.00 13.25 114 ILE C O 1
ATOM 3542 N N . ILE C 1 115 ? 7.979 -8.366 -9.748 1.00 12.83 115 ILE C N 1
ATOM 3543 C CA . ILE C 1 115 ? 9.024 -9.161 -10.378 1.00 13.12 115 ILE C CA 1
ATOM 3544 C C . ILE C 1 115 ? 10.196 -9.204 -9.407 1.00 13.25 115 ILE C C 1
ATOM 3545 O O . ILE C 1 115 ? 10.690 -8.156 -8.974 1.00 14.09 115 ILE C O 1
ATOM 3550 N N . GLY C 1 116 ? 10.631 -10.403 -9.026 1.00 12.93 116 GLY C N 1
ATOM 3551 C CA . GLY C 1 116 ? 11.756 -10.499 -8.108 1.00 13.11 116 GLY C CA 1
ATOM 3552 C C . GLY C 1 116 ? 13.041 -9.934 -8.692 1.00 13.31 116 GLY C C 1
ATOM 3553 O O . GLY C 1 116 ? 13.255 -9.923 -9.903 1.00 13.79 116 GLY C O 1
ATOM 3554 N N . ALA C 1 117 ? 13.928 -9.485 -7.804 1.00 13.10 117 ALA C N 1
ATOM 3555 C CA . ALA C 1 117 ? 15.230 -8.976 -8.224 1.00 13.24 117 ALA C CA 1
ATOM 3556 C C . ALA C 1 117 ? 15.974 -10.008 -9.067 1.00 12.60 117 ALA C C 1
ATOM 3557 O O . ALA C 1 117 ? 15.865 -11.217 -8.849 1.00 13.89 117 ALA C O 1
ATOM 3559 N N . GLY C 1 118 ? 16.715 -9.519 -10.056 1.00 12.74 118 GLY C N 1
ATOM 3560 C CA . GLY C 1 118 ? 17.565 -10.384 -10.852 1.00 13.39 118 GLY C CA 1
ATOM 3561 C C . GLY C 1 118 ? 16.819 -11.363 -11.728 1.00 14.08 118 GLY C C 1
ATOM 3562 O O . GLY C 1 118 ? 17.353 -12.433 -12.037 1.00 15.85 118 GLY C O 1
ATOM 3563 N N . SER C 1 119 ? 15.603 -11.027 -12.144 1.00 12.97 119 SER C N 1
ATOM 3564 C CA . SER C 1 119 ? 14.791 -11.913 -12.958 1.00 12.95 119 SER C CA 1
ATOM 3565 C C . SER C 1 119 ? 14.877 -11.534 -14.432 1.00 12.84 119 SER C C 1
ATOM 3566 O O . SER C 1 119 ? 15.292 -10.429 -14.797 1.00 13.48 119 SER C O 1
ATOM 3569 N N . LEU C 1 120 ? 14.458 -12.473 -15.280 1.00 12.16 120 LEU C N 1
ATOM 3570 C CA . LEU C 1 120 ? 14.416 -12.270 -16.724 1.00 13.07 120 LEU C CA 1
ATOM 3571 C C . LEU C 1 120 ? 13.036 -12.679 -17.218 1.00 12.39 120 LEU C C 1
ATOM 3572 O O . LEU C 1 120 ? 12.668 -13.857 -17.119 1.00 13.09 120 LEU C O 1
ATOM 3577 N N . VAL C 1 121 ? 12.272 -11.718 -17.730 1.00 13.31 121 VAL C N 1
ATOM 3578 C CA . VAL C 1 121 ? 10.977 -11.983 -18.346 1.00 13.67 121 VAL C CA 1
ATOM 3579 C C . VAL C 1 121 ? 11.188 -11.967 -19.849 1.00 13.40 121 VAL C C 1
ATOM 3580 O O . VAL C 1 121 ? 11.590 -10.945 -20.413 1.00 14.15 121 VAL C O 1
ATOM 3584 N N . THR C 1 122 ? 10.957 -13.109 -20.494 1.00 15.15 122 THR C N 1
ATOM 3585 C CA . THR C 1 122 ? 11.362 -13.265 -21.882 1.00 17.46 122 THR C CA 1
ATOM 3586 C C . THR C 1 122 ? 10.334 -12.663 -22.845 1.00 16.11 122 THR C C 1
ATOM 3587 O O . THR C 1 122 ? 9.267 -12.182 -22.454 1.00 15.52 122 THR C O 1
ATOM 3591 N N . GLN C 1 123 ? 10.691 -12.666 -24.128 1.00 16.72 123 GLN C N 1
ATOM 3592 C CA . GLN C 1 123 ? 9.893 -11.968 -25.126 1.00 16.98 123 GLN C CA 1
ATOM 3593 C C . GLN C 1 123 ? 8.482 -12.536 -25.193 1.00 16.00 123 GLN C C 1
ATOM 3594 O O . GLN C 1 123 ? 8.276 -13.752 -25.125 1.00 16.02 123 GLN C O 1
ATOM 3600 N N . ASN C 1 124 ? 7.504 -11.643 -25.330 1.00 16.87 124 ASN C N 1
ATOM 3601 C CA . ASN C 1 124 ? 6.093 -11.970 -25.522 1.00 18.68 124 ASN C CA 1
ATOM 3602 C C . ASN C 1 124 ? 5.432 -12.590 -24.299 1.00 18.10 124 ASN C C 1
ATOM 3603 O O . ASN C 1 124 ? 4.274 -13.002 -24.384 1.00 19.67 124 ASN C O 1
ATOM 3608 N N . LYS C 1 125 ? 6.113 -12.661 -23.164 1.00 17.07 125 LYS C N 1
ATOM 3609 C CA A LYS C 1 125 ? 5.538 -13.287 -21.983 0.39 16.72 125 LYS C CA 1
ATOM 3610 C CA B LYS C 1 125 ? 5.529 -13.287 -21.986 0.61 17.17 125 LYS C CA 1
ATOM 3611 C C . LYS C 1 125 ? 4.527 -12.346 -21.334 1.00 16.52 125 LYS C C 1
ATOM 3612 O O . LYS C 1 125 ? 4.817 -11.166 -21.115 1.00 17.07 125 LYS C O 1
ATOM 3623 N N . LYS C 1 126 ? 3.345 -12.872 -21.022 1.00 17.30 126 LYS C N 1
ATOM 3624 C CA . LYS C 1 126 ? 2.270 -12.100 -20.407 1.00 18.23 126 LYS C CA 1
ATOM 3625 C C . LYS C 1 126 ? 2.135 -12.546 -18.956 1.00 17.37 126 LYS C C 1
ATOM 3626 O O . LYS C 1 126 ? 1.680 -13.663 -18.684 1.00 19.30 126 LYS C O 1
ATOM 3632 N N . ILE C 1 127 ? 2.543 -11.683 -18.031 1.00 16.63 127 ILE C N 1
ATOM 3633 C CA . ILE C 1 127 ? 2.504 -11.972 -16.600 1.00 15.86 127 ILE C CA 1
ATOM 3634 C C . ILE C 1 127 ? 1.208 -11.393 -16.052 1.00 15.61 127 ILE C C 1
ATOM 3635 O O . ILE C 1 127 ? 0.926 -10.210 -16.279 1.00 16.39 127 ILE C O 1
ATOM 3640 N N . PRO C 1 128 ? 0.395 -12.167 -15.338 1.00 16.77 128 PRO C N 1
ATOM 3641 C CA . PRO C 1 128 ? -0.903 -11.659 -14.882 1.00 17.82 128 PRO C CA 1
ATOM 3642 C C . PRO C 1 128 ? -0.735 -10.596 -13.811 1.00 16.77 128 PRO C C 1
ATOM 3643 O O . PRO C 1 128 ? 0.356 -10.422 -13.245 1.00 16.33 128 PRO C O 1
ATOM 3647 N N . PRO C 1 129 ? -1.797 -9.858 -13.506 1.00 16.92 129 PRO C N 1
ATOM 3648 C CA . PRO C 1 129 ? -1.751 -8.939 -12.370 1.00 16.76 129 PRO C CA 1
ATOM 3649 C C . PRO C 1 129 ? -1.740 -9.688 -11.044 1.00 16.41 129 PRO C C 1
ATOM 3650 O O . PRO C 1 129 ? -2.151 -10.849 -10.936 1.00 17.18 129 PRO C O 1
ATOM 3654 N N . ARG C 1 130 ? -1.250 -8.990 -10.020 1.00 15.55 130 ARG C N 1
ATOM 3655 C CA . ARG C 1 130 ? -1.392 -9.411 -8.623 1.00 16.63 130 ARG C CA 1
ATOM 3656 C C . ARG C 1 130 ? -0.677 -10.723 -8.309 1.00 15.26 130 ARG C C 1
ATOM 3657 O O . ARG C 1 130 ? -1.137 -11.511 -7.482 1.00 16.21 130 ARG C O 1
ATOM 3665 N N . VAL C 1 131 ? 0.480 -10.938 -8.939 1.00 14.66 131 VAL C N 1
ATOM 3666 C CA . VAL C 1 131 ? 1.294 -12.119 -8.675 1.00 14.73 131 VAL C CA 1
ATOM 3667 C C . VAL C 1 131 ? 2.724 -11.723 -8.332 1.00 13.82 131 VAL C C 1
ATOM 3668 O O . VAL C 1 131 ? 3.163 -10.587 -8.549 1.00 14.13 131 VAL C O 1
ATOM 3672 N N . LEU C 1 132 ? 3.443 -12.689 -7.762 1.00 14.15 132 LEU C N 1
ATOM 3673 C CA . LEU C 1 132 ? 4.895 -12.678 -7.691 1.00 13.47 132 LEU C CA 1
ATOM 3674 C C . LEU C 1 132 ? 5.413 -13.530 -8.839 1.00 14.02 132 LEU C C 1
ATOM 3675 O O . LEU C 1 132 ? 4.957 -14.662 -9.034 1.00 14.71 132 LEU C O 1
ATOM 3680 N N . CYS C 1 133 ? 6.359 -12.982 -9.592 1.00 13.53 133 CYS C N 1
ATOM 3681 C CA . CYS C 1 133 ? 6.983 -13.674 -10.710 1.00 14.26 133 CYS C CA 1
ATOM 3682 C C . CYS C 1 133 ? 8.486 -13.469 -10.589 1.00 13.84 133 CYS C C 1
ATOM 3683 O O . CYS C 1 133 ? 8.939 -12.334 -10.405 1.00 14.76 133 CYS C O 1
ATOM 3686 N N . MET C 1 134 ? 9.256 -14.558 -10.627 1.00 13.27 134 MET C N 1
ATOM 3687 C CA . MET C 1 134 ? 10.693 -14.439 -10.396 1.00 14.37 134 MET C CA 1
ATOM 3688 C C . MET C 1 134 ? 11.444 -15.583 -11.061 1.00 14.00 134 MET C C 1
ATOM 3689 O O . MET C 1 134 ? 10.872 -16.635 -11.351 1.00 15.11 134 MET C O 1
ATOM 3694 N N . GLY C 1 135 ? 12.732 -15.363 -11.293 1.00 14.78 135 GLY C N 1
ATOM 3695 C CA . GLY C 1 135 ? 13.617 -16.360 -11.858 1.00 15.25 135 GLY C CA 1
ATOM 3696 C C . GLY C 1 135 ? 14.138 -15.938 -13.218 1.00 14.91 135 GLY C C 1
ATOM 3697 O O . GLY C 1 135 ? 13.847 -14.855 -13.722 1.00 13.93 135 GLY C O 1
ATOM 3698 N N . SER C 1 136 ? 14.904 -16.839 -13.821 1.00 16.06 136 SER C N 1
ATOM 3699 C CA . SER C 1 136 ? 15.518 -16.584 -15.123 1.00 16.02 136 SER C CA 1
ATOM 3700 C C . SER C 1 136 ? 15.585 -17.898 -15.888 1.00 16.91 136 SER C C 1
ATOM 3701 O O . SER C 1 136 ? 16.513 -18.695 -15.685 1.00 18.83 136 SER C O 1
ATOM 3704 N N . PRO C 1 137 ? 14.628 -18.159 -16.797 1.00 17.61 137 PRO C N 1
ATOM 3705 C CA . PRO C 1 137 ? 13.462 -17.325 -17.130 1.00 16.94 137 PRO C CA 1
ATOM 3706 C C . PRO C 1 137 ? 12.460 -17.281 -15.982 1.00 15.89 137 PRO C C 1
ATOM 3707 O O . PRO C 1 137 ? 12.209 -18.280 -15.302 1.00 17.23 137 PRO C O 1
ATOM 3711 N N . ALA C 1 138 ? 11.872 -16.113 -15.752 1.00 15.00 138 ALA C N 1
ATOM 3712 C CA . ALA C 1 138 ? 10.963 -15.939 -14.630 1.00 15.41 138 ALA C CA 1
ATOM 3713 C C . ALA C 1 138 ? 9.713 -16.787 -14.803 1.00 15.80 138 ALA C C 1
ATOM 3714 O O . ALA C 1 138 ? 9.229 -16.997 -15.923 1.00 17.71 138 ALA C O 1
ATOM 3716 N N . LYS C 1 139 ? 9.204 -17.283 -13.678 1.00 16.78 139 LYS C N 1
ATOM 3717 C CA . LYS C 1 139 ? 7.940 -17.995 -13.612 1.00 17.65 139 LYS C CA 1
ATOM 3718 C C . LYS C 1 139 ? 7.029 -17.330 -12.592 1.00 16.00 139 LYS C C 1
ATOM 3719 O O . LYS C 1 139 ? 7.488 -16.779 -11.590 1.00 15.57 139 LYS C O 1
ATOM 3725 N N . VAL C 1 140 ? 5.726 -17.423 -12.839 1.00 15.39 140 VAL C N 1
ATOM 3726 C CA . VAL C 1 140 ? 4.759 -17.011 -11.836 1.00 15.21 140 VAL C CA 1
ATOM 3727 C C . VAL C 1 140 ? 4.811 -17.990 -10.672 1.00 14.98 140 VAL C C 1
ATOM 3728 O O . VAL C 1 140 ? 4.679 -19.208 -10.853 1.00 16.21 140 VAL C O 1
ATOM 3732 N N . ILE C 1 141 ? 4.982 -17.459 -9.468 1.00 14.79 141 ILE C N 1
ATOM 3733 C CA . ILE C 1 141 ? 5.134 -18.263 -8.260 1.00 14.89 141 ILE C CA 1
ATOM 3734 C C . ILE C 1 141 ? 3.817 -18.425 -7.517 1.00 15.15 141 ILE C C 1
ATOM 3735 O O . ILE C 1 141 ? 3.452 -19.532 -7.125 1.00 15.94 141 ILE C O 1
ATOM 3740 N N . ARG C 1 142 ? 3.103 -17.327 -7.294 1.00 14.76 142 ARG C N 1
ATOM 3741 C CA . ARG C 1 142 ? 1.950 -17.316 -6.406 1.00 15.58 142 ARG C CA 1
ATOM 3742 C C . ARG C 1 142 ? 1.254 -15.975 -6.570 1.00 15.30 142 ARG C C 1
ATOM 3743 O O . ARG C 1 142 ? 1.806 -15.038 -7.154 1.00 15.41 142 ARG C O 1
ATOM 3751 N N . GLU C 1 143 ? 0.048 -15.888 -6.019 1.00 16.58 143 GLU C N 1
ATOM 3752 C CA . GLU C 1 143 ? -0.636 -14.610 -5.909 1.00 18.29 143 GLU C CA 1
ATOM 3753 C C . GLU C 1 143 ? -0.065 -13.798 -4.752 1.00 18.27 143 GLU C C 1
ATOM 3754 O O . GLU C 1 143 ? 0.419 -14.343 -3.758 1.00 19.60 143 GLU C O 1
ATOM 3760 N N . LEU C 1 144 ? -0.109 -12.479 -4.898 1.00 17.62 144 LEU C N 1
ATOM 3761 C CA . LEU C 1 144 ? 0.329 -11.597 -3.824 1.00 19.00 144 LEU C CA 1
ATOM 3762 C C . LEU C 1 144 ? -0.684 -11.581 -2.683 1.00 21.45 144 LEU C C 1
ATOM 3763 O O . LEU C 1 144 ? -1.884 -11.794 -2.880 1.00 22.62 144 LEU C O 1
ATOM 3768 N N . THR C 1 145 ? -0.184 -11.316 -1.477 1.00 23.56 145 THR C N 1
ATOM 3769 C CA . THR C 1 145 ? -1.016 -11.158 -0.293 1.00 26.67 145 THR C CA 1
ATOM 3770 C C . THR C 1 145 ? -1.479 -9.710 -0.166 1.00 29.12 145 THR C C 1
ATOM 3771 O O . THR C 1 145 ? -0.982 -8.808 -0.842 1.00 27.44 145 THR C O 1
ATOM 3775 N N . GLU C 1 146 ? -2.431 -9.486 0.743 1.00 33.79 146 GLU C N 1
ATOM 3776 C CA . GLU C 1 146 ? -2.908 -8.126 0.978 1.00 39.11 146 GLU C CA 1
ATOM 3777 C C . GLU C 1 146 ? -1.786 -7.233 1.497 1.00 38.29 146 GLU C C 1
ATOM 3778 O O . GLU C 1 146 ? -1.713 -6.050 1.147 1.00 38.11 146 GLU C O 1
ATOM 3784 N N . GLU C 1 147 ? -0.903 -7.787 2.332 1.00 37.73 147 GLU C N 1
ATOM 3785 C CA . GLU C 1 147 ? 0.264 -7.045 2.806 1.00 37.04 147 GLU C CA 1
ATOM 3786 C C . GLU C 1 147 ? 1.100 -6.532 1.638 1.00 32.31 147 GLU C C 1
ATOM 3787 O O . GLU C 1 147 ? 1.535 -5.375 1.628 1.00 31.84 147 GLU C O 1
ATOM 3793 N N . GLU C 1 148 ? 1.348 -7.395 0.648 1.00 28.17 148 GLU C N 1
ATOM 3794 C CA . GLU C 1 148 ? 2.170 -7.010 -0.493 1.00 25.17 148 GLU C CA 1
ATOM 3795 C C . GLU C 1 148 ? 1.450 -6.021 -1.394 1.00 23.39 148 GLU C C 1
ATOM 3796 O O . GLU C 1 148 ? 2.087 -5.127 -1.964 1.00 22.24 148 GLU C O 1
ATOM 3802 N N . ILE C 1 149 ? 0.127 -6.151 -1.519 1.00 22.58 149 ILE C N 1
ATOM 3803 C CA . ILE C 1 149 ? -0.641 -5.150 -2.253 1.00 23.93 149 ILE C CA 1
ATOM 3804 C C . ILE C 1 149 ? -0.495 -3.781 -1.599 1.00 25.14 149 ILE C C 1
ATOM 3805 O O . ILE C 1 149 ? -0.282 -2.774 -2.282 1.00 23.94 149 ILE C O 1
ATOM 3810 N N . GLU C 1 150 ? -0.591 -3.723 -0.268 1.00 27.86 150 GLU C N 1
ATOM 3811 C CA . GLU C 1 150 ? -0.399 -2.458 0.439 1.00 30.59 150 GLU C CA 1
ATOM 3812 C C . GLU C 1 150 ? 1.000 -1.899 0.208 1.00 28.44 150 GLU C C 1
ATOM 3813 O O . GLU C 1 150 ? 1.172 -0.683 0.050 1.00 28.25 150 GLU C O 1
ATOM 3819 N N . TYR C 1 151 ? 2.012 -2.771 0.187 1.00 26.72 151 TYR C N 1
ATOM 3820 C CA . TYR C 1 151 ? 3.374 -2.321 -0.081 1.00 26.42 151 TYR C CA 1
ATOM 3821 C C . TYR C 1 151 ? 3.475 -1.685 -1.461 1.00 25.09 151 TYR C C 1
ATOM 3822 O O . TYR C 1 151 ? 4.122 -0.643 -1.629 1.00 25.63 151 TYR C O 1
ATOM 3831 N N . LEU C 1 152 ? 2.836 -2.297 -2.464 1.00 23.18 152 LEU C N 1
ATOM 3832 C CA . LEU C 1 152 ? 2.834 -1.718 -3.803 1.00 22.80 152 LEU C CA 1
ATOM 3833 C C . LEU C 1 152 ? 2.044 -0.417 -3.848 1.00 25.99 152 LEU C C 1
ATOM 3834 O O . LEU C 1 152 ? 2.364 0.471 -4.642 1.00 27.61 152 LEU C O 1
ATOM 3839 N N . LYS C 1 153 ? 1.005 -0.285 -3.018 1.00 28.27 153 LYS C N 1
ATOM 3840 C CA . LYS C 1 153 ? 0.243 0.961 -2.991 1.00 31.46 153 LYS C CA 1
ATOM 3841 C C . LYS C 1 153 ? 1.072 2.133 -2.483 1.00 31.82 153 LYS C C 1
ATOM 3842 O O . LYS C 1 153 ? 0.737 3.284 -2.785 1.00 32.17 153 LYS C O 1
ATOM 3848 N N . ASN C 1 154 ? 2.148 1.872 -1.732 1.00 31.84 154 ASN C N 1
ATOM 3849 C CA . ASN C 1 154 ? 2.965 2.928 -1.143 1.00 32.58 154 ASN C CA 1
ATOM 3850 C C . ASN C 1 154 ? 4.392 3.019 -1.677 1.00 29.34 154 ASN C C 1
ATOM 3851 O O . ASN C 1 154 ? 5.053 4.034 -1.428 1.00 29.83 154 ASN C O 1
ATOM 3856 N N . SER C 1 155 ? 4.888 2.008 -2.399 1.00 26.00 155 SER C N 1
ATOM 3857 C CA . SER C 1 155 ? 6.290 2.022 -2.821 1.00 24.76 155 SER C CA 1
ATOM 3858 C C . SER C 1 155 ? 6.594 3.235 -3.697 1.00 21.74 155 SER C C 1
ATOM 3859 O O . SER C 1 155 ? 7.528 3.998 -3.424 1.00 22.91 155 SER C O 1
ATOM 3862 N N . ALA C 1 156 ? 5.804 3.440 -4.750 1.00 19.89 156 ALA C N 1
ATOM 3863 C CA . ALA C 1 156 ? 6.070 4.579 -5.620 1.00 20.55 156 ALA C CA 1
ATOM 3864 C C . ALA C 1 156 ? 5.790 5.900 -4.920 1.00 20.32 156 ALA C C 1
ATOM 3865 O O . ALA C 1 156 ? 6.479 6.891 -5.179 1.00 19.57 156 ALA C O 1
ATOM 3867 N N . LYS C 1 157 ? 4.809 5.931 -4.016 1.00 21.40 157 LYS C N 1
ATOM 3868 C CA . LYS C 1 157 ? 4.536 7.160 -3.276 1.00 23.82 157 LYS C CA 1
ATOM 3869 C C . LYS C 1 157 ? 5.743 7.580 -2.446 1.00 23.49 157 LYS C C 1
ATOM 3870 O O . LYS C 1 157 ? 6.060 8.771 -2.352 1.00 23.39 157 LYS C O 1
ATOM 3876 N N . HIS C 1 158 ? 6.439 6.613 -1.845 1.00 22.20 158 HIS C N 1
ATOM 3877 C CA A HIS C 1 158 ? 7.632 6.961 -1.085 0.55 23.12 158 HIS C CA 1
ATOM 3878 C CA B HIS C 1 158 ? 7.651 6.918 -1.087 0.45 22.88 158 HIS C CA 1
ATOM 3879 C C . HIS C 1 158 ? 8.732 7.511 -1.984 1.00 21.22 158 HIS C C 1
ATOM 3880 O O . HIS C 1 158 ? 9.468 8.416 -1.571 1.00 21.74 158 HIS C O 1
ATOM 3893 N N . TYR C 1 159 ? 8.843 7.010 -3.219 1.00 18.63 159 TYR C N 1
ATOM 3894 C CA . TYR C 1 159 ? 9.825 7.559 -4.143 1.00 17.93 159 TYR C CA 1
ATOM 3895 C C . TYR C 1 159 ? 9.445 8.963 -4.605 1.00 17.90 159 TYR C C 1
ATOM 3896 O O . TYR C 1 159 ? 10.330 9.802 -4.809 1.00 18.78 159 TYR C O 1
ATOM 3905 N N . ILE C 1 160 ? 8.149 9.243 -4.769 1.00 18.31 160 ILE C N 1
ATOM 3906 C CA . ILE C 1 160 ? 7.728 10.605 -5.088 1.00 20.28 160 ILE C CA 1
ATOM 3907 C C . ILE C 1 160 ? 8.179 11.555 -3.990 1.00 20.84 160 ILE C C 1
ATOM 3908 O O . ILE C 1 160 ? 8.771 12.610 -4.255 1.00 20.98 160 ILE C O 1
ATOM 3913 N N . GLU C 1 161 ? 7.905 11.190 -2.735 1.00 22.66 161 GLU C N 1
ATOM 3914 C CA . GLU C 1 161 ? 8.271 12.046 -1.612 1.00 25.14 161 GLU C CA 1
ATOM 3915 C C . GLU C 1 161 ? 9.781 12.215 -1.531 1.00 22.61 161 GLU C C 1
ATOM 3916 O O . GLU C 1 161 ? 10.279 13.321 -1.287 1.00 22.28 161 GLU C O 1
ATOM 3922 N N . LEU C 1 162 ? 10.523 11.128 -1.746 1.00 20.85 162 LEU C N 1
ATOM 3923 C CA . LEU C 1 162 ? 11.978 11.196 -1.758 1.00 20.25 162 LEU C CA 1
ATOM 3924 C C . LEU C 1 162 ? 12.470 12.171 -2.822 1.00 20.27 162 LEU C C 1
ATOM 3925 O O . LEU C 1 162 ? 13.339 13.014 -2.560 1.00 20.41 162 LEU C O 1
ATOM 3930 N N . SER C 1 163 ? 11.914 12.076 -4.033 1.00 20.50 163 SER C N 1
ATOM 3931 C CA . SER C 1 163 ? 12.372 12.926 -5.126 1.00 21.26 163 SER C CA 1
ATOM 3932 C C . SER C 1 163 ? 12.091 14.396 -4.843 1.00 23.03 163 SER C C 1
ATOM 3933 O O . SER C 1 163 ? 12.893 15.266 -5.203 1.00 23.49 163 SER C O 1
ATOM 3936 N N . LYS C 1 164 ? 10.964 14.694 -4.187 1.00 24.91 164 LYS C N 1
ATOM 3937 C CA . LYS C 1 164 ? 10.657 16.082 -3.850 1.00 27.43 164 LYS C CA 1
ATOM 3938 C C . LYS C 1 164 ? 11.620 16.646 -2.816 1.00 27.70 164 LYS C C 1
ATOM 3939 O O . LYS C 1 164 ? 11.827 17.865 -2.765 1.00 27.68 164 LYS C O 1
ATOM 3945 N N . ASN C 1 165 ? 12.207 15.790 -1.979 1.00 28.08 165 ASN C N 1
ATOM 3946 C CA . ASN C 1 165 ? 13.191 16.258 -1.010 1.00 29.33 165 ASN C CA 1
ATOM 3947 C C . ASN C 1 165 ? 14.498 16.679 -1.667 1.00 28.99 165 ASN C C 1
ATOM 3948 O O . ASN C 1 165 ? 15.310 17.352 -1.023 1.00 30.24 165 ASN C O 1
ATOM 3953 N N . TYR C 1 166 ? 14.723 16.296 -2.922 1.00 27.87 166 TYR C N 1
ATOM 3954 C CA . TYR C 1 166 ? 15.889 16.758 -3.669 1.00 27.15 166 TYR C CA 1
ATOM 3955 C C . TYR C 1 166 ? 15.703 18.201 -4.124 1.00 29.73 166 TYR C C 1
ATOM 3956 O O . TYR C 1 166 ? 16.675 18.944 -4.263 1.00 31.25 166 TYR C O 1
#

Secondary structure (DSSP, 8-state):
-EE-BTTB--EE-TT-EE-TT-EEEEEEEE-TT-EE-TT-EEEEEEEEEEE-SS-EE-TT-EEE--TTSPPEEE-SS-EE-TT-EEES-EE-TT-EE-TT-EE-TT-EE-TT-EEPTT-EE-TT-EE-TTEEEEETTEEEEEEPPHHHHHHHHHHHHHHHHHHHHHHTGGG--/-EE-BTTB--EE-TT-EE-TT-EEEEEEEE-TT-EE-TT-EEEEEEEEEEE-SS-EE-TT-EEE--TTSPPEEE-SS-EE-TT-EEES-EE-TT-EE-TT-EE-TT-EE-TT-EEPTT-EE-TT-EEPTTEEEEETTEEEEEEPPHHHHHHHHHHHHHHHHHHHHT--/-EE-BTTBPPEE-TT-EE-TT-EEEEEEEE-TT-EE-TT-EEEEEEEEEEE-SS-EE-TT-EEE--TTSPPEEE-SS-EE-TT-EEES-EE-TT-EE-TT-EE-TT-EE-TT-EEPTT-EE-TT-EEPTTEEEEETTEEEEEEPPHHHHHHHHHHHHHHHHHHHH-

B-factor: mean 21.25, std 9.54, range [9.47, 70.01]